Protein AF-A0A1E7RP49-F1 (afdb_monomer)

Solvent-accessible surface area (backbone atoms only — not comparable to full-atom values): 31035 Å² total; per-residue (Å²): 126,58,68,70,59,46,49,69,70,68,57,70,52,58,76,46,84,85,43,92,87,40,55,58,75,78,23,41,35,70,43,73,82,19,47,66,24,19,62,37,75,36,23,37,45,34,37,46,54,67,47,55,66,41,59,69,52,17,51,53,42,24,52,50,44,55,46,55,74,76,47,51,75,67,56,46,52,52,48,30,71,39,94,52,90,68,15,69,50,44,39,51,55,58,49,44,80,78,30,72,67,59,50,53,54,44,50,51,17,39,53,49,37,54,51,52,40,54,63,56,44,70,32,25,46,66,75,66,37,52,54,69,55,56,69,54,35,74,69,45,66,34,35,40,40,40,27,22,44,43,86,34,58,56,41,73,48,76,52,51,58,41,73,60,96,53,48,49,53,38,41,37,30,45,62,91,87,50,42,59,65,53,53,52,51,52,52,50,50,52,44,47,22,62,73,49,42,58,72,71,69,62,50,19,71,81,37,41,20,86,98,56,61,65,24,40,37,38,41,33,34,53,77,42,78,66,42,38,30,39,30,33,64,93,36,70,66,43,58,73,52,93,56,20,67,46,39,38,38,28,37,25,59,63,53,32,68,51,58,94,88,48,69,48,74,84,61,54,79,24,27,39,47,61,26,52,80,34,60,82,44,25,36,51,55,46,68,66,52,62,36,69,56,54,78,77,53,44,57,56,50,35,55,32,43,58,44,58,40,60,86,92,59,47,57,39,71,41,73,48,92,81,57,102,44,44,43,59,30,32,81,93,46,73,80,55,52,70,89,72,47,56,68,28,58,39,32,52,49,26,51,51,44,44,51,51,58,45,39,58,72,75,31,99,48,70,73,71,30,64,29,40,39,34,32,31,40,47,52,60,68,43,54,70,80,48,22,47,40,46,46,44,19,49,48,66,40,34,43,41,31,28,38,41,29,24,35,87,51,77,49,43,50,33,69,41,58,46,44,21,49,33,30,30,41,62,51,97,87,63,51,37,46,71,48,53,96,59,82,56,61,70,79,52,53,73,69,54,43,42,50,27,90,65,62,57,34,92,63,93,64,55,69,72,56,48,52,50,48,53,51,49,56,53,60,67,71,49,86,82,70,50,77,64,53,51,54,50,47,53,50,49,53,50,53,38,43,75,70,45,70,55,44,88,46,78,63,50,38,50,53,50,55,52,56,68,69,48,64,80,74,82,71,78,80,72,74,82,76,64,74,91,79,58,56,72,70,58,54,53,52,51,54,52,58,57,63,75,68,64,77,91,78,87,72,83,88,75,88,134

Radius of gyration: 29.67 Å; Cα contacts (8 Å, |Δi|>4): 916; chains: 1; bounding box: 96×63×89 Å

Structure (mmCIF, N/CA/C/O backbone):
data_AF-A0A1E7RP49-F1
#
_entry.id   AF-A0A1E7RP49-F1
#
loop_
_atom_site.group_PDB
_atom_site.id
_atom_site.type_symbol
_atom_site.label_atom_id
_atom_site.label_alt_id
_atom_site.label_comp_id
_atom_site.label_asym_id
_atom_site.label_entity_id
_atom_site.label_seq_id
_atom_site.pdbx_PDB_ins_code
_atom_site.Cartn_x
_atom_site.Cartn_y
_atom_site.Cartn_z
_atom_site.occupancy
_atom_site.B_iso_or_equiv
_atom_site.auth_seq_id
_atom_site.auth_comp_id
_atom_site.auth_asym_id
_atom_site.auth_atom_id
_atom_site.pdbx_PDB_model_num
ATOM 1 N N . MET A 1 1 ? 17.755 21.226 -35.602 1.00 61.03 1 MET A N 1
ATOM 2 C CA . MET A 1 1 ? 16.819 20.737 -36.637 1.00 61.03 1 MET A CA 1
ATOM 3 C C . MET A 1 1 ? 15.460 21.389 -36.390 1.00 61.03 1 MET A C 1
ATOM 5 O O . MET A 1 1 ? 15.197 21.701 -35.234 1.00 61.03 1 MET A O 1
ATOM 9 N N . PRO A 1 2 ? 14.638 21.658 -37.420 1.00 77.38 2 PRO A N 1
ATOM 10 C CA . PRO A 1 2 ? 13.233 22.039 -37.231 1.00 77.38 2 PRO A CA 1
ATOM 11 C C . PRO A 1 2 ? 12.483 20.971 -36.421 1.00 77.38 2 PRO A C 1
ATOM 13 O O . PRO A 1 2 ? 12.849 19.801 -36.517 1.00 77.38 2 PRO A O 1
ATOM 16 N N . TYR A 1 3 ? 11.451 21.351 -35.661 1.00 69.25 3 TYR A N 1
ATOM 17 C CA . TYR A 1 3 ? 10.663 20.424 -34.830 1.00 69.25 3 TYR A CA 1
ATOM 18 C C . TYR A 1 3 ? 10.165 19.209 -35.629 1.00 69.25 3 TYR A C 1
ATOM 20 O O . TYR A 1 3 ? 10.445 18.077 -35.251 1.00 69.25 3 TYR A O 1
ATOM 28 N N . ASP A 1 4 ? 9.593 19.431 -36.812 1.00 67.69 4 ASP A N 1
ATOM 29 C CA . ASP A 1 4 ? 9.086 18.353 -37.675 1.00 67.69 4 ASP A CA 1
ATOM 30 C C . ASP A 1 4 ? 10.190 17.388 -38.139 1.00 67.69 4 ASP A C 1
ATOM 32 O O . ASP A 1 4 ? 9.974 16.186 -38.280 1.00 67.69 4 ASP A O 1
ATOM 36 N N . ALA A 1 5 ? 11.410 17.897 -38.331 1.00 68.19 5 ALA A N 1
ATOM 37 C CA . ALA A 1 5 ? 12.563 17.079 -38.695 1.00 68.19 5 ALA A CA 1
ATOM 38 C C . ALA A 1 5 ? 13.111 16.281 -37.499 1.00 68.19 5 ALA A C 1
ATOM 40 O O . ALA A 1 5 ? 13.671 15.207 -37.698 1.00 68.19 5 ALA A O 1
ATOM 41 N N . ILE A 1 6 ? 12.941 16.785 -36.271 1.00 67.81 6 ILE A N 1
ATOM 42 C CA . ILE A 1 6 ? 13.255 16.055 -35.033 1.00 67.81 6 ILE A CA 1
ATOM 43 C C . ILE A 1 6 ? 12.227 14.943 -34.823 1.00 67.81 6 ILE A C 1
ATOM 45 O O . ILE A 1 6 ? 12.618 13.801 -34.630 1.00 67.81 6 ILE A O 1
ATOM 49 N N . VAL A 1 7 ? 10.934 15.237 -34.968 1.00 64.38 7 VAL A N 1
ATOM 50 C CA . VAL A 1 7 ? 9.844 14.258 -34.821 1.00 64.38 7 VAL A CA 1
ATOM 51 C C . VAL A 1 7 ? 9.971 13.113 -35.834 1.00 64.38 7 VAL A C 1
ATOM 53 O O . VAL A 1 7 ? 9.866 11.940 -35.471 1.00 64.38 7 VAL A O 1
ATOM 56 N N . GLN A 1 8 ? 10.276 13.420 -37.099 1.00 65.06 8 GLN A N 1
ATOM 57 C CA . GLN A 1 8 ? 10.519 12.391 -38.119 1.00 65.06 8 GLN A CA 1
ATOM 58 C C . GLN A 1 8 ? 11.774 11.551 -37.839 1.00 65.06 8 GLN A C 1
ATOM 60 O O . GLN A 1 8 ? 11.816 10.370 -38.195 1.00 65.06 8 GLN A O 1
ATOM 65 N N . PHE A 1 9 ? 12.790 12.146 -37.210 1.00 70.56 9 PHE A N 1
ATOM 66 C CA . PHE A 1 9 ? 14.020 11.456 -36.837 1.00 70.56 9 PHE A CA 1
ATOM 67 C C . PHE A 1 9 ? 13.836 10.574 -35.592 1.00 70.56 9 PHE A C 1
ATOM 69 O O . PHE A 1 9 ? 14.287 9.430 -35.586 1.00 70.56 9 PHE A O 1
ATOM 76 N N . GLU A 1 10 ? 13.142 11.073 -34.568 1.00 72.56 10 GLU A N 1
ATOM 77 C CA . GLU A 1 10 ? 12.916 10.392 -33.288 1.00 72.56 10 GLU A CA 1
ATOM 78 C C . GLU A 1 10 ? 11.854 9.288 -33.361 1.00 72.56 10 GLU A C 1
ATOM 80 O O . GLU A 1 10 ? 11.896 8.372 -32.544 1.00 72.56 10 GLU A O 1
ATOM 85 N N . ARG A 1 11 ? 10.943 9.326 -34.351 1.00 68.75 11 ARG A N 1
ATOM 86 C CA . ARG A 1 11 ? 9.852 8.345 -34.533 1.00 68.75 11 ARG A CA 1
ATOM 87 C C . ARG A 1 11 ? 9.060 8.122 -33.231 1.00 68.75 11 ARG A C 1
ATOM 89 O O . ARG A 1 11 ? 9.123 7.034 -32.652 1.00 68.75 11 ARG A O 1
ATOM 96 N N . PRO A 1 12 ? 8.312 9.130 -32.751 1.00 74.75 12 PRO A N 1
ATOM 97 C CA . PRO A 1 12 ? 7.638 9.064 -31.458 1.00 74.75 12 PRO A CA 1
ATOM 98 C C . PRO A 1 12 ? 6.681 7.871 -31.376 1.00 74.75 12 PRO A C 1
ATOM 100 O O . PRO A 1 12 ? 5.840 7.655 -32.246 1.00 74.75 12 PRO A O 1
ATOM 103 N N . MET A 1 13 ? 6.791 7.099 -30.296 1.00 80.00 13 MET A N 1
ATOM 104 C CA . MET A 1 13 ? 5.955 5.914 -30.069 1.00 80.00 13 MET A CA 1
ATOM 105 C C . MET A 1 13 ? 4.567 6.247 -29.514 1.00 80.00 13 MET A C 1
ATOM 107 O O . MET A 1 13 ? 3.647 5.447 -29.664 1.00 80.00 13 MET A O 1
ATOM 111 N N . LEU A 1 14 ? 4.408 7.413 -28.884 1.00 83.12 14 LEU A N 1
ATOM 112 C CA . LEU A 1 14 ? 3.126 7.893 -28.371 1.00 83.12 14 LEU A CA 1
ATOM 113 C C . LEU A 1 14 ? 2.429 8.778 -29.405 1.00 83.12 14 LEU A C 1
ATOM 115 O O . LEU A 1 14 ? 3.091 9.433 -30.212 1.00 83.12 14 LEU A O 1
ATOM 119 N N . LEU A 1 15 ? 1.097 8.763 -29.380 1.00 84.31 15 LEU A N 1
ATOM 120 C CA . LEU A 1 15 ? 0.263 9.635 -30.205 1.00 84.31 15 LEU A CA 1
ATOM 121 C C . LEU A 1 15 ? 0.229 11.051 -29.626 1.00 84.31 15 LEU A C 1
ATOM 123 O O . LEU A 1 15 ? 0.024 11.208 -28.418 1.00 84.31 15 LEU A O 1
ATOM 127 N N . ASP A 1 16 ? 0.362 12.058 -30.486 1.00 81.56 16 ASP A N 1
ATOM 128 C CA . ASP A 1 16 ? 0.137 13.458 -30.133 1.00 81.56 16 ASP A CA 1
ATOM 129 C C . ASP A 1 16 ? -1.227 13.925 -30.672 1.00 81.56 16 ASP A C 1
ATOM 131 O O . ASP A 1 16 ? -1.362 14.230 -31.855 1.00 81.56 16 ASP A O 1
ATOM 135 N N . PRO A 1 17 ? -2.266 14.020 -29.825 1.00 72.94 17 PRO A N 1
ATOM 136 C CA . PRO A 1 17 ? -3.592 14.445 -30.266 1.00 72.94 17 PRO A CA 1
ATOM 137 C C . PRO A 1 17 ? -3.657 15.921 -30.699 1.00 72.94 17 PRO A C 1
ATOM 139 O O . PRO A 1 17 ? -4.692 16.340 -31.223 1.00 72.94 17 PRO A O 1
ATOM 142 N N . CYS A 1 18 ? -2.608 16.715 -30.451 1.00 74.94 18 CYS A N 1
ATOM 143 C CA . CYS A 1 18 ? -2.503 18.104 -30.895 1.00 74.94 18 CYS A CA 1
ATOM 144 C C . CYS A 1 18 ? -1.876 18.233 -32.292 1.00 74.94 18 CYS A C 1
ATOM 146 O O . CYS A 1 18 ? -1.975 19.307 -32.891 1.00 74.94 18 CYS A O 1
ATOM 148 N N . ASP A 1 19 ? -1.259 17.170 -32.815 1.00 75.75 19 ASP A N 1
ATOM 149 C CA . ASP A 1 19 ? -0.713 17.151 -34.167 1.00 75.75 19 ASP A CA 1
ATOM 150 C C . ASP A 1 19 ? -1.842 16.856 -35.180 1.00 75.75 19 ASP A C 1
ATOM 152 O O . ASP A 1 19 ? -2.477 15.797 -35.124 1.00 75.75 19 ASP A O 1
ATOM 156 N N . PRO A 1 20 ? -2.126 17.767 -36.132 1.00 68.94 20 PRO A N 1
ATOM 157 C CA . PRO A 1 20 ? -3.150 17.548 -37.153 1.00 68.94 20 PRO A CA 1
ATOM 158 C C . PRO A 1 20 ? -2.870 16.349 -38.076 1.00 68.94 20 PRO A C 1
ATOM 160 O O . PRO A 1 20 ? -3.792 15.901 -38.762 1.00 68.94 20 PRO A O 1
ATOM 163 N N . PHE A 1 21 ? -1.639 15.829 -38.106 1.00 71.44 21 PHE A N 1
ATOM 164 C CA . PHE A 1 21 ? -1.253 14.652 -38.888 1.00 71.44 21 PHE A CA 1
ATOM 165 C C . PHE A 1 21 ? -1.289 13.339 -38.088 1.00 71.44 21 PHE A C 1
ATOM 167 O O . PHE A 1 21 ? -1.127 12.276 -38.688 1.00 71.44 21 PHE A O 1
ATOM 174 N N . ASP A 1 22 ? -1.540 13.388 -36.775 1.00 75.88 22 ASP A N 1
ATOM 175 C CA . ASP A 1 22 ? -1.531 12.228 -35.874 1.00 75.88 22 ASP A CA 1
ATOM 176 C C . ASP A 1 22 ? -2.927 11.952 -35.290 1.00 75.88 22 ASP A C 1
ATOM 178 O O . ASP A 1 22 ? -3.176 11.992 -34.083 1.00 75.88 22 ASP A O 1
ATOM 182 N N . ALA A 1 23 ? -3.891 11.701 -36.180 1.00 80.12 23 ALA A N 1
ATOM 183 C CA . ALA A 1 23 ? -5.286 11.521 -35.801 1.00 80.12 23 ALA A CA 1
ATOM 184 C C . ALA A 1 23 ? -5.485 10.242 -34.951 1.00 80.12 23 ALA A C 1
ATOM 186 O O . ALA A 1 23 ? -5.281 9.126 -35.440 1.00 80.12 23 ALA A O 1
ATOM 187 N N . PRO A 1 24 ? -5.997 10.346 -33.706 1.00 82.81 24 PRO A N 1
ATOM 188 C CA . PRO A 1 24 ? -6.152 9.179 -32.835 1.00 82.81 24 PRO A CA 1
ATOM 189 C C . PRO A 1 24 ? -7.086 8.093 -33.388 1.00 82.81 24 PRO A C 1
ATOM 191 O O . PRO A 1 24 ? -6.926 6.924 -33.051 1.00 82.81 24 PRO A O 1
ATOM 194 N N . ASP A 1 25 ? -8.050 8.455 -34.242 1.00 82.62 25 ASP A N 1
ATOM 195 C CA . ASP A 1 25 ? -9.010 7.512 -34.836 1.00 82.62 25 ASP A CA 1
ATOM 196 C C . ASP A 1 25 ? -8.349 6.504 -35.795 1.00 82.62 25 ASP A C 1
ATOM 198 O O . ASP A 1 25 ? -8.881 5.407 -35.981 1.00 82.62 25 ASP A O 1
ATOM 202 N N . ASP A 1 26 ? -7.196 6.848 -36.373 1.00 82.75 26 ASP A N 1
ATOM 203 C CA . ASP A 1 26 ? -6.454 5.968 -37.284 1.00 82.75 26 ASP A CA 1
ATOM 204 C C . ASP A 1 26 ? -5.621 4.936 -36.508 1.00 82.75 26 ASP A C 1
ATOM 206 O O . ASP A 1 26 ? -5.325 3.840 -36.992 1.00 82.75 26 ASP A O 1
ATOM 210 N N . HIS A 1 27 ? -5.293 5.262 -35.257 1.00 84.75 27 HIS A N 1
ATOM 211 C CA . HIS A 1 27 ? -4.427 4.469 -34.394 1.00 84.75 27 HIS A CA 1
ATOM 212 C C . HIS A 1 27 ? -5.174 3.723 -33.285 1.00 84.75 27 HIS A C 1
ATOM 214 O O . HIS A 1 27 ? -4.651 2.729 -32.783 1.00 84.75 27 HIS A O 1
ATOM 220 N N . LEU A 1 28 ? -6.382 4.150 -32.912 1.00 89.12 28 LEU A N 1
ATOM 221 C CA . LEU A 1 28 ? -7.161 3.598 -31.802 1.00 89.12 28 LEU A CA 1
ATOM 222 C C . LEU A 1 28 ? -8.544 3.125 -32.262 1.00 89.12 28 LEU A C 1
ATOM 224 O O . LEU A 1 28 ? -9.237 3.790 -33.028 1.00 89.12 28 LEU A O 1
ATOM 228 N N . ALA A 1 29 ? -8.982 1.984 -31.739 1.00 88.88 29 ALA A N 1
ATOM 229 C CA . ALA A 1 29 ? -10.317 1.431 -31.915 1.00 88.88 29 ALA A CA 1
ATOM 230 C C . ALA A 1 29 ? -11.065 1.426 -30.574 1.00 88.88 29 ALA A C 1
ATOM 232 O O . ALA A 1 29 ? -10.637 0.768 -29.627 1.00 88.88 29 ALA A O 1
ATOM 233 N N . PHE A 1 30 ? -12.195 2.130 -30.499 1.00 88.38 30 PHE A N 1
ATOM 234 C CA . PHE A 1 30 ? -13.065 2.163 -29.320 1.00 88.38 30 PHE A CA 1
ATOM 235 C C . PHE A 1 30 ? -14.164 1.099 -29.447 1.00 88.38 30 PHE A C 1
ATOM 237 O O . PHE A 1 30 ? -14.930 1.081 -30.416 1.00 88.38 30 PHE A O 1
ATOM 244 N N . LEU A 1 31 ? -14.242 0.196 -28.469 1.00 85.19 31 LEU A N 1
ATOM 245 C CA . LEU A 1 31 ? -15.193 -0.911 -28.433 1.00 85.19 31 LEU A CA 1
ATOM 246 C C . LEU A 1 31 ? -16.447 -0.568 -27.594 1.00 85.19 31 LEU A C 1
ATOM 248 O O . LEU A 1 31 ? -16.396 0.299 -26.719 1.00 85.19 31 LEU A O 1
ATOM 252 N N . PRO A 1 32 ? -17.596 -1.238 -27.830 1.00 78.19 32 PRO A N 1
ATOM 253 C CA . PRO A 1 32 ? -18.869 -0.924 -27.169 1.00 78.19 32 PRO A CA 1
ATOM 254 C C . PRO A 1 32 ? -18.895 -1.330 -25.691 1.00 78.19 32 PRO A C 1
ATOM 256 O O . PRO A 1 32 ? -19.696 -0.819 -24.911 1.00 78.19 32 PRO A O 1
ATOM 259 N N . ASP A 1 33 ? -18.019 -2.252 -25.301 1.00 76.88 33 ASP A N 1
ATOM 260 C CA . ASP A 1 33 ? -17.799 -2.675 -23.920 1.00 76.88 33 ASP A CA 1
ATOM 261 C C . ASP A 1 33 ? -16.968 -1.663 -23.109 1.00 76.88 33 ASP A C 1
ATOM 263 O O . ASP A 1 33 ? -16.831 -1.842 -21.897 1.00 76.88 33 ASP A O 1
ATOM 267 N N . GLY A 1 34 ? -16.473 -0.596 -23.751 1.00 79.69 34 GLY A N 1
ATOM 268 C CA . GLY A 1 34 ? -15.686 0.480 -23.154 1.00 79.69 34 GLY A CA 1
ATOM 269 C C . GLY A 1 34 ? -14.171 0.325 -23.321 1.00 79.69 34 GLY A C 1
ATOM 270 O O . GLY A 1 34 ? -13.432 1.234 -22.931 1.00 79.69 34 GLY A O 1
ATOM 271 N N . VAL A 1 35 ? -13.689 -0.777 -23.902 1.00 82.38 35 VAL A N 1
ATOM 272 C CA . VAL A 1 35 ? -12.253 -1.041 -24.097 1.00 82.38 35 VAL A CA 1
ATOM 273 C C . VAL A 1 35 ? -11.723 -0.292 -25.325 1.00 82.38 35 VAL A C 1
ATOM 275 O O . VAL A 1 35 ? -12.435 -0.083 -26.306 1.00 82.38 35 VAL A O 1
ATOM 278 N N . VAL A 1 36 ? -10.463 0.141 -25.273 1.00 87.19 36 VAL A N 1
ATOM 279 C CA . VAL A 1 36 ? -9.741 0.731 -26.408 1.00 87.19 36 VAL A CA 1
ATOM 280 C C . VAL A 1 36 ? -8.614 -0.196 -26.833 1.00 87.19 36 VAL A C 1
ATOM 282 O O . VAL A 1 36 ? -7.821 -0.622 -25.997 1.00 87.19 36 VAL A O 1
ATOM 285 N N . ALA A 1 37 ? -8.526 -0.480 -28.127 1.00 85.88 37 ALA A N 1
ATOM 286 C CA . ALA A 1 37 ? -7.461 -1.279 -28.722 1.00 85.88 37 ALA A CA 1
ATOM 287 C C . ALA A 1 37 ? -6.618 -0.433 -29.685 1.00 85.88 37 ALA A C 1
ATOM 289 O O . ALA A 1 37 ? -7.156 0.407 -30.407 1.00 85.88 37 ALA A O 1
ATOM 290 N N . GLY A 1 38 ? -5.306 -0.651 -29.722 1.00 85.00 38 GLY A N 1
ATOM 291 C CA . GLY A 1 38 ? -4.432 -0.045 -30.721 1.00 85.00 38 GLY A CA 1
ATOM 292 C C . GLY A 1 38 ? -4.528 -0.761 -32.071 1.00 85.00 38 GLY A C 1
ATOM 293 O O . GLY A 1 38 ? -4.397 -1.979 -32.142 1.00 85.00 38 GLY A O 1
ATOM 294 N N . ARG A 1 39 ? -4.732 -0.007 -33.156 1.00 82.50 39 ARG A N 1
ATOM 295 C CA . ARG A 1 39 ? -4.679 -0.490 -34.551 1.00 82.50 39 ARG A CA 1
ATOM 296 C C . ARG A 1 39 ? -3.252 -0.553 -35.095 1.00 82.50 39 ARG A C 1
ATOM 298 O O . ARG A 1 39 ? -2.966 -1.337 -35.992 1.00 82.50 39 ARG A O 1
ATOM 305 N N . THR A 1 40 ? -2.370 0.289 -34.567 1.00 83.00 40 THR A N 1
ATOM 306 C CA . THR A 1 40 ? -0.959 0.395 -34.960 1.00 83.00 40 THR A CA 1
ATOM 307 C C . THR A 1 40 ? -0.055 0.198 -33.747 1.00 83.00 40 THR A C 1
ATOM 309 O O . THR A 1 40 ? -0.514 0.309 -32.612 1.00 83.00 40 THR A O 1
ATOM 312 N N . GLU A 1 41 ? 1.245 -0.020 -33.958 1.00 76.38 41 GLU A N 1
ATOM 313 C CA . GLU A 1 41 ? 2.217 -0.123 -32.856 1.00 76.38 41 GLU A CA 1
ATOM 314 C C . GLU A 1 41 ? 2.223 1.117 -31.947 1.00 76.38 41 GLU A C 1
ATOM 316 O O . GLU A 1 41 ? 2.293 0.980 -30.725 1.00 76.38 41 GLU A O 1
ATOM 321 N N . ARG A 1 42 ? 2.058 2.319 -32.523 1.00 83.94 42 ARG A N 1
ATOM 322 C CA . ARG A 1 42 ? 1.924 3.579 -31.768 1.00 83.94 42 ARG A CA 1
ATOM 323 C C . ARG A 1 42 ? 0.635 3.623 -30.945 1.00 83.94 42 ARG A C 1
ATOM 325 O O . ARG A 1 42 ? 0.646 4.028 -29.784 1.00 83.94 42 ARG A O 1
ATOM 332 N N . GLY A 1 43 ? -0.475 3.152 -31.518 1.00 83.44 43 GLY A N 1
ATOM 333 C CA . GLY A 1 43 ? -1.746 3.019 -30.807 1.00 83.44 43 GLY A CA 1
ATOM 334 C C . GLY A 1 43 ? -1.652 2.040 -29.636 1.00 83.44 43 GLY A C 1
ATOM 335 O O . GLY A 1 43 ? -2.068 2.374 -28.530 1.00 83.44 43 GLY A O 1
ATOM 336 N N . ILE A 1 44 ? -1.039 0.872 -29.857 1.00 78.94 44 ILE A N 1
ATOM 337 C CA . ILE A 1 44 ? -0.810 -0.154 -28.826 1.00 78.94 44 ILE A CA 1
ATOM 338 C C . ILE A 1 44 ? 0.035 0.429 -27.689 1.00 78.94 44 ILE A C 1
ATOM 340 O O . ILE A 1 44 ? -0.358 0.335 -26.526 1.00 78.94 44 ILE A O 1
ATOM 344 N N . ALA A 1 45 ? 1.159 1.074 -28.018 1.00 76.62 45 ALA A N 1
ATOM 345 C CA . ALA A 1 45 ? 2.029 1.714 -27.034 1.00 76.62 45 ALA A CA 1
ATOM 346 C C . ALA A 1 45 ? 1.294 2.808 -26.244 1.00 76.62 45 ALA A C 1
ATOM 348 O O . ALA A 1 45 ? 1.382 2.849 -25.023 1.00 76.62 45 ALA A O 1
ATOM 349 N N . THR A 1 46 ? 0.495 3.637 -26.915 1.00 81.19 46 THR A N 1
ATOM 350 C CA . THR A 1 46 ? -0.267 4.712 -26.262 1.00 81.19 46 THR A CA 1
ATOM 351 C C . THR A 1 46 ? -1.338 4.176 -25.311 1.00 81.19 46 THR A C 1
ATOM 353 O O . THR A 1 46 ? -1.487 4.694 -24.204 1.00 81.19 46 THR A O 1
ATOM 356 N N . VAL A 1 47 ? -2.068 3.123 -25.702 1.00 78.94 47 VAL A N 1
ATOM 357 C CA . VAL A 1 47 ? -3.082 2.474 -24.848 1.00 78.94 47 VAL A CA 1
ATOM 358 C C . VAL A 1 47 ? -2.462 1.919 -23.573 1.00 78.94 47 VAL A C 1
ATOM 360 O O . VAL A 1 47 ? -3.030 2.101 -22.493 1.00 78.94 47 VAL A O 1
ATOM 363 N N . GLU A 1 48 ? -1.313 1.258 -23.695 1.00 70.19 48 GLU A N 1
ATOM 364 C CA . GLU A 1 48 ? -0.636 0.608 -22.572 1.00 70.19 48 GLU A CA 1
ATOM 365 C C . GLU A 1 48 ? 0.068 1.623 -21.663 1.00 70.19 48 GLU A C 1
ATOM 367 O O . GLU A 1 48 ? -0.168 1.622 -20.455 1.00 70.19 48 GLU A O 1
ATOM 372 N N . THR A 1 49 ? 0.871 2.531 -22.223 1.00 72.00 49 THR A N 1
ATOM 373 C CA . THR A 1 49 ? 1.655 3.504 -21.445 1.00 72.00 49 THR A CA 1
ATOM 374 C C . THR A 1 49 ? 0.770 4.509 -20.711 1.00 72.00 49 THR A C 1
ATOM 376 O O . THR A 1 49 ? 1.037 4.826 -19.554 1.00 72.00 49 THR A O 1
ATOM 379 N N . LEU A 1 50 ? -0.319 4.980 -21.330 1.00 75.38 50 LEU A N 1
ATOM 380 C CA . LEU A 1 50 ? -1.270 5.885 -20.667 1.00 75.38 50 LEU A C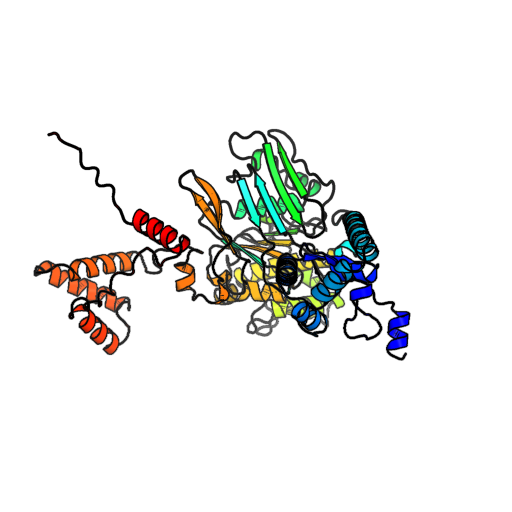A 1
ATOM 381 C C . LEU A 1 50 ? -2.347 5.144 -19.860 1.00 75.38 50 LEU A C 1
ATOM 383 O O . LEU A 1 50 ? -3.280 5.782 -19.362 1.00 75.38 50 LEU A O 1
ATOM 387 N N . ALA A 1 51 ? -2.248 3.813 -19.753 1.00 71.25 51 ALA A N 1
ATOM 388 C CA . ALA A 1 51 ? -3.212 2.947 -19.078 1.00 71.25 51 ALA A CA 1
ATOM 389 C C . ALA A 1 51 ? -4.665 3.296 -19.450 1.00 71.25 51 ALA A C 1
ATOM 391 O O . ALA A 1 51 ? -5.542 3.454 -18.590 1.00 71.25 51 ALA A O 1
ATOM 392 N N . LEU A 1 52 ? -4.935 3.450 -20.754 1.00 79.06 52 LEU A N 1
ATOM 393 C CA . LEU A 1 52 ? -6.240 3.910 -21.223 1.00 79.06 52 LEU A CA 1
ATOM 394 C C . LEU A 1 52 ? -7.347 2.940 -20.783 1.00 79.06 52 LEU A C 1
ATOM 396 O O . LEU A 1 52 ? -8.454 3.383 -20.510 1.00 79.06 52 LEU A O 1
ATOM 400 N N . ASN A 1 53 ? -7.078 1.648 -20.612 1.00 79.81 53 ASN A N 1
ATOM 401 C CA . ASN A 1 53 ? -8.092 0.671 -20.197 1.00 79.81 53 ASN A CA 1
ATOM 402 C C . ASN A 1 53 ? -8.265 0.487 -18.679 1.00 79.81 53 ASN A C 1
ATOM 404 O O . ASN A 1 53 ? -8.810 -0.528 -18.258 1.00 79.81 53 ASN A O 1
ATOM 408 N N . ARG A 1 54 ? -7.882 1.465 -17.846 1.00 71.44 54 ARG A N 1
ATOM 409 C CA . ARG A 1 54 ? -8.244 1.451 -16.413 1.00 71.44 54 ARG A CA 1
ATOM 410 C C . ARG A 1 54 ? -9.764 1.445 -16.198 1.00 71.44 54 ARG A C 1
ATOM 412 O O . ARG A 1 54 ? -10.500 2.108 -16.937 1.00 71.44 54 ARG A O 1
ATOM 419 N N . ALA A 1 55 ? -10.218 0.769 -15.140 1.00 66.44 55 ALA A N 1
ATOM 420 C CA . ALA A 1 55 ? -11.633 0.498 -14.861 1.00 66.44 55 ALA A CA 1
ATOM 421 C C . ALA A 1 55 ? -12.537 1.744 -14.943 1.00 66.44 55 ALA A C 1
ATOM 423 O O . ALA A 1 55 ? -13.562 1.720 -15.628 1.00 66.44 55 ALA A O 1
ATOM 424 N N . ALA A 1 56 ? -12.119 2.862 -14.337 1.00 65.75 56 ALA A N 1
ATOM 425 C CA . ALA A 1 56 ? -12.882 4.113 -14.352 1.00 65.75 56 ALA A CA 1
ATOM 426 C C . ALA A 1 56 ? -13.125 4.664 -15.773 1.00 65.75 56 ALA A C 1
ATOM 428 O O . ALA A 1 56 ? -14.226 5.120 -16.084 1.00 65.75 56 ALA A O 1
ATOM 429 N N . LEU A 1 57 ? -12.120 4.600 -16.658 1.00 78.06 57 LEU A N 1
ATOM 430 C CA . LEU A 1 57 ? -12.252 5.072 -18.042 1.00 78.06 57 LEU A CA 1
ATOM 431 C C . LEU A 1 57 ? -13.076 4.109 -18.895 1.00 78.06 57 LEU A C 1
ATOM 433 O O . LEU A 1 57 ? -13.843 4.559 -19.746 1.00 78.06 57 LEU A O 1
ATOM 437 N N . VAL A 1 58 ? -12.931 2.803 -18.669 1.00 76.88 58 VAL A N 1
ATOM 438 C CA . VAL A 1 58 ? -13.724 1.781 -19.364 1.00 76.88 58 VAL A CA 1
ATOM 439 C C . VAL A 1 58 ? -15.203 1.948 -19.033 1.00 76.88 58 VAL A C 1
ATOM 441 O O . VAL A 1 58 ? -16.025 1.990 -19.947 1.00 76.88 58 VAL A O 1
ATOM 444 N N . GLU A 1 59 ? -15.552 2.125 -17.757 1.00 73.38 59 GLU A N 1
ATOM 445 C CA . GLU A 1 59 ? -16.951 2.313 -17.367 1.00 73.38 59 GLU A CA 1
ATOM 446 C C . GLU A 1 59 ? -17.505 3.655 -17.862 1.00 73.38 59 GLU A C 1
ATOM 448 O O . GLU A 1 59 ? -18.619 3.698 -18.386 1.00 73.38 59 GLU A O 1
ATOM 453 N N . ALA A 1 60 ? -16.712 4.735 -17.815 1.00 79.50 60 ALA A N 1
ATOM 454 C CA . ALA A 1 60 ? -17.107 6.015 -18.401 1.00 79.50 60 ALA A CA 1
ATOM 455 C C . ALA A 1 60 ? -17.425 5.877 -19.902 1.00 79.50 60 ALA A C 1
ATOM 457 O O . ALA A 1 60 ? -18.500 6.283 -20.347 1.00 79.50 60 ALA A O 1
ATOM 458 N N . ARG A 1 61 ? -16.558 5.217 -20.681 1.00 90.62 61 ARG A N 1
ATOM 459 C CA . ARG A 1 61 ? -16.804 4.968 -22.113 1.00 90.62 61 ARG A CA 1
ATOM 460 C C . ARG A 1 61 ? -17.987 4.047 -22.363 1.00 90.62 61 ARG A C 1
ATOM 462 O O . ARG A 1 61 ? -18.768 4.300 -23.276 1.00 90.62 61 ARG A O 1
ATOM 469 N N . ARG A 1 62 ? -18.148 2.999 -21.555 1.00 85.56 62 ARG A N 1
ATOM 470 C CA . ARG A 1 62 ? -19.299 2.094 -21.631 1.00 85.56 62 ARG A CA 1
ATOM 471 C C . ARG A 1 62 ? -20.604 2.842 -21.369 1.00 85.56 62 ARG A C 1
ATOM 473 O O . ARG A 1 62 ? -21.602 2.587 -22.040 1.00 85.56 62 ARG A O 1
ATOM 480 N N . SER A 1 63 ? -20.605 3.778 -20.423 1.00 85.81 63 SER A N 1
ATOM 481 C CA . SER A 1 63 ? -21.764 4.629 -20.147 1.00 85.81 63 SER A CA 1
ATOM 482 C C . SER A 1 63 ? -22.119 5.512 -21.351 1.00 85.81 63 SER A C 1
ATOM 484 O O . SER A 1 63 ? -23.292 5.604 -21.716 1.00 85.81 63 SER A O 1
ATOM 486 N N . GLU A 1 64 ? -21.117 6.065 -22.041 1.00 89.38 64 GLU A N 1
ATOM 487 C CA . GLU A 1 64 ? -21.306 6.827 -23.280 1.00 89.38 64 GLU A CA 1
ATOM 488 C C . GLU A 1 64 ? -21.803 5.943 -24.433 1.00 89.38 64 GLU A C 1
ATOM 490 O O . GLU A 1 64 ? -22.724 6.330 -25.148 1.00 89.38 64 GLU A O 1
ATOM 495 N N . ALA A 1 65 ? -21.291 4.717 -24.568 1.00 86.94 65 ALA A N 1
ATOM 496 C CA . ALA A 1 65 ? -21.785 3.756 -25.554 1.00 86.94 65 ALA A CA 1
ATOM 497 C C . ALA A 1 65 ? -23.259 3.377 -25.306 1.00 86.94 65 ALA A C 1
ATOM 499 O O . ALA A 1 65 ? -24.047 3.295 -26.248 1.00 86.94 65 ALA A O 1
ATOM 500 N N . LYS A 1 66 ? -23.675 3.215 -24.041 1.00 87.88 66 LYS A N 1
ATOM 501 C CA . LYS A 1 66 ? -25.092 3.012 -23.682 1.00 87.88 66 LYS A CA 1
ATOM 502 C C . LYS A 1 66 ? -25.950 4.228 -24.046 1.00 87.88 66 LYS A C 1
ATOM 504 O O . LYS A 1 66 ? -27.053 4.059 -24.563 1.00 87.88 66 LYS A O 1
ATOM 509 N N . ARG A 1 67 ? -25.443 5.447 -23.816 1.00 87.50 67 ARG A N 1
ATOM 510 C CA . ARG A 1 67 ? -26.119 6.695 -24.216 1.00 87.50 67 ARG A CA 1
ATOM 511 C C . ARG A 1 67 ? -26.277 6.794 -25.730 1.00 87.50 67 ARG A C 1
ATOM 513 O O . ARG A 1 67 ? -27.352 7.168 -26.177 1.00 87.50 67 ARG A O 1
ATOM 520 N N . PHE A 1 68 ? -25.271 6.393 -26.507 1.00 87.6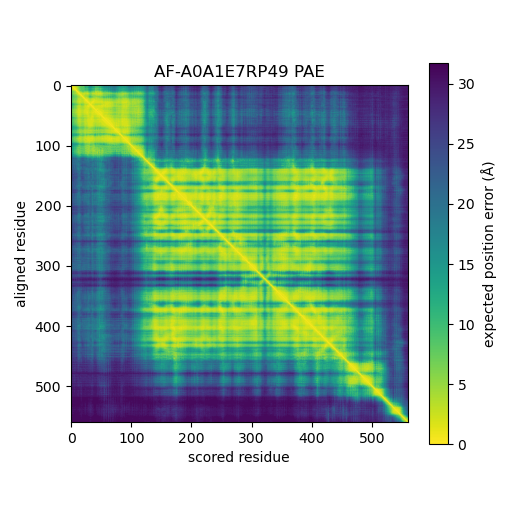9 68 PHE A N 1
ATOM 521 C CA . PHE A 1 68 ? -25.348 6.357 -27.972 1.00 87.69 68 PHE A CA 1
ATOM 522 C C . PHE A 1 68 ? -26.534 5.516 -28.464 1.00 87.69 68 PHE A C 1
ATOM 524 O O . PHE A 1 68 ? -27.290 5.959 -29.327 1.00 87.69 68 PHE A O 1
ATOM 531 N N . VAL A 1 69 ? -26.745 4.332 -27.876 1.00 85.94 69 VAL A N 1
ATOM 532 C CA . VAL A 1 69 ? -27.865 3.445 -28.241 1.00 85.94 69 VAL A CA 1
ATOM 533 C C . VAL A 1 69 ? -29.218 4.114 -27.981 1.00 85.94 69 VAL A C 1
ATOM 535 O O . VAL A 1 69 ? -30.114 4.007 -28.815 1.00 85.94 69 VAL A O 1
ATOM 538 N N . ALA A 1 70 ? -29.352 4.840 -26.867 1.00 86.12 70 ALA A N 1
ATOM 539 C CA . ALA A 1 70 ? -30.581 5.544 -26.494 1.00 86.12 70 ALA A CA 1
ATOM 540 C C . ALA A 1 70 ? -30.781 6.898 -27.211 1.00 86.12 70 ALA A C 1
ATOM 542 O O . ALA A 1 70 ? -31.893 7.424 -27.212 1.00 86.12 70 ALA A O 1
ATOM 543 N N . ALA A 1 71 ? -29.727 7.469 -27.801 1.00 87.75 71 ALA A N 1
ATOM 544 C CA . ALA A 1 71 ? -29.741 8.796 -28.411 1.00 87.75 71 ALA A CA 1
ATOM 545 C C . ALA A 1 71 ? -30.374 8.812 -29.811 1.00 87.75 71 ALA A C 1
ATOM 547 O O . ALA A 1 71 ? -30.278 7.847 -30.577 1.00 87.75 71 ALA A O 1
ATOM 548 N N . SER A 1 72 ? -30.967 9.955 -30.167 1.00 89.50 72 SER A N 1
ATOM 549 C CA . SER A 1 72 ? -31.531 10.204 -31.501 1.00 89.50 72 SER A CA 1
ATOM 550 C C . SER A 1 72 ? -30.442 10.376 -32.571 1.00 89.50 72 SER A C 1
ATOM 552 O O . SER A 1 72 ? -29.306 10.729 -32.263 1.00 89.50 72 SER A O 1
ATOM 554 N N . ALA A 1 73 ? -30.780 10.185 -33.851 1.00 85.12 73 ALA A N 1
ATOM 555 C CA . ALA A 1 73 ? -29.821 10.336 -34.953 1.00 85.12 73 ALA A CA 1
ATOM 556 C C . ALA A 1 73 ? -29.174 11.737 -35.017 1.00 85.12 73 ALA A C 1
ATOM 558 O O . ALA A 1 73 ? -27.987 11.849 -35.320 1.00 85.12 73 ALA A O 1
ATOM 559 N N . ALA A 1 74 ? -29.930 12.790 -34.688 1.00 84.56 74 ALA A N 1
ATOM 560 C CA . ALA A 1 74 ? -29.420 14.160 -34.639 1.00 84.56 74 ALA A CA 1
ATOM 561 C C . ALA A 1 74 ? -28.408 14.351 -33.495 1.00 84.56 74 ALA A C 1
ATOM 563 O O . ALA A 1 74 ? -27.316 14.867 -33.720 1.00 84.56 74 ALA A O 1
ATOM 564 N N . GLU A 1 75 ? -28.730 13.849 -32.299 1.00 85.38 75 GLU A N 1
ATOM 565 C CA . GLU A 1 75 ? -27.842 13.921 -31.130 1.00 85.38 75 GLU A CA 1
ATOM 566 C C . GLU A 1 75 ? -26.550 13.115 -31.341 1.00 85.38 75 GLU A C 1
ATOM 568 O O . GLU A 1 75 ? -25.463 13.555 -30.959 1.00 85.38 75 GLU A O 1
ATOM 573 N N . ARG A 1 76 ? -26.643 11.952 -32.001 1.00 87.62 76 ARG A N 1
ATOM 574 C CA . ARG A 1 76 ? -25.469 11.137 -32.349 1.00 87.62 76 ARG A CA 1
ATOM 575 C C . ARG A 1 76 ? -24.496 11.899 -33.248 1.00 87.62 76 ARG A C 1
ATOM 577 O O . ARG A 1 76 ? -23.291 11.840 -33.009 1.00 87.62 76 ARG A O 1
ATOM 584 N N . LEU A 1 77 ? -25.006 12.611 -34.256 1.00 84.44 77 LEU A N 1
ATOM 585 C CA . LEU A 1 77 ? -24.187 13.387 -35.190 1.00 84.44 77 LEU A CA 1
ATOM 586 C C . LEU A 1 77 ? -23.535 14.593 -34.496 1.00 84.44 77 LEU A C 1
ATOM 588 O O . LEU A 1 77 ? -22.341 14.837 -34.671 1.00 84.44 77 LEU A O 1
ATOM 592 N N . GLU A 1 78 ? -24.301 15.299 -33.663 1.00 86.81 78 GLU A N 1
ATOM 593 C CA . GLU A 1 78 ? -23.827 16.456 -32.902 1.00 86.81 78 GLU A CA 1
ATOM 594 C C . GLU A 1 78 ? -22.674 16.070 -31.966 1.00 86.81 78 GLU A C 1
ATOM 596 O O . GLU A 1 78 ? -21.576 16.626 -32.064 1.00 86.81 78 GLU A O 1
ATOM 601 N N . ARG A 1 79 ? -22.866 15.045 -31.126 1.00 84.56 79 ARG A N 1
ATOM 602 C CA . ARG A 1 79 ? -21.827 14.597 -30.185 1.00 84.56 79 ARG A CA 1
ATOM 603 C C . ARG A 1 79 ? -20.599 14.021 -30.875 1.00 84.56 79 ARG A C 1
ATOM 605 O O . ARG A 1 79 ? -19.486 14.274 -30.415 1.00 84.56 79 ARG A O 1
ATOM 612 N N . ALA A 1 80 ? -20.778 13.309 -31.988 1.00 82.62 80 ALA A N 1
ATOM 613 C CA . ALA A 1 80 ? -19.671 12.815 -32.802 1.00 82.62 80 ALA A CA 1
ATOM 614 C C . ALA A 1 80 ? -18.835 13.961 -33.407 1.00 82.62 80 ALA A C 1
ATOM 616 O O . ALA A 1 80 ? -17.624 13.829 -33.553 1.00 82.62 80 ALA A O 1
ATOM 617 N N . SER A 1 81 ? -19.453 15.096 -33.737 1.00 80.25 81 SER A N 1
ATOM 618 C CA . SER A 1 81 ? -18.749 16.268 -34.280 1.00 80.25 81 SER A CA 1
ATOM 619 C C . SER A 1 81 ? -18.141 17.195 -33.218 1.00 80.25 81 SER A C 1
ATOM 621 O O . SER A 1 81 ? -17.344 18.073 -33.548 1.00 80.25 81 SER A O 1
ATOM 623 N N . SER A 1 82 ? -18.497 17.007 -31.945 1.00 80.06 82 SER A N 1
ATOM 624 C CA . SER A 1 82 ? -18.031 17.858 -30.851 1.00 80.06 82 SER A CA 1
ATOM 625 C C . SER A 1 82 ? -16.559 17.607 -30.494 1.00 80.06 82 SER A C 1
ATOM 627 O O . SER A 1 82 ? -16.061 16.490 -30.612 1.00 80.06 82 SER A O 1
ATOM 629 N N . GLN A 1 83 ? -15.869 18.626 -29.969 1.00 74.00 83 GLN A N 1
ATOM 630 C CA . GLN A 1 83 ? -14.584 18.448 -29.267 1.00 74.00 83 GLN A CA 1
ATOM 631 C C . GLN A 1 83 ? -14.770 18.078 -27.781 1.00 74.00 83 GLN A C 1
ATOM 633 O O . GLN A 1 83 ? -13.863 18.240 -26.966 1.00 74.00 83 GLN A O 1
ATOM 638 N N . GLY A 1 84 ? -15.964 17.611 -27.403 1.00 72.69 84 GLY A N 1
ATOM 639 C CA . GLY A 1 84 ? -16.264 17.190 -26.040 1.00 72.69 84 GLY A CA 1
ATOM 640 C C . GLY A 1 84 ? -15.541 15.899 -25.649 1.00 72.69 84 GLY A C 1
ATOM 641 O O . GLY A 1 84 ? -15.081 15.122 -26.490 1.00 72.69 84 GLY A O 1
ATOM 642 N N . GLY A 1 85 ? -15.473 15.640 -24.341 1.00 80.88 85 GLY A N 1
ATOM 643 C CA . GLY A 1 85 ? -14.935 14.383 -23.821 1.00 80.88 85 GLY A CA 1
ATOM 644 C C . GLY A 1 85 ? -15.632 13.171 -24.449 1.00 80.88 85 GLY A C 1
ATOM 645 O O . GLY A 1 85 ? -16.849 13.158 -24.606 1.00 80.88 85 GLY A O 1
ATOM 646 N N . TYR A 1 86 ? -14.852 12.148 -24.806 1.00 85.19 86 TYR A N 1
ATOM 647 C CA . TYR A 1 86 ? -15.326 10.889 -25.403 1.00 85.19 86 TYR A CA 1
ATOM 648 C C . TYR A 1 86 ? -15.995 10.996 -26.788 1.00 85.19 86 TYR A C 1
ATOM 650 O O . TYR A 1 86 ? -16.542 9.999 -27.262 1.00 85.19 86 TYR A O 1
ATOM 658 N N . ALA A 1 87 ? -15.895 12.129 -27.495 1.00 84.81 87 ALA A N 1
ATOM 659 C CA . ALA A 1 87 ? -16.441 12.281 -28.852 1.00 84.81 87 ALA A CA 1
ATOM 660 C C . ALA A 1 87 ? -15.937 11.207 -29.842 1.00 84.81 87 ALA A C 1
ATOM 662 O O . ALA A 1 87 ? -16.688 10.744 -30.701 1.00 84.81 87 ALA A O 1
ATOM 663 N N . ALA A 1 88 ? -14.697 10.730 -29.671 1.00 85.31 88 ALA A N 1
ATOM 664 C CA . ALA A 1 88 ? -14.131 9.636 -30.463 1.00 85.31 88 ALA A CA 1
ATOM 665 C C . ALA A 1 88 ? -14.956 8.335 -30.381 1.00 85.31 88 ALA A C 1
ATOM 667 O O . ALA A 1 88 ? -15.139 7.661 -31.395 1.00 85.31 88 ALA A O 1
ATOM 668 N N . VAL A 1 89 ? -15.530 8.021 -29.211 1.00 86.19 89 VAL A N 1
ATOM 669 C CA . VAL A 1 89 ? -16.411 6.853 -29.025 1.00 86.19 89 VAL A CA 1
ATOM 670 C C . VAL A 1 89 ? -17.650 6.987 -29.911 1.00 86.19 89 VAL A C 1
ATOM 672 O O . VAL A 1 89 ? -17.987 6.069 -30.656 1.00 86.19 89 VAL A O 1
ATOM 675 N N . TRP A 1 90 ? -18.289 8.159 -29.891 1.00 87.1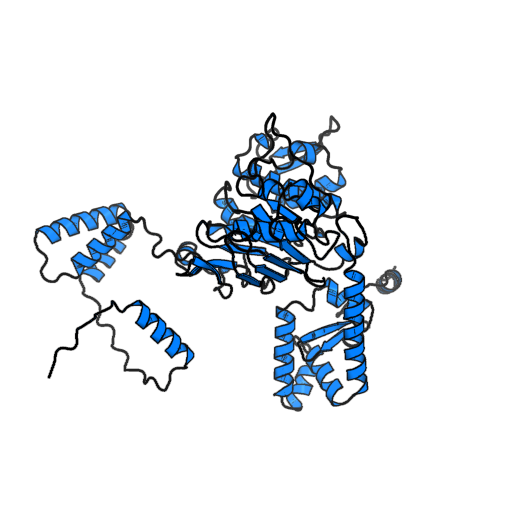2 90 TRP A N 1
ATOM 676 C CA . TRP A 1 90 ? -19.489 8.447 -30.677 1.00 87.12 90 TRP A CA 1
ATOM 677 C C . TRP A 1 90 ? -19.211 8.410 -32.188 1.00 87.12 90 TRP A C 1
ATOM 679 O O . TRP A 1 90 ? -19.975 7.793 -32.932 1.00 87.12 90 TRP A O 1
ATOM 689 N N . ARG A 1 91 ? -18.086 8.982 -32.647 1.00 87.44 91 ARG A N 1
ATOM 690 C CA . ARG A 1 91 ? -17.666 8.927 -34.063 1.00 87.44 91 ARG A CA 1
ATOM 691 C C . ARG A 1 91 ? -17.484 7.498 -34.561 1.00 87.44 91 ARG A C 1
ATOM 693 O O . ARG A 1 91 ? -17.969 7.154 -35.639 1.00 87.44 91 ARG A O 1
ATOM 700 N N . GLN A 1 92 ? -16.782 6.665 -33.797 1.00 87.44 92 GLN A N 1
ATOM 701 C CA . GLN A 1 92 ? -16.474 5.301 -34.224 1.00 87.44 92 GLN A CA 1
ATOM 702 C C . GLN A 1 92 ? -17.692 4.373 -34.155 1.00 87.44 92 GLN A C 1
ATOM 704 O O . GLN A 1 92 ? -17.858 3.532 -35.041 1.00 87.44 92 GLN A O 1
ATOM 709 N N . LEU A 1 93 ? -18.582 4.548 -33.172 1.00 85.25 93 LEU A N 1
ATOM 710 C CA . LEU A 1 93 ? -19.854 3.819 -33.123 1.00 85.25 93 LEU A CA 1
ATOM 711 C C . LEU A 1 93 ? -20.761 4.174 -34.312 1.00 85.25 93 LEU A C 1
ATOM 713 O O . LEU A 1 93 ? -21.335 3.274 -34.920 1.00 85.25 93 LEU A O 1
ATOM 717 N N . LEU A 1 94 ? -20.808 5.446 -34.723 1.00 85.75 94 LEU A N 1
ATOM 718 C CA . LEU A 1 94 ? -21.549 5.873 -35.916 1.00 85.75 94 LEU A CA 1
ATOM 719 C C . LEU A 1 94 ? -20.982 5.252 -37.211 1.00 85.75 94 LEU A C 1
ATOM 721 O O . LEU A 1 94 ? -21.729 4.816 -38.086 1.00 85.75 94 LEU A O 1
ATOM 725 N N . ARG A 1 95 ? -19.648 5.157 -37.330 1.00 82.19 95 ARG A N 1
ATOM 726 C CA . ARG A 1 95 ? -18.983 4.484 -38.465 1.00 82.19 95 ARG A CA 1
ATOM 727 C C . ARG A 1 95 ? -19.257 2.977 -38.502 1.00 82.19 95 ARG A C 1
ATOM 729 O O . ARG A 1 95 ? -19.290 2.396 -39.583 1.00 82.19 95 ARG A O 1
ATOM 736 N N . ARG A 1 96 ? -19.482 2.338 -37.351 1.00 78.69 96 ARG A N 1
ATOM 737 C CA . ARG A 1 96 ? -19.823 0.906 -37.274 1.00 78.69 96 ARG A CA 1
ATOM 738 C C . ARG A 1 96 ? -21.207 0.586 -37.810 1.00 78.69 96 ARG A C 1
ATOM 740 O O . ARG A 1 96 ? -21.359 -0.455 -38.438 1.00 78.69 96 ARG A O 1
ATOM 747 N N . GLU A 1 97 ? -22.190 1.459 -37.589 1.00 75.69 97 GLU A N 1
ATOM 748 C CA . GLU A 1 97 ? -23.547 1.256 -38.121 1.00 75.69 97 GLU A CA 1
ATOM 749 C C . GLU A 1 97 ? -23.554 1.211 -39.659 1.00 75.69 97 GLU A C 1
ATOM 751 O O . GLU A 1 97 ? -24.400 0.543 -40.249 1.00 75.69 97 GLU A O 1
ATOM 756 N N . SER A 1 98 ? -22.589 1.868 -40.312 1.00 71.50 98 SER A N 1
ATOM 757 C CA . SER A 1 98 ? -22.500 1.958 -41.773 1.00 71.50 98 SER A CA 1
ATOM 758 C C . SER A 1 98 ? -21.435 1.061 -42.423 1.00 71.50 98 SER A C 1
ATOM 760 O O . SER A 1 98 ? -21.497 0.859 -43.634 1.00 71.50 98 SER A O 1
ATOM 762 N N . ASN A 1 99 ? -20.472 0.504 -41.672 1.00 75.94 99 ASN A N 1
ATOM 763 C CA . ASN A 1 99 ? -19.309 -0.181 -42.253 1.00 75.94 99 ASN A CA 1
ATOM 764 C C . ASN A 1 99 ? -18.922 -1.485 -41.517 1.00 75.94 99 ASN A C 1
ATOM 766 O O . ASN A 1 99 ? -18.279 -1.462 -40.466 1.00 75.94 99 ASN A O 1
ATOM 770 N N . GLN A 1 100 ? -19.250 -2.643 -42.111 1.00 67.69 100 GLN A N 1
ATOM 771 C CA . GLN A 1 100 ? -18.917 -3.971 -41.562 1.00 67.69 100 GLN A CA 1
ATOM 772 C C . GLN A 1 100 ? -17.407 -4.255 -41.522 1.00 67.69 100 GLN A C 1
ATOM 774 O O . GLN A 1 100 ? -16.926 -4.901 -40.591 1.00 67.69 100 GLN A O 1
ATOM 779 N N . THR A 1 101 ? -16.642 -3.732 -42.481 1.00 68.88 101 THR A N 1
ATOM 780 C CA . THR A 1 101 ? -15.174 -3.863 -42.538 1.00 68.88 101 THR A CA 1
ATOM 781 C C . THR A 1 101 ? -14.508 -3.243 -41.307 1.00 68.88 101 THR A C 1
ATOM 783 O O . THR A 1 101 ? -13.615 -3.837 -40.707 1.00 68.88 101 THR A O 1
ATOM 786 N N . PHE A 1 102 ? -15.029 -2.108 -40.833 1.00 68.06 102 PHE A N 1
ATOM 787 C CA . PHE A 1 102 ? -14.535 -1.437 -39.628 1.00 68.06 102 PHE A CA 1
ATOM 788 C C . PHE A 1 102 ? -14.752 -2.270 -38.350 1.00 68.06 102 PHE A C 1
ATOM 790 O O . PHE A 1 102 ? -13.965 -2.185 -37.401 1.00 68.06 102 PHE A O 1
ATOM 797 N N . VAL A 1 103 ? -15.810 -3.091 -38.307 1.00 69.31 103 VAL A N 1
ATOM 798 C CA . VAL A 1 103 ? -16.067 -4.014 -37.189 1.00 69.31 103 VAL A CA 1
ATOM 799 C C . VAL A 1 103 ? -14.997 -5.105 -37.144 1.00 69.31 103 VAL A C 1
ATOM 801 O O . VAL A 1 103 ? -14.441 -5.353 -36.074 1.00 69.31 103 VAL A O 1
ATOM 804 N N . GLN A 1 104 ? -14.658 -5.702 -38.291 1.00 69.62 104 GLN A N 1
ATOM 805 C CA . GLN A 1 104 ? -13.610 -6.725 -38.385 1.00 69.62 104 GLN A CA 1
ATOM 806 C C . GLN A 1 104 ? -12.225 -6.172 -38.028 1.00 69.62 104 GLN A C 1
ATOM 808 O O . GLN A 1 104 ? -11.521 -6.782 -37.227 1.00 69.62 104 GLN A O 1
ATOM 813 N N . GLU A 1 105 ? -11.862 -4.992 -38.537 1.00 71.19 105 GLU A N 1
ATOM 814 C CA . GLU A 1 105 ? -10.597 -4.324 -38.192 1.00 71.19 105 GLU A CA 1
ATOM 815 C C . GLU A 1 105 ? -10.480 -4.032 -36.695 1.00 71.19 105 GLU A C 1
ATOM 817 O O . GLU A 1 105 ? -9.417 -4.198 -36.104 1.00 71.19 105 GLU A O 1
ATOM 822 N N . SER A 1 106 ? -11.577 -3.613 -36.060 1.00 71.62 106 SER A N 1
ATOM 823 C CA . SER A 1 106 ? -11.573 -3.322 -34.625 1.00 71.62 106 SER A CA 1
ATOM 824 C C . SER A 1 106 ? -11.395 -4.581 -33.774 1.00 71.62 106 SER A C 1
ATOM 826 O O . SER A 1 106 ? -10.736 -4.529 -32.739 1.00 71.62 106 SER A O 1
ATOM 828 N N . LEU A 1 107 ? -11.999 -5.700 -34.189 1.00 71.94 107 LEU A N 1
ATOM 829 C CA . LEU A 1 107 ? -11.839 -6.991 -33.517 1.00 71.94 107 LEU A CA 1
ATOM 830 C C . LEU A 1 107 ? -10.409 -7.517 -33.697 1.00 71.94 107 LEU A C 1
ATOM 832 O O . LEU A 1 107 ? -9.774 -7.883 -32.714 1.00 71.94 107 LEU A O 1
ATOM 836 N N . ALA A 1 108 ? -9.864 -7.436 -34.914 1.00 72.62 108 ALA A N 1
ATOM 837 C CA . ALA A 1 108 ? -8.480 -7.810 -35.200 1.00 72.62 108 ALA A CA 1
ATOM 838 C C . ALA A 1 108 ? -7.467 -6.950 -34.423 1.00 72.62 108 ALA A C 1
ATOM 840 O O . ALA A 1 108 ? -6.492 -7.479 -33.897 1.00 72.62 108 ALA A O 1
ATOM 841 N N . ALA A 1 109 ? -7.715 -5.642 -34.293 1.00 71.50 109 ALA A N 1
ATOM 842 C CA . ALA A 1 109 ? -6.910 -4.754 -33.456 1.00 71.50 109 ALA A CA 1
ATOM 843 C C . ALA A 1 109 ? -6.969 -5.163 -31.976 1.00 71.50 109 ALA A C 1
ATOM 845 O O . ALA A 1 109 ? -5.949 -5.154 -31.291 1.00 71.50 109 ALA A O 1
ATOM 846 N N . SER A 1 110 ? -8.139 -5.581 -31.482 1.00 70.62 110 SER A N 1
ATOM 847 C CA . SER A 1 110 ? -8.270 -6.098 -30.117 1.00 70.62 110 SER A CA 1
ATOM 848 C C . SER A 1 110 ? -7.506 -7.408 -29.917 1.00 70.62 110 SER A C 1
ATOM 850 O O . SER A 1 110 ? -6.848 -7.570 -28.892 1.00 70.62 110 SER A O 1
ATOM 852 N N . ASP A 1 111 ? -7.554 -8.328 -30.879 1.00 70.44 111 ASP A N 1
ATOM 853 C CA . ASP A 1 111 ? -6.805 -9.587 -30.819 1.00 70.44 111 ASP A CA 1
ATOM 854 C C . ASP A 1 111 ? -5.290 -9.355 -30.906 1.00 70.44 111 ASP A C 1
ATOM 856 O O . ASP A 1 111 ? -4.527 -9.967 -30.155 1.00 70.44 111 ASP A O 1
ATOM 860 N N . ALA A 1 112 ? -4.849 -8.429 -31.763 1.00 66.81 112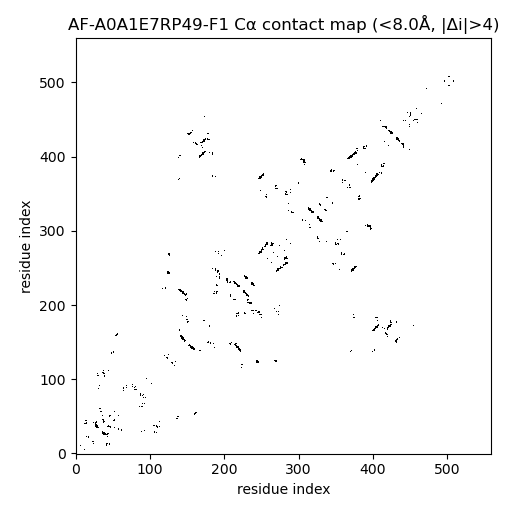 ALA A N 1
ATOM 861 C CA . ALA A 1 112 ? -3.453 -8.020 -31.882 1.00 66.81 112 ALA A CA 1
ATOM 862 C C . ALA A 1 112 ? -2.946 -7.334 -30.606 1.00 66.81 112 ALA A C 1
ATOM 864 O O . ALA A 1 112 ? -1.858 -7.664 -30.138 1.00 66.81 112 ALA A O 1
ATOM 865 N N . GLN A 1 113 ? -3.750 -6.454 -29.998 1.00 68.44 113 GLN A N 1
ATOM 866 C CA . GLN A 1 113 ? -3.468 -5.871 -28.685 1.00 68.44 113 GLN A CA 1
ATOM 867 C C . GLN A 1 113 ? -3.320 -6.978 -27.635 1.00 68.44 113 GLN A C 1
ATOM 869 O O . GLN A 1 113 ? -2.315 -7.026 -26.937 1.00 68.44 113 GLN A O 1
ATOM 874 N N . ASN A 1 114 ? -4.261 -7.925 -27.574 1.00 62.84 114 ASN A N 1
ATOM 875 C CA . ASN A 1 114 ? -4.211 -9.040 -26.627 1.00 62.84 114 ASN A CA 1
ATOM 876 C C . ASN A 1 114 ? -2.973 -9.935 -26.835 1.00 62.84 114 ASN A C 1
ATOM 878 O O . ASN A 1 114 ? -2.379 -10.410 -25.865 1.00 62.84 114 ASN A O 1
ATOM 882 N N . ALA A 1 115 ? -2.568 -10.176 -28.084 1.00 60.47 115 ALA A N 1
ATOM 883 C CA . ALA A 1 115 ? -1.366 -10.938 -28.416 1.00 60.47 115 ALA A CA 1
ATOM 884 C C . ALA A 1 115 ? -0.075 -10.170 -28.075 1.00 60.47 115 ALA A C 1
ATOM 886 O O . ALA A 1 115 ? 0.858 -10.756 -27.521 1.00 60.47 115 ALA A O 1
ATOM 887 N N . ALA A 1 116 ? -0.031 -8.863 -28.344 1.00 59.25 116 ALA A N 1
ATOM 888 C CA . ALA A 1 116 ? 1.080 -7.988 -27.978 1.00 59.25 116 ALA A CA 1
ATOM 889 C C . ALA A 1 116 ? 1.243 -7.905 -26.454 1.00 59.25 116 ALA A C 1
ATOM 891 O O . ALA A 1 116 ? 2.352 -8.095 -25.949 1.00 59.25 116 ALA A O 1
ATOM 892 N N . SER A 1 117 ? 0.143 -7.741 -25.715 1.00 57.59 117 SER A N 1
ATOM 893 C CA . SER A 1 117 ? 0.148 -7.757 -24.252 1.00 57.59 117 SER A CA 1
ATOM 894 C C . SER A 1 117 ? 0.584 -9.125 -23.703 1.00 57.59 117 SER A C 1
ATOM 896 O O . SER A 1 117 ? 1.369 -9.177 -22.761 1.00 57.59 117 SER A O 1
ATOM 898 N N . LYS A 1 118 ? 0.192 -10.248 -24.332 1.00 57.47 118 LYS A N 1
ATOM 899 C CA . LYS A 1 118 ? 0.693 -11.593 -23.971 1.00 57.47 118 LYS A CA 1
ATOM 900 C C . LYS A 1 118 ? 2.202 -11.749 -24.184 1.00 57.47 118 LYS A C 1
ATOM 902 O O . LYS A 1 118 ? 2.869 -12.303 -23.316 1.00 57.47 118 LYS A O 1
ATOM 907 N N . ASN A 1 119 ? 2.752 -11.252 -25.292 1.00 54.19 119 ASN A N 1
ATOM 908 C CA . ASN A 1 119 ? 4.200 -11.292 -25.537 1.00 54.19 119 ASN A CA 1
ATOM 909 C C . ASN A 1 119 ? 4.974 -10.367 -24.580 1.00 54.19 119 ASN A C 1
ATOM 911 O O . ASN A 1 119 ? 6.066 -10.714 -24.134 1.00 54.19 119 ASN A O 1
ATOM 915 N N . ARG A 1 120 ? 4.402 -9.213 -24.211 1.00 55.19 120 ARG A N 1
ATOM 916 C CA . ARG A 1 120 ? 4.971 -8.287 -23.213 1.00 55.19 120 ARG A CA 1
ATOM 917 C C . ARG A 1 120 ? 4.780 -8.749 -21.762 1.00 55.19 120 ARG A C 1
ATOM 919 O O . ARG A 1 120 ? 5.409 -8.184 -20.869 1.00 55.19 120 ARG A O 1
ATOM 926 N N . ALA A 1 121 ? 3.977 -9.786 -21.517 1.00 51.94 121 ALA A N 1
ATOM 927 C CA . ALA A 1 121 ? 3.816 -10.404 -20.203 1.00 51.94 121 ALA A CA 1
ATOM 928 C C . ALA A 1 121 ? 4.974 -11.349 -19.820 1.00 51.94 121 ALA A C 1
ATOM 930 O O . ALA A 1 121 ? 5.136 -11.637 -18.633 1.00 51.94 121 ALA A O 1
ATOM 931 N N . ASP A 1 122 ? 5.810 -11.792 -20.774 1.00 60.00 122 ASP A N 1
ATOM 932 C CA . ASP A 1 122 ? 7.022 -12.581 -20.493 1.00 60.00 122 ASP A CA 1
ATOM 933 C C . ASP A 1 122 ? 8.158 -11.679 -19.983 1.00 60.00 122 ASP A C 1
ATOM 935 O O . ASP A 1 122 ? 9.132 -11.367 -20.673 1.00 60.00 122 ASP A O 1
ATOM 939 N N . VAL A 1 123 ? 7.986 -11.178 -18.762 1.00 59.31 123 VAL A N 1
ATOM 940 C CA . VAL A 1 123 ? 8.949 -10.315 -18.079 1.00 59.31 123 VAL A CA 1
ATOM 941 C C . VAL A 1 123 ? 9.339 -10.948 -16.763 1.00 59.31 123 VAL A C 1
ATOM 943 O O . VAL A 1 123 ? 8.490 -11.373 -15.982 1.00 59.31 123 VAL A O 1
ATOM 946 N N . SER A 1 124 ? 10.642 -10.969 -16.506 1.00 62.84 124 SER A N 1
ATOM 947 C CA . SER A 1 124 ? 11.208 -11.533 -15.289 1.00 62.84 124 SER A CA 1
ATOM 948 C C . SER A 1 124 ? 12.058 -10.478 -14.603 1.00 62.84 124 SER A C 1
ATOM 950 O O . SER A 1 124 ? 13.175 -10.201 -15.049 1.00 62.84 124 SER A O 1
ATOM 952 N N . THR A 1 125 ? 11.543 -9.908 -13.512 1.00 62.00 125 THR A N 1
ATOM 953 C CA . THR A 1 125 ? 12.319 -8.992 -12.662 1.00 62.00 125 THR A CA 1
ATOM 954 C C . THR A 1 125 ? 13.442 -9.749 -11.958 1.00 62.00 125 THR A C 1
ATOM 956 O O . THR A 1 125 ? 14.552 -9.244 -11.841 1.00 62.00 125 THR A O 1
ATOM 959 N N . GLU A 1 126 ? 13.199 -11.011 -11.595 1.00 63.50 126 GLU A N 1
ATOM 960 C CA . GLU A 1 126 ? 14.192 -11.887 -10.965 1.00 63.50 126 GLU A CA 1
ATOM 961 C C . GLU A 1 126 ? 15.385 -12.217 -11.880 1.00 63.50 126 GLU A C 1
ATOM 963 O O . GLU A 1 126 ? 16.523 -12.273 -11.415 1.00 63.50 126 GLU A O 1
ATOM 968 N N . LYS A 1 127 ? 15.145 -12.457 -13.178 1.00 63.53 127 LYS A N 1
ATOM 969 C CA . LYS A 1 127 ? 16.202 -12.787 -14.158 1.00 63.53 127 LYS A CA 1
ATOM 970 C C . LYS A 1 127 ? 16.658 -11.584 -14.989 1.00 63.53 127 LYS A C 1
ATOM 972 O O . LYS A 1 127 ? 17.416 -11.789 -15.935 1.00 63.53 127 LYS A O 1
ATOM 977 N N . ALA A 1 128 ? 16.176 -10.378 -14.678 1.00 61.31 128 ALA A N 1
ATOM 978 C CA . ALA A 1 128 ? 16.423 -9.158 -15.451 1.00 61.31 128 ALA A CA 1
ATOM 979 C C . ALA A 1 128 ? 16.123 -9.310 -16.963 1.00 61.31 128 ALA A C 1
ATOM 981 O O . ALA A 1 128 ? 16.826 -8.761 -17.808 1.00 61.31 128 ALA A O 1
ATOM 982 N N . ARG A 1 129 ? 15.087 -10.083 -17.327 1.00 56.22 129 ARG A N 1
ATOM 983 C CA . ARG A 1 129 ? 14.687 -10.308 -18.731 1.00 56.22 129 ARG A CA 1
ATOM 984 C C . ARG A 1 129 ? 13.533 -9.393 -19.113 1.00 56.22 129 ARG A C 1
ATOM 986 O O . ARG A 1 129 ? 12.545 -9.333 -18.381 1.00 56.22 129 ARG A O 1
ATOM 993 N N . ASN A 1 130 ? 13.643 -8.749 -20.277 1.00 56.50 130 ASN A N 1
ATOM 994 C CA . ASN A 1 130 ? 12.636 -7.833 -20.824 1.00 56.50 130 ASN A CA 1
ATOM 995 C C . ASN A 1 130 ? 12.276 -6.684 -19.855 1.00 56.50 130 ASN A C 1
ATOM 997 O O . ASN A 1 130 ? 11.120 -6.278 -19.756 1.00 56.50 130 ASN A O 1
ATOM 1001 N N . LEU A 1 131 ? 13.275 -6.144 -19.140 1.00 60.78 131 LEU A N 1
ATOM 1002 C CA . LEU A 1 131 ? 13.113 -4.992 -18.238 1.00 60.78 131 LEU A CA 1
ATOM 1003 C C . LEU A 1 131 ? 12.626 -3.731 -18.971 1.00 60.78 131 LEU A C 1
ATOM 1005 O O . LEU A 1 131 ? 11.945 -2.908 -18.376 1.00 60.78 131 LEU A O 1
ATOM 1009 N N . GLU A 1 132 ? 12.898 -3.595 -20.268 1.00 56.88 132 GLU A N 1
ATOM 1010 C CA . GLU A 1 132 ? 12.341 -2.513 -21.094 1.00 56.88 132 GLU A CA 1
ATOM 1011 C C . GLU A 1 132 ? 10.803 -2.575 -21.143 1.00 56.88 132 GLU A C 1
ATOM 1013 O O . GLU A 1 132 ? 10.132 -1.568 -20.931 1.00 56.88 132 GLU A O 1
ATOM 1018 N N . ASN A 1 133 ? 10.230 -3.779 -21.276 1.00 57.78 133 ASN A N 1
ATOM 1019 C CA . ASN A 1 133 ? 8.780 -4.004 -21.198 1.00 57.78 133 ASN A CA 1
ATOM 1020 C C . ASN A 1 133 ? 8.236 -3.858 -19.764 1.00 57.78 133 ASN A C 1
ATOM 1022 O O . ASN A 1 133 ? 7.047 -3.605 -19.581 1.00 57.78 133 ASN A O 1
ATOM 1026 N N . TYR A 1 134 ? 9.079 -4.037 -18.738 1.00 59.50 134 TYR A N 1
ATOM 1027 C CA . TYR A 1 134 ? 8.727 -3.696 -17.353 1.00 59.50 134 TYR A CA 1
ATOM 1028 C C . TYR A 1 134 ? 8.575 -2.183 -17.184 1.00 59.50 134 TYR A C 1
ATOM 1030 O O . TYR A 1 134 ? 7.613 -1.727 -16.583 1.00 59.50 134 TYR A O 1
ATOM 1038 N N . ARG A 1 135 ? 9.510 -1.410 -17.747 1.00 62.59 135 ARG A N 1
ATOM 1039 C CA . ARG A 1 135 ? 9.558 0.056 -17.642 1.00 62.59 135 ARG A CA 1
ATOM 1040 C C . ARG A 1 135 ? 8.437 0.750 -18.432 1.00 62.59 135 ARG A C 1
ATOM 1042 O O . ARG A 1 135 ? 8.017 1.834 -18.046 1.00 62.59 135 ARG A O 1
ATOM 1049 N N . ALA A 1 136 ? 7.946 0.138 -19.512 1.00 57.91 136 ALA A N 1
ATOM 1050 C CA . ALA A 1 136 ? 7.010 0.772 -20.448 1.00 57.91 136 A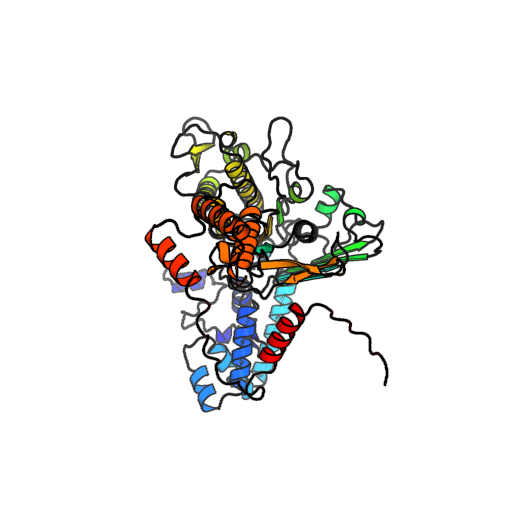LA A CA 1
ATOM 1051 C C . ALA A 1 136 ? 5.526 0.772 -20.023 1.00 57.91 136 ALA A C 1
ATOM 1053 O O . ALA A 1 136 ? 4.757 1.594 -20.529 1.00 57.91 136 ALA A O 1
ATOM 1054 N N . VAL A 1 137 ? 5.106 -0.144 -19.138 1.00 62.19 137 VAL A N 1
ATOM 1055 C CA . VAL A 1 137 ? 3.690 -0.335 -18.766 1.00 62.19 137 VAL A CA 1
ATOM 1056 C C . VAL A 1 137 ? 3.545 -0.377 -17.244 1.00 62.19 137 VAL A C 1
ATOM 1058 O O . VAL A 1 137 ? 4.195 -1.219 -16.626 1.00 62.19 137 VAL A O 1
ATOM 1061 N N . PRO A 1 138 ? 2.691 0.468 -16.635 1.00 65.81 138 PRO A N 1
ATOM 1062 C CA . PRO A 1 138 ? 2.481 0.469 -15.191 1.00 65.81 138 PRO A CA 1
ATOM 1063 C C . PRO A 1 138 ? 1.902 -0.864 -14.698 1.00 65.81 138 PRO A C 1
ATOM 1065 O O . PRO A 1 138 ? 0.861 -1.318 -15.172 1.00 65.81 138 PRO A O 1
ATOM 1068 N N . ARG A 1 139 ? 2.564 -1.476 -13.710 1.00 75.56 139 ARG A N 1
ATOM 1069 C CA . ARG A 1 139 ? 2.185 -2.781 -13.136 1.00 75.56 139 ARG A CA 1
ATOM 1070 C C . ARG A 1 139 ? 1.605 -2.642 -11.739 1.00 75.56 139 ARG A C 1
ATOM 1072 O O . ARG A 1 139 ? 2.280 -2.903 -10.744 1.00 75.56 139 ARG A O 1
ATOM 1079 N N . TYR A 1 140 ? 0.344 -2.237 -11.670 1.00 85.38 140 TYR A N 1
ATOM 1080 C CA . TYR A 1 140 ? -0.382 -2.155 -10.405 1.00 85.38 140 TYR A CA 1
ATOM 1081 C C . TYR A 1 140 ? -1.185 -3.427 -10.150 1.00 85.38 140 TYR A C 1
ATOM 1083 O O . TYR A 1 140 ? -1.638 -4.096 -11.076 1.00 85.38 140 TYR A O 1
ATOM 1091 N N . ILE A 1 141 ? -1.373 -3.756 -8.880 1.00 89.75 141 ILE A N 1
ATOM 1092 C CA . ILE A 1 141 ? -2.305 -4.791 -8.453 1.00 89.75 141 ILE A CA 1
ATOM 1093 C C . ILE A 1 141 ? -3.720 -4.232 -8.577 1.00 89.75 141 ILE A C 1
ATOM 1095 O O . ILE A 1 141 ? -4.030 -3.207 -7.969 1.00 89.75 141 ILE A O 1
ATOM 1099 N N . GLU A 1 142 ? -4.565 -4.928 -9.333 1.00 88.44 142 GLU A N 1
ATOM 1100 C CA . GLU A 1 142 ? -5.987 -4.607 -9.496 1.00 88.44 142 GLU A CA 1
ATOM 1101 C C . GLU A 1 142 ? -6.862 -5.415 -8.551 1.00 88.44 142 GLU A C 1
ATOM 1103 O O . GLU A 1 142 ? -7.869 -4.916 -8.060 1.00 88.44 142 GLU A O 1
ATOM 1108 N N . ARG A 1 143 ? -6.496 -6.673 -8.296 1.00 91.94 143 ARG A N 1
ATOM 1109 C CA . ARG A 1 143 ? -7.335 -7.571 -7.508 1.00 91.94 143 ARG A CA 1
ATOM 1110 C C . ARG A 1 143 ? -6.508 -8.554 -6.707 1.00 91.94 143 ARG A C 1
ATOM 1112 O O . ARG A 1 143 ? -5.507 -9.083 -7.190 1.00 91.94 143 ARG A O 1
ATOM 1119 N N . VAL A 1 144 ? -6.965 -8.842 -5.495 1.00 95.38 144 VAL A N 1
ATOM 1120 C CA . VAL A 1 144 ? -6.370 -9.864 -4.633 1.00 95.38 144 VAL A CA 1
ATOM 1121 C C . VAL A 1 144 ? -7.469 -10.780 -4.122 1.00 95.38 144 VAL A C 1
ATOM 1123 O O . VAL A 1 144 ? -8.385 -10.342 -3.433 1.00 95.38 144 VAL A O 1
ATOM 1126 N N . ARG A 1 145 ? -7.369 -12.073 -4.425 1.00 95.94 145 ARG A N 1
ATOM 1127 C CA . ARG A 1 145 ? -8.255 -13.108 -3.888 1.00 95.94 145 ARG A CA 1
ATOM 1128 C C . ARG A 1 145 ? -7.454 -14.048 -3.002 1.00 95.94 145 ARG A C 1
ATOM 1130 O O . ARG A 1 145 ? -6.457 -14.615 -3.434 1.00 95.94 145 ARG A O 1
ATOM 1137 N N . ILE A 1 146 ? -7.897 -14.211 -1.765 1.00 96.12 146 ILE A N 1
ATOM 1138 C CA . ILE A 1 146 ? -7.255 -15.042 -0.750 1.00 96.12 146 ILE A CA 1
ATOM 1139 C C . ILE A 1 146 ? -8.250 -16.109 -0.312 1.00 96.12 146 ILE A C 1
ATOM 1141 O O . ILE A 1 146 ? -9.361 -15.789 0.102 1.00 96.12 146 ILE A O 1
ATOM 1145 N N . GLU A 1 147 ? -7.833 -17.367 -0.369 1.00 95.44 147 GLU A N 1
ATOM 1146 C CA . GLU A 1 147 ? -8.603 -18.531 0.055 1.00 95.44 147 GLU A CA 1
ATOM 1147 C C . GLU A 1 147 ? -7.787 -19.392 1.019 1.00 95.44 147 GLU A C 1
ATOM 1149 O O . GLU A 1 147 ? -6.681 -19.831 0.698 1.00 95.44 147 GLU A O 1
ATOM 1154 N N . ASN A 1 148 ? -8.354 -19.671 2.193 1.00 93.62 148 ASN A N 1
ATOM 1155 C CA . ASN A 1 148 ? -7.769 -20.501 3.250 1.00 93.62 148 ASN A CA 1
ATOM 1156 C C . ASN A 1 148 ? -6.310 -20.134 3.601 1.00 93.62 148 ASN A C 1
ATOM 1158 O O . ASN A 1 148 ? -5.438 -21.009 3.660 1.00 93.62 148 ASN A O 1
ATOM 1162 N N . PHE A 1 149 ? -6.049 -18.850 3.859 1.00 93.06 149 PHE A N 1
ATOM 1163 C CA . PHE A 1 149 ? -4.731 -18.319 4.210 1.00 93.06 149 PHE A CA 1
ATOM 1164 C C . PHE A 1 149 ? -4.754 -17.626 5.585 1.00 93.06 149 PHE A C 1
ATOM 1166 O O . PHE A 1 149 ? -5.415 -16.607 5.787 1.00 93.06 149 PHE A O 1
ATOM 1173 N N . GLY A 1 150 ? -3.999 -18.144 6.549 1.00 89.31 150 GLY A N 1
ATOM 1174 C CA . GLY A 1 150 ? -3.954 -17.667 7.926 1.00 89.31 150 GLY A CA 1
ATOM 1175 C C . GLY A 1 150 ? -5.345 -17.754 8.565 1.00 89.31 150 GLY A C 1
ATOM 1176 O O . GLY A 1 150 ? -5.963 -18.814 8.504 1.00 89.31 150 GLY A O 1
ATOM 1177 N N . PRO A 1 151 ? -5.870 -16.670 9.165 1.00 89.88 151 PRO A N 1
ATOM 1178 C CA . PRO A 1 151 ? -7.247 -16.623 9.654 1.00 89.88 151 PRO A CA 1
ATOM 1179 C C . PRO A 1 151 ? -8.297 -16.358 8.558 1.00 89.88 151 PRO A C 1
ATOM 1181 O O . PRO A 1 151 ? -9.476 -16.272 8.881 1.00 89.88 151 PRO A O 1
ATOM 1184 N N . ILE A 1 152 ? -7.907 -16.185 7.291 1.00 92.00 152 ILE A N 1
ATOM 1185 C CA . ILE A 1 152 ? -8.811 -15.778 6.207 1.00 92.00 152 ILE A CA 1
ATOM 1186 C C . ILE A 1 152 ? -9.285 -17.011 5.439 1.00 92.00 152 ILE A C 1
ATOM 1188 O O . ILE A 1 152 ? -8.480 -17.723 4.837 1.00 92.00 152 ILE A O 1
ATOM 1192 N N . ARG A 1 153 ? -10.600 -17.239 5.411 1.00 90.31 153 ARG A N 1
ATOM 1193 C CA . ARG A 1 153 ? -11.211 -18.317 4.626 1.00 90.31 153 ARG A CA 1
ATOM 1194 C C . ARG A 1 153 ? -11.436 -17.926 3.171 1.00 90.31 153 ARG A C 1
ATOM 1196 O O . ARG A 1 153 ? -11.036 -18.667 2.279 1.00 90.31 153 ARG A O 1
ATOM 1203 N N . LEU A 1 154 ? -12.060 -16.777 2.940 1.00 92.62 154 LEU A N 1
ATOM 1204 C CA . LEU A 1 154 ? -12.270 -16.201 1.618 1.00 92.62 154 LEU A CA 1
ATOM 1205 C C . LEU A 1 154 ? -12.280 -14.680 1.747 1.00 92.62 154 LEU A C 1
ATOM 1207 O O . LEU A 1 154 ? -13.102 -14.127 2.467 1.00 92.62 154 LEU A O 1
ATOM 1211 N N . LEU A 1 155 ? -11.392 -14.013 1.022 1.00 94.00 155 LEU A N 1
ATOM 1212 C CA . LEU A 1 155 ? -11.361 -12.561 0.913 1.00 94.00 155 LEU A CA 1
ATOM 1213 C C . LEU A 1 155 ? -11.099 -12.185 -0.538 1.00 94.00 155 LEU A C 1
ATOM 1215 O O . LEU A 1 155 ? -10.266 -12.796 -1.207 1.00 94.00 155 LEU A O 1
ATOM 1219 N N . ASN A 1 156 ? -11.816 -11.184 -1.025 1.00 93.12 156 ASN A N 1
ATOM 1220 C CA . ASN A 1 156 ? -11.676 -10.677 -2.377 1.00 93.12 156 ASN A CA 1
ATOM 1221 C C . ASN A 1 156 ? -11.594 -9.161 -2.281 1.00 93.12 156 ASN A C 1
ATOM 1223 O O . ASN A 1 156 ? -12.547 -8.551 -1.810 1.00 93.12 156 ASN A O 1
ATOM 1227 N N . LEU A 1 157 ? -10.444 -8.613 -2.659 1.00 92.62 157 LEU A N 1
ATOM 1228 C CA . LEU A 1 157 ? -10.154 -7.191 -2.598 1.00 92.62 157 LEU A CA 1
ATOM 1229 C C . LEU A 1 157 ? -10.051 -6.619 -4.007 1.00 92.62 157 LEU A C 1
ATOM 1231 O O . LEU A 1 157 ? -9.273 -7.144 -4.815 1.00 92.62 157 LEU A O 1
ATOM 1235 N N . ASP A 1 158 ? -10.802 -5.559 -4.282 1.00 89.00 158 ASP A N 1
ATOM 1236 C CA . ASP A 1 158 ? -10.726 -4.776 -5.513 1.00 89.00 158 ASP A CA 1
ATOM 1237 C C . ASP A 1 158 ? -9.941 -3.478 -5.272 1.00 89.00 158 ASP A C 1
ATOM 1239 O O . ASP A 1 158 ? -10.357 -2.569 -4.559 1.00 89.00 158 ASP A O 1
ATOM 1243 N N . LEU A 1 159 ? -8.764 -3.406 -5.885 1.00 88.12 159 LEU A N 1
ATOM 1244 C CA . LEU A 1 159 ? -7.822 -2.289 -5.799 1.00 88.12 159 LEU A CA 1
ATOM 1245 C C . LEU A 1 159 ? -7.909 -1.382 -7.041 1.00 88.12 159 LEU A C 1
ATOM 1247 O O . LEU A 1 159 ? -7.188 -0.387 -7.135 1.00 88.12 159 LEU A O 1
ATOM 1251 N N . SER A 1 160 ? -8.773 -1.712 -8.009 1.00 81.94 160 SER A N 1
ATOM 1252 C CA . SER A 1 160 ? -8.866 -1.026 -9.306 1.00 81.94 160 SER A CA 1
ATOM 1253 C C . SER A 1 160 ? -9.681 0.275 -9.273 1.00 81.94 160 SER A C 1
ATOM 1255 O O . SER A 1 160 ? -9.685 1.034 -10.245 1.00 81.94 160 SER A O 1
ATOM 1257 N N . GLN A 1 161 ? -10.354 0.558 -8.155 1.00 76.94 161 GLN A N 1
ATOM 1258 C CA . GLN A 1 161 ? -11.324 1.650 -8.028 1.00 76.94 161 GLN A CA 1
ATOM 1259 C C . GLN A 1 161 ? -10.712 3.025 -7.714 1.00 76.94 161 GLN A C 1
ATOM 1261 O O . GLN A 1 161 ? -11.445 4.014 -7.625 1.00 76.94 161 GLN A O 1
ATOM 1266 N N . SER A 1 162 ? -9.389 3.120 -7.549 1.00 77.69 162 SER A N 1
ATOM 1267 C CA . SER A 1 162 ? -8.735 4.393 -7.230 1.00 77.69 162 SER A CA 1
ATOM 1268 C C . SER A 1 162 ? -9.011 5.452 -8.302 1.00 77.69 162 SER A C 1
ATOM 1270 O O . SER A 1 162 ? -8.804 5.246 -9.500 1.00 77.69 162 SER A O 1
ATOM 1272 N N . GLN A 1 163 ? -9.424 6.636 -7.852 1.00 72.81 163 GLN A N 1
ATOM 1273 C CA . GLN A 1 163 ? -9.648 7.803 -8.711 1.00 72.81 163 GLN A CA 1
ATOM 1274 C C . GLN A 1 163 ? -8.366 8.615 -8.969 1.00 72.81 163 GLN A C 1
ATOM 1276 O O . GLN A 1 163 ? -8.426 9.746 -9.454 1.00 72.81 163 GLN A O 1
ATOM 1281 N N . SER A 1 164 ? -7.191 8.080 -8.622 1.00 72.50 164 SER A N 1
ATOM 1282 C CA . SER A 1 164 ? -5.933 8.802 -8.786 1.00 72.50 164 SER A CA 1
ATOM 1283 C C . SER A 1 164 ? -5.500 8.936 -10.248 1.00 72.50 164 SER A C 1
ATOM 1285 O O . SER A 1 164 ? -5.653 8.031 -11.066 1.00 72.50 164 SER A O 1
ATOM 1287 N N . ALA A 1 165 ? -4.877 10.073 -10.565 1.00 63.97 165 ALA A N 1
ATOM 1288 C CA . ALA A 1 165 ? -4.143 10.258 -11.815 1.00 63.97 165 ALA A CA 1
ATOM 1289 C C . ALA A 1 165 ? -2.734 9.627 -11.789 1.00 63.97 165 ALA A C 1
ATOM 1291 O O . ALA A 1 165 ? -2.127 9.476 -12.844 1.00 63.97 165 ALA A O 1
ATOM 1292 N N . ARG A 1 166 ? -2.214 9.293 -10.598 1.00 73.00 166 ARG A N 1
ATOM 1293 C CA . ARG A 1 166 ? -0.897 8.667 -10.368 1.00 73.00 166 ARG A CA 1
ATOM 1294 C C . ARG A 1 166 ? -1.065 7.226 -9.878 1.00 73.00 166 ARG A C 1
ATOM 1296 O O . ARG A 1 166 ? -2.196 6.753 -9.774 1.00 73.00 166 ARG A O 1
ATOM 1303 N N . ALA A 1 167 ? 0.041 6.564 -9.525 1.00 80.81 167 ALA A N 1
ATOM 1304 C CA . ALA A 1 167 ? -0.010 5.259 -8.882 1.00 80.81 167 ALA A CA 1
ATOM 1305 C C . ALA A 1 167 ? -0.959 5.276 -7.661 1.00 80.81 167 ALA A C 1
ATOM 1307 O O . ALA A 1 167 ? -0.948 6.238 -6.876 1.00 80.81 167 ALA A O 1
ATOM 1308 N N . PRO A 1 168 ? -1.819 4.253 -7.521 1.00 87.06 168 PRO A N 1
ATOM 1309 C CA . PRO A 1 168 ? -2.798 4.201 -6.449 1.00 87.06 168 PRO A CA 1
ATOM 1310 C C . PRO A 1 168 ? -2.123 3.922 -5.104 1.00 87.06 168 PRO A C 1
ATOM 1312 O O . PRO A 1 168 ? -1.105 3.233 -5.015 1.00 87.06 168 PRO A O 1
ATOM 1315 N N . CYS A 1 169 ? -2.717 4.451 -4.042 1.00 90.69 169 CYS A N 1
ATOM 1316 C CA . CYS A 1 169 ? -2.335 4.153 -2.667 1.00 90.69 169 CYS A CA 1
ATOM 1317 C C . CYS A 1 169 ? -3.535 3.488 -1.998 1.00 90.69 169 CYS A C 1
ATOM 1319 O O . CYS A 1 169 ? -4.642 3.960 -2.200 1.00 90.69 169 CYS A O 1
ATOM 1321 N N . PHE A 1 170 ? -3.362 2.402 -1.253 1.00 93.50 170 PHE A N 1
ATOM 1322 C CA . PHE A 1 170 ? -4.485 1.663 -0.683 1.00 93.50 170 PHE A CA 1
ATOM 1323 C C . PHE A 1 170 ? -4.284 1.375 0.799 1.00 93.50 170 PHE A C 1
ATOM 1325 O O . PHE A 1 170 ? -3.252 0.831 1.200 1.00 93.50 170 PHE A O 1
ATOM 1332 N N . ALA A 1 171 ? -5.287 1.708 1.606 1.00 94.44 171 ALA A N 1
ATOM 1333 C CA . ALA A 1 171 ? -5.279 1.503 3.044 1.00 94.44 171 ALA A CA 1
ATOM 1334 C C . ALA A 1 171 ? -6.206 0.357 3.459 1.00 94.44 171 ALA A C 1
ATOM 1336 O O . ALA A 1 171 ? -7.404 0.366 3.179 1.00 94.44 171 ALA A O 1
ATOM 1337 N N . LEU A 1 172 ? -5.647 -0.594 4.201 1.00 93.69 172 LEU A N 1
ATOM 1338 C CA . LEU A 1 172 ? -6.366 -1.643 4.909 1.00 93.69 172 LEU A CA 1
ATOM 1339 C C . LEU A 1 172 ? -6.605 -1.205 6.357 1.00 93.69 172 LEU A C 1
ATOM 1341 O O . LEU A 1 172 ? -5.667 -1.052 7.145 1.00 93.69 172 LEU A O 1
ATOM 1345 N N . LEU A 1 173 ? -7.874 -1.045 6.707 1.00 92.12 173 LEU A N 1
ATOM 1346 C CA . LEU A 1 173 ? -8.362 -0.696 8.039 1.00 92.12 173 LEU A CA 1
ATOM 1347 C C . LEU A 1 173 ? -9.068 -1.882 8.692 1.00 92.12 173 LEU A C 1
ATOM 1349 O O . LEU A 1 173 ? -9.329 -2.898 8.052 1.00 92.12 173 LEU A O 1
ATOM 1353 N N . GLY A 1 174 ? -9.358 -1.768 9.983 1.00 87.62 174 GLY A N 1
ATOM 1354 C CA . GLY A 1 174 ? -10.115 -2.766 10.738 1.00 87.62 174 GLY A CA 1
ATOM 1355 C C . GLY A 1 174 ? -9.528 -3.026 12.117 1.00 87.62 174 GLY A C 1
ATOM 1356 O O . GLY A 1 174 ? -8.428 -2.574 12.429 1.00 87.62 174 GLY A O 1
ATOM 1357 N N . GLU A 1 175 ? -10.232 -3.795 12.937 1.00 82.94 175 GLU A N 1
ATOM 1358 C CA . GLU A 1 175 ? -9.831 -4.098 14.316 1.00 82.94 175 GLU A CA 1
ATOM 1359 C C . GLU A 1 175 ? -8.553 -4.950 14.408 1.00 82.94 175 GLU A C 1
ATOM 1361 O O . GLU A 1 175 ? -8.049 -5.508 13.425 1.00 82.94 175 GLU A O 1
ATOM 1366 N N . ASN A 1 176 ? -7.977 -5.049 15.604 1.00 83.44 176 ASN A N 1
ATOM 1367 C CA . ASN A 1 176 ? -6.822 -5.913 15.832 1.00 83.44 176 ASN A CA 1
ATOM 1368 C C . ASN A 1 176 ? -7.198 -7.378 15.568 1.00 83.44 176 ASN A C 1
ATOM 1370 O O . ASN A 1 176 ? -8.252 -7.857 15.972 1.00 83.44 176 ASN A O 1
ATOM 1374 N N . GLY A 1 177 ? -6.335 -8.105 14.858 1.00 80.75 177 GLY A N 1
ATOM 1375 C CA . GLY A 1 177 ? -6.556 -9.527 14.583 1.00 80.75 177 GLY A CA 1
ATOM 1376 C C . GLY A 1 177 ? -7.522 -9.852 13.434 1.00 80.75 177 GLY A C 1
ATOM 1377 O O . GLY A 1 177 ? -7.690 -11.029 13.122 1.00 80.75 177 GLY A O 1
ATOM 1378 N N . VAL A 1 178 ? -8.101 -8.878 12.721 1.00 87.50 178 VAL A N 1
ATOM 1379 C CA . VAL A 1 178 ? -8.933 -9.127 11.512 1.00 87.50 178 VAL A CA 1
ATOM 1380 C C . VAL A 1 178 ? -8.132 -9.538 10.265 1.00 87.50 178 VAL A C 1
ATOM 1382 O O . VAL A 1 178 ? -8.697 -9.680 9.191 1.00 87.50 178 VAL A O 1
ATOM 1385 N N . GLY A 1 179 ? -6.814 -9.734 10.381 1.00 89.25 179 GLY A N 1
ATOM 1386 C CA . GLY A 1 179 ? -5.987 -10.280 9.299 1.00 89.25 179 GLY A CA 1
ATOM 1387 C C . GLY A 1 179 ? -5.318 -9.259 8.370 1.00 89.25 179 GLY A C 1
ATOM 1388 O O . GLY A 1 179 ? -4.770 -9.672 7.357 1.00 89.25 179 GLY A O 1
ATOM 1389 N N . LYS A 1 180 ? -5.276 -7.958 8.698 1.00 93.00 180 LYS A N 1
ATOM 1390 C CA . LYS A 1 180 ? -4.590 -6.928 7.877 1.00 93.00 180 LYS A CA 1
ATOM 1391 C C . LYS A 1 180 ? -3.140 -7.294 7.526 1.00 93.00 180 LYS A C 1
ATOM 1393 O O . LYS A 1 180 ? -2.790 -7.384 6.352 1.00 93.00 180 LYS A O 1
ATOM 1398 N N . SER A 1 181 ? -2.324 -7.609 8.533 1.00 94.00 181 SER A N 1
ATOM 1399 C CA . SER A 1 181 ? -0.941 -8.067 8.338 1.00 94.00 181 SER A CA 1
ATOM 1400 C C . SER A 1 181 ? -0.873 -9.378 7.549 1.00 94.00 181 SER A C 1
ATOM 1402 O O . SER A 1 181 ? 0.064 -9.609 6.790 1.00 94.00 181 SER A O 1
ATOM 1404 N N . THR A 1 182 ? -1.877 -10.250 7.696 1.00 93.94 182 THR A N 1
ATOM 1405 C CA . THR A 1 182 ? -1.988 -11.494 6.925 1.00 93.94 182 THR A CA 1
ATOM 1406 C C . THR A 1 182 ? -2.220 -11.208 5.441 1.00 93.94 182 THR A C 1
ATOM 1408 O O . THR A 1 182 ? -1.558 -11.832 4.615 1.00 93.94 182 THR A O 1
ATOM 1411 N N . VAL A 1 183 ? -3.097 -10.260 5.095 1.00 95.44 183 VAL A N 1
ATOM 1412 C CA . VAL A 1 183 ? -3.331 -9.836 3.704 1.00 95.44 183 VAL A CA 1
ATOM 1413 C C . VAL A 1 183 ? -2.035 -9.317 3.083 1.00 95.44 183 VAL A C 1
ATOM 1415 O O . VAL A 1 183 ? -1.641 -9.787 2.017 1.00 95.44 183 VAL A O 1
ATOM 1418 N N . LEU A 1 184 ? -1.319 -8.426 3.778 1.00 95.88 184 LEU A N 1
ATOM 1419 C CA . LEU A 1 184 ? -0.032 -7.909 3.298 1.00 95.88 184 LEU A CA 1
ATOM 1420 C C . LEU A 1 184 ? 0.993 -9.035 3.094 1.00 95.88 184 LEU A C 1
ATOM 1422 O O . LEU A 1 184 ? 1.669 -9.074 2.069 1.00 95.88 184 LEU A O 1
ATOM 1426 N N . ARG A 1 185 ? 1.076 -9.997 4.023 1.00 94.94 185 ARG A N 1
ATOM 1427 C CA . ARG A 1 185 ? 1.960 -11.172 3.894 1.00 94.94 185 ARG A CA 1
ATOM 1428 C C . ARG A 1 185 ? 1.585 -12.063 2.711 1.00 94.94 185 ARG A C 1
ATOM 1430 O O . ARG A 1 185 ? 2.483 -12.547 2.026 1.00 94.94 185 ARG A O 1
ATOM 1437 N N . ALA A 1 186 ? 0.293 -12.269 2.461 1.00 94.31 186 ALA A N 1
ATOM 1438 C CA . ALA A 1 186 ? -0.192 -13.055 1.329 1.00 94.31 186 ALA A CA 1
ATOM 1439 C C . ALA A 1 186 ? 0.235 -12.425 -0.006 1.00 94.31 186 ALA A C 1
ATOM 1441 O O . ALA A 1 186 ? 0.804 -13.115 -0.854 1.00 94.31 186 ALA A O 1
ATOM 1442 N N . ILE A 1 187 ? 0.033 -11.110 -0.152 1.00 94.75 187 ILE A N 1
ATOM 1443 C CA . ILE A 1 187 ? 0.432 -10.349 -1.344 1.00 94.75 187 ILE A CA 1
ATOM 1444 C C . ILE A 1 187 ? 1.959 -10.369 -1.505 1.00 94.75 187 ILE A C 1
ATOM 1446 O O . ILE A 1 187 ? 2.456 -10.712 -2.576 1.00 94.75 187 ILE A O 1
ATOM 1450 N N . ALA A 1 188 ? 2.710 -10.077 -0.435 1.00 93.75 188 ALA A N 1
ATOM 1451 C CA . ALA A 1 188 ? 4.174 -10.059 -0.454 1.00 93.75 188 ALA A CA 1
ATOM 1452 C C . ALA A 1 188 ? 4.761 -11.390 -0.947 1.00 93.75 188 ALA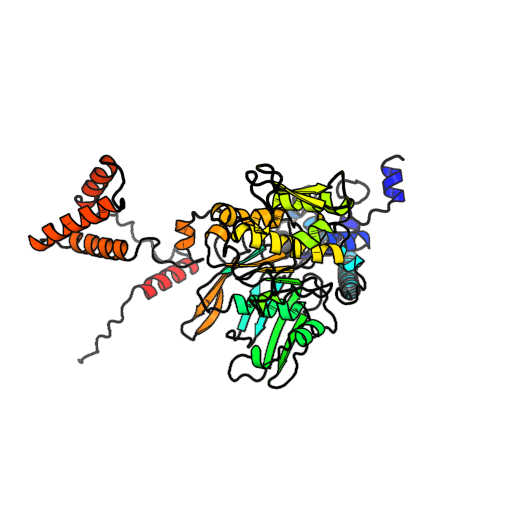 A C 1
ATOM 1454 O O . ALA A 1 188 ? 5.641 -11.403 -1.806 1.00 93.75 188 ALA A O 1
ATOM 1455 N N . MET A 1 189 ? 4.251 -12.512 -0.427 1.00 91.31 189 MET A N 1
ATOM 1456 C CA . MET A 1 189 ? 4.715 -13.851 -0.800 1.00 91.31 189 MET A CA 1
ATOM 1457 C C . MET A 1 189 ? 4.363 -14.214 -2.236 1.00 91.31 189 MET A C 1
ATOM 1459 O O . MET A 1 189 ? 5.214 -14.762 -2.938 1.00 91.31 189 MET A O 1
ATOM 1463 N N . ALA A 1 190 ? 3.139 -13.903 -2.673 1.00 91.56 190 ALA A N 1
ATOM 1464 C CA . ALA A 1 190 ? 2.707 -14.165 -4.040 1.00 91.56 190 ALA A CA 1
ATOM 1465 C C . ALA A 1 190 ? 3.612 -13.444 -5.054 1.00 91.56 190 ALA A C 1
ATOM 1467 O O . ALA A 1 190 ? 4.057 -14.061 -6.019 1.00 91.56 190 ALA A O 1
ATOM 1468 N N . LEU A 1 191 ? 3.962 -12.179 -4.793 1.00 90.12 191 LEU A N 1
ATOM 1469 C CA . LEU A 1 191 ? 4.807 -11.370 -5.681 1.00 90.12 191 LEU A CA 1
ATOM 1470 C C . LEU A 1 191 ? 6.301 -11.731 -5.615 1.00 90.12 191 LEU A C 1
ATOM 1472 O O . LEU A 1 191 ? 6.983 -11.748 -6.643 1.00 90.12 191 LEU A O 1
ATOM 1476 N N . ALA A 1 192 ? 6.830 -12.038 -4.425 1.00 88.12 192 ALA A N 1
ATOM 1477 C CA . ALA A 1 192 ? 8.256 -12.333 -4.235 1.00 88.12 192 ALA A CA 1
ATOM 1478 C C . ALA A 1 192 ? 8.690 -13.685 -4.831 1.00 88.12 192 ALA A C 1
ATOM 1480 O O . ALA A 1 192 ? 9.876 -13.890 -5.113 1.00 88.12 192 ALA A O 1
ATOM 1481 N N . GLY A 1 193 ? 7.735 -14.595 -5.037 1.00 86.44 193 GLY A N 1
ATOM 1482 C CA . GLY A 1 193 ? 7.926 -15.832 -5.783 1.00 86.44 193 GLY A CA 1
ATOM 1483 C C . GLY A 1 193 ? 8.675 -16.941 -5.033 1.00 86.44 193 GLY A C 1
ATOM 1484 O O . GLY A 1 193 ? 9.044 -16.855 -3.855 1.00 86.44 193 GLY A O 1
ATOM 1485 N N . LYS A 1 194 ? 8.916 -18.039 -5.756 1.00 84.62 194 LYS A N 1
ATOM 1486 C CA . LYS A 1 194 ? 9.393 -19.318 -5.202 1.00 84.62 194 LYS A CA 1
ATOM 1487 C C . LYS A 1 194 ? 10.787 -19.249 -4.577 1.00 84.62 194 LYS A C 1
ATOM 1489 O O . LYS A 1 194 ? 11.029 -19.897 -3.554 1.00 84.62 194 LYS A O 1
ATOM 1494 N N . LYS A 1 195 ? 11.719 -18.501 -5.181 1.00 82.62 195 LYS A N 1
ATOM 1495 C CA . LYS A 1 195 ? 13.099 -18.365 -4.680 1.00 82.62 195 LYS A CA 1
ATOM 1496 C C . LYS A 1 195 ? 13.114 -17.701 -3.302 1.00 82.62 195 LYS A C 1
ATOM 1498 O O . LYS A 1 195 ? 13.771 -18.206 -2.389 1.00 82.62 195 LYS A O 1
ATOM 1503 N N . TYR A 1 196 ? 12.323 -16.643 -3.128 1.00 85.06 196 TYR A N 1
ATOM 1504 C CA . TYR A 1 196 ? 12.226 -15.918 -1.864 1.00 85.06 196 TYR A CA 1
ATOM 1505 C C . TYR A 1 196 ? 11.521 -16.730 -0.776 1.00 85.06 196 TYR A C 1
ATOM 1507 O O . TYR A 1 196 ? 11.998 -16.791 0.357 1.00 85.06 196 TYR A O 1
ATOM 1515 N N . ALA A 1 197 ? 10.441 -17.435 -1.131 1.00 85.25 197 ALA A N 1
ATOM 1516 C CA . ALA A 1 197 ? 9.723 -18.303 -0.199 1.00 85.25 197 ALA A CA 1
ATOM 1517 C C . ALA A 1 197 ? 10.636 -19.379 0.418 1.00 85.25 197 ALA A C 1
ATOM 1519 O O . ALA A 1 197 ? 10.632 -19.591 1.633 1.00 85.25 197 ALA A O 1
ATOM 1520 N N . LYS A 1 198 ? 11.491 -20.004 -0.405 1.00 84.94 198 LYS A N 1
ATOM 1521 C CA . LYS A 1 198 ? 12.509 -20.958 0.068 1.00 84.94 198 LYS A CA 1
ATOM 1522 C C . LYS A 1 198 ? 13.549 -20.299 0.975 1.00 84.94 198 LYS A C 1
ATOM 1524 O O . LYS A 1 198 ? 13.959 -20.904 1.964 1.00 84.94 198 LYS A O 1
ATOM 1529 N N . ARG A 1 199 ? 13.968 -19.069 0.657 1.00 85.75 199 ARG A N 1
ATOM 1530 C CA . ARG A 1 199 ? 14.959 -18.303 1.430 1.00 85.75 199 ARG A CA 1
ATOM 1531 C C . ARG A 1 199 ? 14.477 -17.992 2.845 1.00 85.75 199 ARG A C 1
ATOM 1533 O O . ARG A 1 199 ? 15.246 -18.138 3.793 1.00 85.75 199 ARG A O 1
ATOM 1540 N N . LEU A 1 200 ? 13.201 -17.633 2.986 1.00 84.50 200 LEU A N 1
ATOM 1541 C CA . LEU A 1 200 ? 12.557 -17.382 4.280 1.00 84.50 200 LEU A CA 1
ATOM 1542 C C . LEU A 1 200 ? 12.267 -18.668 5.075 1.00 84.50 200 LEU A C 1
ATOM 1544 O O . LEU A 1 200 ? 11.877 -18.582 6.234 1.00 84.50 200 LEU A O 1
ATOM 1548 N N . ARG A 1 201 ? 12.493 -19.854 4.485 1.00 84.00 201 ARG A N 1
ATOM 1549 C CA . ARG A 1 201 ? 12.208 -21.174 5.084 1.00 84.00 201 ARG A CA 1
ATOM 1550 C C . ARG A 1 201 ? 10.745 -21.346 5.508 1.00 84.00 201 ARG A C 1
ATOM 1552 O O . ARG A 1 201 ? 10.458 -22.094 6.437 1.00 84.00 201 ARG A O 1
ATOM 1559 N N . LEU A 1 202 ? 9.835 -20.666 4.817 1.00 82.56 202 LEU A N 1
ATOM 1560 C CA . LEU A 1 202 ? 8.404 -20.726 5.091 1.00 82.56 202 LEU A CA 1
ATOM 1561 C C . LEU A 1 202 ? 7.770 -21.932 4.394 1.00 82.56 202 LEU A C 1
ATOM 1563 O O . LEU A 1 202 ? 8.139 -22.291 3.271 1.00 82.56 202 LEU A O 1
ATOM 1567 N N . THR A 1 203 ? 6.794 -22.548 5.051 1.00 81.00 203 THR A N 1
ATOM 1568 C CA . THR A 1 203 ? 6.081 -23.726 4.549 1.00 81.00 203 THR A CA 1
ATOM 1569 C C . THR A 1 203 ? 4.585 -23.467 4.437 1.00 81.00 203 THR A C 1
ATOM 1571 O O . THR A 1 203 ? 4.038 -22.570 5.074 1.00 81.00 203 THR A O 1
ATOM 1574 N N . SER A 1 204 ? 3.880 -24.301 3.666 1.00 84.81 204 SER A N 1
ATOM 1575 C CA . SER A 1 204 ? 2.421 -24.194 3.544 1.00 84.81 204 SER A CA 1
ATOM 1576 C C . SER A 1 204 ? 1.701 -24.303 4.892 1.00 84.81 204 SER A C 1
ATOM 1578 O O . SER A 1 204 ? 0.633 -23.730 5.063 1.00 84.81 204 SER A O 1
ATOM 1580 N N . LYS A 1 205 ? 2.280 -25.008 5.874 1.00 83.31 205 LYS A N 1
ATOM 1581 C CA . LYS A 1 205 ? 1.693 -25.162 7.213 1.00 83.31 205 LYS A CA 1
ATOM 1582 C C . LYS A 1 205 ? 1.607 -23.835 7.971 1.00 83.31 205 LYS A C 1
ATOM 1584 O O . LYS A 1 205 ? 0.681 -23.664 8.754 1.00 83.31 205 LYS A O 1
ATOM 1589 N N . ASP A 1 206 ? 2.540 -22.922 7.725 1.00 82.56 206 ASP A N 1
ATOM 1590 C CA . ASP A 1 206 ? 2.624 -21.646 8.442 1.00 82.56 206 ASP A CA 1
ATOM 1591 C C . ASP A 1 206 ? 1.512 -20.675 8.017 1.00 82.56 206 ASP A C 1
ATOM 1593 O O . ASP A 1 206 ? 1.180 -19.744 8.749 1.00 82.56 206 ASP A O 1
ATOM 1597 N N . PHE A 1 207 ? 0.913 -20.917 6.846 1.00 86.50 207 PHE A N 1
ATOM 1598 C CA . PHE A 1 207 ? -0.093 -20.046 6.247 1.00 86.50 207 PHE A CA 1
ATOM 1599 C C . PHE A 1 207 ? -1.418 -20.725 5.926 1.00 86.50 207 PHE A C 1
ATOM 1601 O O . PHE A 1 207 ? -2.350 -20.023 5.577 1.00 86.50 207 PHE A O 1
ATOM 1608 N N . LEU A 1 208 ? -1.557 -22.046 5.992 1.00 89.88 208 LEU A N 1
ATOM 1609 C CA . LEU A 1 208 ? -2.848 -22.683 5.721 1.00 89.88 208 LEU A CA 1
ATOM 1610 C C . LEU A 1 208 ? -3.855 -22.382 6.832 1.00 89.88 208 LEU A C 1
ATOM 1612 O O . LEU A 1 208 ? -3.526 -22.448 8.017 1.00 89.88 208 LEU A O 1
ATOM 1616 N N . PHE A 1 209 ? -5.103 -22.125 6.443 1.00 86.75 209 PHE A N 1
ATOM 1617 C CA . PHE A 1 209 ? -6.201 -22.012 7.398 1.00 86.75 209 PHE A CA 1
ATOM 1618 C C . PHE A 1 209 ? -6.338 -23.308 8.222 1.00 86.75 209 PHE A C 1
ATOM 1620 O O . PHE A 1 209 ? -6.183 -24.407 7.664 1.00 86.75 209 PHE A O 1
ATOM 1627 N N . PRO A 1 210 ? -6.633 -23.231 9.534 1.00 84.50 210 PRO A N 1
ATOM 1628 C CA . PRO A 1 210 ? -6.726 -24.410 10.388 1.00 84.50 210 PRO A CA 1
ATOM 1629 C C . PRO A 1 210 ? -7.629 -25.505 9.806 1.00 84.50 210 PRO A C 1
ATOM 1631 O O . PRO A 1 210 ? -8.722 -25.240 9.317 1.00 84.50 210 PRO A O 1
ATOM 1634 N N . ASN A 1 211 ? -7.172 -26.758 9.869 1.00 84.69 211 ASN A N 1
ATOM 1635 C CA . ASN A 1 211 ? -7.896 -27.943 9.383 1.00 84.69 211 ASN A CA 1
ATOM 1636 C C . ASN A 1 211 ? -8.223 -27.974 7.877 1.00 84.69 211 ASN A C 1
ATOM 1638 O O . ASN A 1 211 ? -9.005 -28.820 7.446 1.00 84.69 211 ASN A O 1
ATOM 1642 N N . THR A 1 212 ? -7.590 -27.135 7.052 1.00 89.50 212 THR A N 1
ATOM 1643 C CA . THR A 1 212 ? -7.748 -27.191 5.589 1.00 89.50 212 THR A CA 1
ATOM 1644 C C . THR A 1 212 ? -6.601 -27.937 4.909 1.00 89.50 212 THR A C 1
ATOM 1646 O O . THR A 1 212 ? -5.496 -28.076 5.442 1.00 89.50 212 THR A O 1
ATOM 1649 N N . TYR A 1 213 ? -6.880 -28.482 3.722 1.00 90.12 213 TYR A N 1
ATOM 1650 C CA . TYR A 1 213 ? -5.892 -29.207 2.915 1.00 90.12 213 TYR A CA 1
ATOM 1651 C C . TYR A 1 213 ? -5.267 -28.339 1.815 1.00 90.12 213 TYR A C 1
ATOM 1653 O O . TYR A 1 213 ? -4.117 -28.569 1.435 1.00 90.12 213 TYR A O 1
ATOM 1661 N N . LYS A 1 214 ? -6.022 -27.352 1.319 1.00 93.38 214 LYS A N 1
ATOM 1662 C CA . LYS A 1 214 ? -5.651 -26.476 0.208 1.00 93.38 214 LYS A CA 1
ATOM 1663 C C . LYS A 1 214 ? -6.016 -25.024 0.524 1.00 93.38 214 LYS A C 1
ATOM 1665 O O . LYS A 1 214 ? -7.126 -24.761 0.987 1.00 93.38 214 LYS A O 1
ATOM 1670 N N . GLY A 1 215 ? -5.106 -24.116 0.192 1.00 94.12 215 GLY A N 1
ATOM 1671 C CA . GLY A 1 215 ? -5.339 -22.677 0.112 1.00 94.12 215 GLY A CA 1
ATOM 1672 C C . GLY A 1 215 ? -4.771 -22.105 -1.182 1.00 94.12 215 GLY A C 1
ATOM 1673 O O . GLY A 1 215 ? -3.937 -22.734 -1.842 1.00 94.12 215 GLY A O 1
ATOM 1674 N N . GLU A 1 216 ? -5.249 -20.931 -1.565 1.00 95.62 216 GLU A N 1
ATOM 1675 C CA . GLU A 1 216 ? -4.861 -20.251 -2.798 1.00 95.62 216 GLU A CA 1
ATOM 1676 C C . GLU A 1 216 ? -4.820 -18.741 -2.560 1.00 95.62 216 GLU A C 1
ATOM 1678 O O . GLU A 1 216 ? -5.725 -18.167 -1.962 1.00 95.62 216 GLU A O 1
ATOM 1683 N N . VAL A 1 217 ? -3.767 -18.086 -3.035 1.00 95.81 217 VAL A N 1
ATOM 1684 C CA . VAL A 1 217 ? -3.685 -16.627 -3.107 1.00 95.81 217 VAL A CA 1
ATOM 1685 C C . VAL A 1 217 ? -3.481 -16.261 -4.563 1.00 95.81 217 VAL A C 1
ATOM 1687 O O . VAL A 1 217 ? -2.529 -16.717 -5.192 1.00 95.81 217 VAL A O 1
ATOM 1690 N N . ARG A 1 218 ? -4.375 -15.438 -5.093 1.00 95.19 218 ARG A N 1
ATOM 1691 C CA . ARG A 1 218 ? -4.361 -14.967 -6.470 1.00 95.19 218 ARG A CA 1
ATOM 1692 C C . ARG A 1 218 ? -4.228 -13.456 -6.488 1.00 95.19 218 ARG A C 1
ATOM 1694 O O . ARG A 1 218 ? -5.034 -12.761 -5.871 1.00 95.19 218 ARG A O 1
ATOM 1701 N N . VAL A 1 219 ? -3.226 -12.969 -7.205 1.00 93.75 219 VAL A N 1
ATOM 1702 C CA . VAL A 1 219 ? -2.953 -11.544 -7.384 1.00 93.75 219 VAL A CA 1
ATOM 1703 C C . VAL A 1 219 ? -3.032 -11.231 -8.873 1.00 93.75 219 VAL A C 1
ATOM 1705 O O . VAL A 1 219 ? -2.268 -11.787 -9.664 1.00 93.75 219 VAL A O 1
ATOM 1708 N N . SER A 1 220 ? -3.969 -10.362 -9.242 1.00 90.31 220 SER A N 1
ATOM 1709 C CA . SER A 1 220 ? -4.167 -9.885 -10.610 1.00 90.31 220 SER A CA 1
ATOM 1710 C C . SER A 1 220 ? -3.471 -8.539 -10.778 1.00 90.31 220 SER A C 1
ATOM 1712 O O . SER A 1 220 ? -3.698 -7.613 -9.994 1.00 90.31 220 SER A O 1
ATOM 1714 N N . ILE A 1 221 ? -2.610 -8.445 -11.786 1.00 85.44 221 ILE A N 1
ATOM 1715 C CA . ILE A 1 221 ? -1.811 -7.257 -12.097 1.00 85.44 221 ILE A CA 1
ATOM 1716 C C . ILE A 1 221 ? -2.245 -6.729 -13.462 1.00 85.44 221 ILE A C 1
ATOM 1718 O O . ILE A 1 221 ? -2.503 -7.521 -14.372 1.00 85.44 221 ILE A O 1
ATOM 1722 N N . VAL A 1 222 ? -2.283 -5.402 -13.616 1.00 80.25 222 VAL A N 1
ATOM 1723 C CA . VAL A 1 222 ? -2.610 -4.741 -14.888 1.00 80.25 222 VAL A CA 1
ATOM 1724 C C . VAL A 1 222 ? -1.766 -5.327 -16.026 1.00 80.25 222 VAL A C 1
ATOM 1726 O O . VAL A 1 222 ? -0.535 -5.295 -15.990 1.00 80.25 222 VAL A O 1
ATOM 1729 N N . GLY A 1 223 ? -2.437 -5.850 -17.055 1.00 68.25 223 GLY A N 1
ATOM 1730 C CA . GLY A 1 223 ? -1.794 -6.319 -18.286 1.00 68.25 223 GLY A CA 1
ATOM 1731 C C . GLY A 1 223 ? -0.974 -7.610 -18.159 1.00 68.25 223 GLY A C 1
ATOM 1732 O O . GLY A 1 223 ? -0.251 -7.950 -19.096 1.00 68.25 223 GLY A O 1
ATOM 1733 N N . GLN A 1 224 ? -1.071 -8.340 -17.042 1.00 73.38 224 GLN A N 1
ATOM 1734 C CA . GLN A 1 224 ? -0.336 -9.588 -16.809 1.00 73.38 224 GLN A CA 1
ATOM 1735 C C . GLN A 1 224 ? -1.267 -10.752 -16.437 1.00 73.38 224 GLN A C 1
ATOM 1737 O O . GLN A 1 224 ? -2.373 -10.528 -15.945 1.00 73.38 224 GLN A O 1
ATOM 1742 N N . PRO A 1 225 ? -0.847 -12.012 -16.667 1.00 79.50 225 PRO A N 1
ATOM 1743 C CA . PRO A 1 225 ? -1.577 -13.162 -16.152 1.00 79.50 225 PRO A CA 1
ATOM 1744 C C . PRO A 1 225 ? -1.583 -13.168 -14.619 1.00 79.50 225 PRO A C 1
ATOM 1746 O O . PRO A 1 225 ? -0.625 -12.739 -13.977 1.00 79.50 225 PRO A O 1
ATOM 1749 N N . ASP A 1 226 ? -2.649 -13.721 -14.043 1.00 86.50 226 ASP A N 1
ATOM 1750 C CA . ASP A 1 226 ? -2.783 -13.873 -12.596 1.00 86.50 226 ASP A CA 1
ATOM 1751 C C . ASP A 1 226 ? -1.601 -14.650 -11.994 1.00 86.50 226 ASP A C 1
ATOM 1753 O O . ASP A 1 226 ? -1.275 -15.775 -12.404 1.00 86.50 226 ASP A O 1
ATOM 1757 N N . ILE A 1 227 ? -1.008 -14.085 -10.944 1.00 89.94 227 ILE A N 1
ATOM 1758 C CA . ILE A 1 227 ? -0.033 -14.786 -10.112 1.00 89.94 227 ILE A CA 1
ATOM 1759 C C . ILE A 1 227 ? -0.815 -15.597 -9.084 1.00 89.94 227 ILE A C 1
ATOM 1761 O O . ILE A 1 227 ? -1.498 -15.039 -8.224 1.00 89.94 227 ILE A O 1
ATOM 1765 N N . VAL A 1 228 ? -0.715 -16.922 -9.170 1.00 92.31 228 VAL A N 1
ATOM 1766 C CA . VAL A 1 228 ? -1.415 -17.857 -8.287 1.00 92.31 228 VAL A CA 1
ATOM 1767 C C . VAL A 1 228 ? -0.389 -18.577 -7.426 1.00 92.31 228 VAL A C 1
ATOM 1769 O O . VAL A 1 228 ? 0.457 -19.314 -7.929 1.00 92.31 228 VAL A O 1
ATOM 1772 N N . MET A 1 229 ? -0.480 -18.376 -6.117 1.00 93.81 229 MET A N 1
ATOM 1773 C CA . MET A 1 229 ? 0.264 -19.107 -5.100 1.00 93.81 229 MET A CA 1
ATOM 1774 C C . MET A 1 229 ? -0.659 -20.161 -4.483 1.00 93.81 229 MET A C 1
ATOM 1776 O O . MET A 1 229 ? -1.681 -19.829 -3.884 1.00 93.81 229 MET A O 1
ATOM 1780 N N . THR A 1 230 ? -0.303 -21.436 -4.609 1.00 93.38 230 THR A N 1
ATOM 1781 C CA . THR A 1 230 ? -1.072 -22.557 -4.059 1.00 93.38 230 THR A CA 1
ATOM 1782 C C . THR A 1 230 ? -0.366 -23.147 -2.843 1.00 93.38 230 THR A C 1
ATOM 1784 O O . THR A 1 230 ? 0.825 -23.467 -2.867 1.00 93.38 230 THR A O 1
ATOM 1787 N N . LEU A 1 231 ? -1.131 -23.317 -1.768 1.00 92.31 231 LEU A N 1
ATOM 1788 C CA . LEU A 1 231 ? -0.697 -23.928 -0.521 1.00 92.31 231 LEU A CA 1
ATOM 1789 C C . LEU A 1 231 ? -1.344 -25.303 -0.398 1.00 92.31 231 LEU A C 1
ATOM 1791 O O . LEU A 1 231 ? -2.568 -25.427 -0.435 1.00 92.31 231 LEU A O 1
ATOM 1795 N N . LEU A 1 232 ? -0.527 -26.336 -0.216 1.00 91.25 232 LEU A N 1
ATOM 1796 C CA . LEU A 1 232 ? -0.989 -27.702 0.018 1.00 91.25 232 LEU A CA 1
ATOM 1797 C C . LEU A 1 232 ? -0.391 -28.228 1.317 1.00 91.25 232 LEU A C 1
ATOM 1799 O O . LEU A 1 232 ? 0.800 -28.048 1.598 1.00 91.25 232 LEU A O 1
ATOM 1803 N N . ARG A 1 233 ? -1.218 -28.891 2.128 1.00 87.69 233 ARG A N 1
ATOM 1804 C CA . ARG A 1 233 ? -0.783 -29.415 3.425 1.00 87.69 233 ARG A CA 1
ATOM 1805 C C . ARG A 1 233 ? 0.393 -30.377 3.240 1.00 87.69 233 ARG A C 1
ATOM 1807 O O . ARG A 1 233 ? 0.337 -31.295 2.427 1.00 87.69 233 ARG A O 1
ATOM 1814 N N . ASN A 1 234 ? 1.450 -30.169 4.026 1.00 84.06 234 ASN A N 1
ATOM 1815 C CA . ASN A 1 234 ? 2.696 -30.948 3.990 1.00 84.06 234 ASN A CA 1
ATOM 1816 C C . ASN A 1 234 ? 3.447 -30.912 2.643 1.00 84.06 234 ASN A C 1
ATOM 1818 O O . ASN A 1 234 ? 4.274 -31.784 2.381 1.00 84.06 234 ASN A O 1
ATOM 1822 N N . ARG A 1 235 ? 3.186 -29.917 1.789 1.00 86.50 235 ARG A N 1
ATOM 1823 C CA . ARG A 1 235 ? 3.945 -29.681 0.557 1.00 86.50 235 ARG A CA 1
ATOM 1824 C C . ARG A 1 235 ? 4.580 -28.296 0.563 1.00 86.50 235 ARG A C 1
ATOM 1826 O O . ARG A 1 235 ? 4.170 -27.408 1.315 1.00 86.50 235 ARG A O 1
ATOM 1833 N N . ALA A 1 236 ? 5.600 -28.131 -0.274 1.00 85.19 236 ALA A N 1
ATOM 1834 C CA . ALA A 1 236 ? 6.170 -26.821 -0.557 1.00 85.19 236 ALA A CA 1
ATOM 1835 C C . ALA A 1 236 ? 5.127 -25.918 -1.233 1.00 85.19 236 ALA A C 1
ATOM 1837 O O . ALA A 1 236 ? 4.182 -26.410 -1.845 1.00 85.19 236 ALA A O 1
ATOM 1838 N N . ILE A 1 237 ? 5.319 -24.607 -1.114 1.00 88.06 237 ILE A N 1
ATOM 1839 C CA . ILE A 1 237 ? 4.461 -23.615 -1.763 1.00 88.06 237 ILE A CA 1
ATOM 1840 C C . ILE A 1 237 ? 4.682 -23.692 -3.279 1.00 88.06 237 ILE A C 1
ATOM 1842 O O . ILE A 1 237 ? 5.827 -23.663 -3.752 1.00 88.06 237 ILE A O 1
ATOM 1846 N N . GLU A 1 238 ? 3.590 -23.809 -4.026 1.00 89.00 238 GLU A N 1
ATOM 1847 C CA . GLU A 1 238 ? 3.577 -23.855 -5.488 1.00 89.00 238 GLU A CA 1
ATOM 1848 C C . GLU A 1 238 ? 3.157 -22.489 -6.046 1.00 89.00 238 GLU A C 1
ATOM 1850 O O . GLU A 1 238 ? 2.365 -21.776 -5.432 1.00 89.00 238 GLU A O 1
ATOM 1855 N N . PHE A 1 239 ? 3.707 -22.112 -7.198 1.00 88.88 239 PHE A N 1
ATOM 1856 C CA . PHE A 1 239 ? 3.445 -20.834 -7.862 1.00 88.88 239 PHE A CA 1
ATOM 1857 C C . PHE A 1 239 ? 3.125 -21.101 -9.334 1.00 88.88 239 PHE A C 1
ATOM 1859 O O . PHE A 1 239 ? 3.741 -21.986 -9.931 1.00 88.88 239 PHE A O 1
ATOM 1866 N N . SER A 1 240 ? 2.189 -20.348 -9.918 1.00 84.94 240 SER A N 1
ATOM 1867 C CA . SER A 1 240 ? 1.862 -20.433 -11.351 1.00 84.94 240 SER A CA 1
ATOM 1868 C C . SER A 1 240 ? 2.999 -19.949 -12.248 1.00 84.94 240 SER A C 1
ATOM 1870 O O . SER A 1 240 ? 3.102 -20.380 -13.394 1.00 84.94 240 SER A O 1
ATOM 1872 N N . THR A 1 241 ? 3.857 -19.070 -11.729 1.00 76.88 241 THR A N 1
ATOM 1873 C CA . THR A 1 241 ? 5.008 -18.509 -12.432 1.00 76.88 241 THR A CA 1
ATOM 1874 C C . THR A 1 241 ? 6.315 -18.964 -11.785 1.00 76.88 241 THR A C 1
ATOM 1876 O O . THR A 1 241 ? 6.464 -18.996 -10.562 1.00 76.88 241 THR A O 1
ATOM 1879 N N . ASP A 1 242 ? 7.296 -19.312 -12.620 1.00 68.06 242 ASP A N 1
ATOM 1880 C CA . ASP A 1 242 ? 8.622 -19.738 -12.153 1.00 68.06 242 ASP A CA 1
ATOM 1881 C C . ASP A 1 242 ? 9.514 -18.568 -11.718 1.00 68.06 242 ASP A C 1
ATOM 1883 O O . ASP A 1 242 ? 10.505 -18.787 -11.020 1.00 68.06 242 ASP A O 1
ATOM 1887 N N . THR A 1 243 ? 9.188 -17.341 -12.133 1.00 68.31 243 THR A N 1
ATOM 1888 C CA . THR A 1 243 ? 9.933 -16.130 -11.770 1.00 68.31 243 THR A CA 1
ATOM 1889 C C . THR A 1 243 ? 9.009 -14.989 -11.399 1.00 68.31 243 THR A C 1
ATOM 1891 O O . THR A 1 243 ? 7.940 -14.843 -11.996 1.00 68.31 243 THR A O 1
ATOM 1894 N N . SER A 1 244 ? 9.471 -14.127 -10.498 1.00 73.25 244 SER A N 1
ATOM 1895 C CA . SER A 1 244 ? 8.765 -12.888 -10.174 1.00 73.25 244 SER A CA 1
ATOM 1896 C C . SER A 1 244 ? 8.691 -11.939 -11.369 1.00 73.25 244 SER A C 1
ATOM 1898 O O . SER A 1 244 ? 9.650 -11.784 -12.130 1.00 73.25 244 SER A O 1
ATOM 1900 N N . GLN A 1 245 ? 7.527 -11.306 -11.509 1.00 69.50 245 GLN A N 1
ATOM 1901 C CA . GLN A 1 245 ? 7.203 -10.366 -12.587 1.00 69.50 245 GLN A CA 1
ATOM 1902 C C . GLN A 1 245 ? 7.038 -8.923 -12.082 1.00 69.50 245 GLN A C 1
ATOM 1904 O O . GLN A 1 245 ? 6.815 -8.011 -12.880 1.00 69.50 245 GLN A O 1
ATOM 1909 N N . SER A 1 246 ? 7.171 -8.714 -10.770 1.00 75.38 246 SER A N 1
ATOM 1910 C CA . SER A 1 246 ? 6.969 -7.438 -10.082 1.00 75.38 246 SER A CA 1
ATOM 1911 C C . SER A 1 246 ? 8.116 -7.164 -9.126 1.00 75.38 246 SER A C 1
ATOM 1913 O O . SER A 1 246 ? 8.719 -8.100 -8.591 1.00 75.38 246 SER A O 1
ATOM 1915 N N . LEU A 1 247 ? 8.409 -5.885 -8.915 1.00 85.25 247 LEU A N 1
ATOM 1916 C CA . LEU A 1 247 ? 9.295 -5.439 -7.853 1.00 85.25 247 LEU A CA 1
ATOM 1917 C C . LEU A 1 247 ? 8.474 -5.216 -6.578 1.00 85.25 247 LEU A C 1
ATOM 1919 O O . LEU A 1 247 ? 7.513 -4.444 -6.596 1.00 85.25 247 LEU A O 1
ATOM 1923 N N . VAL A 1 248 ? 8.819 -5.918 -5.494 1.00 90.69 248 VAL A N 1
ATOM 1924 C CA . VAL A 1 248 ? 8.045 -5.892 -4.242 1.00 90.69 248 VAL A CA 1
ATOM 1925 C C . VAL A 1 248 ? 8.908 -5.598 -3.020 1.00 90.69 248 VAL A C 1
ATOM 1927 O O . VAL A 1 248 ? 9.888 -6.278 -2.721 1.00 90.69 248 VAL A O 1
ATOM 1930 N N . LEU A 1 249 ? 8.500 -4.598 -2.255 1.00 92.81 249 LEU A N 1
ATOM 1931 C CA . LEU A 1 249 ? 9.092 -4.244 -0.971 1.00 92.81 249 LEU A CA 1
ATOM 1932 C C . LEU A 1 249 ? 8.032 -4.426 0.104 1.00 92.81 249 LEU A C 1
ATOM 1934 O O . LEU A 1 249 ? 6.888 -4.030 -0.102 1.00 92.81 249 LEU A O 1
ATOM 1938 N N . ALA A 1 250 ? 8.383 -5.029 1.236 1.00 94.44 250 ALA A N 1
ATOM 1939 C CA . ALA A 1 250 ? 7.433 -5.218 2.321 1.00 94.44 250 ALA A CA 1
ATOM 1940 C C . ALA A 1 250 ? 8.062 -4.995 3.695 1.00 94.44 250 ALA A C 1
ATOM 1942 O O . ALA A 1 250 ? 9.073 -5.609 4.046 1.00 94.44 250 ALA A O 1
ATOM 1943 N N . TYR A 1 251 ? 7.407 -4.150 4.486 1.00 94.31 251 TYR A N 1
ATOM 1944 C CA . TYR A 1 251 ? 7.865 -3.712 5.797 1.00 94.31 251 TYR A CA 1
ATOM 1945 C C . TYR A 1 251 ? 6.840 -4.083 6.870 1.00 94.31 251 TYR A C 1
ATOM 1947 O O . TYR A 1 251 ? 5.641 -3.879 6.687 1.00 94.31 251 TYR A O 1
ATOM 1955 N N . GLY A 1 252 ? 7.315 -4.622 7.991 1.00 92.44 252 GLY A N 1
ATOM 1956 C CA . GLY A 1 252 ? 6.518 -4.861 9.191 1.00 92.44 252 GLY A CA 1
ATOM 1957 C C . GLY A 1 252 ? 6.308 -3.584 10.012 1.00 92.44 252 GLY A C 1
ATOM 1958 O O . GLY A 1 252 ? 6.673 -2.487 9.588 1.00 92.44 252 GLY A O 1
ATOM 1959 N N . ALA A 1 253 ? 5.758 -3.727 11.219 1.00 88.44 253 ALA A N 1
ATOM 1960 C CA . ALA A 1 253 ? 5.440 -2.594 12.095 1.00 88.44 253 ALA A CA 1
ATOM 1961 C C . ALA A 1 253 ? 6.678 -1.917 12.725 1.00 88.44 253 ALA A C 1
ATOM 1963 O O . ALA A 1 253 ? 6.715 -0.697 12.865 1.00 88.44 253 ALA A O 1
ATOM 1964 N N . THR A 1 254 ? 7.709 -2.691 13.084 1.00 85.06 254 THR A N 1
ATOM 1965 C CA . THR A 1 254 ? 8.841 -2.235 13.919 1.00 85.06 254 THR A CA 1
ATOM 1966 C C . THR A 1 254 ? 9.974 -1.552 13.150 1.00 85.06 254 THR A C 1
ATOM 1968 O O . THR A 1 254 ? 10.706 -0.779 13.760 1.00 85.06 254 THR A O 1
ATOM 1971 N N . ARG A 1 255 ? 10.131 -1.816 11.838 1.00 88.94 255 ARG A N 1
ATOM 1972 C CA . ARG A 1 255 ? 11.045 -1.113 10.897 1.00 88.94 255 ARG A CA 1
ATOM 1973 C C . ARG A 1 255 ? 12.370 -0.642 11.527 1.00 88.94 255 ARG A C 1
ATOM 1975 O O . ARG A 1 255 ? 12.722 0.536 11.460 1.00 88.94 255 ARG A O 1
ATOM 1982 N N . LEU A 1 256 ? 13.079 -1.559 12.184 1.00 85.25 256 LEU A N 1
ATOM 1983 C CA . LEU A 1 256 ? 14.267 -1.237 12.974 1.00 85.25 256 LEU A CA 1
ATOM 1984 C C . LEU A 1 256 ? 15.459 -0.907 12.067 1.00 85.25 256 LEU A C 1
ATOM 1986 O O . LEU A 1 256 ? 15.707 -1.608 11.089 1.00 85.25 256 LEU A O 1
ATOM 1990 N N . LEU A 1 257 ? 16.237 0.118 12.416 1.00 82.62 257 LEU A N 1
ATOM 1991 C CA . LEU A 1 257 ? 17.549 0.356 11.808 1.00 82.62 257 LEU A CA 1
ATOM 1992 C C . LEU A 1 257 ? 18.613 -0.570 12.422 1.00 82.62 257 LEU A C 1
ATOM 1994 O O . LEU A 1 257 ? 18.477 -0.990 13.578 1.00 82.62 257 LEU A O 1
ATOM 1998 N N . PRO A 1 258 ? 19.686 -0.896 11.683 1.00 83.56 258 PRO A N 1
ATOM 1999 C CA . PRO A 1 258 ? 20.737 -1.760 12.197 1.00 83.56 258 PRO A CA 1
ATOM 2000 C C . PRO A 1 258 ? 21.474 -1.084 13.361 1.00 83.56 258 PRO A C 1
ATOM 2002 O O . PRO A 1 258 ? 21.908 0.061 13.269 1.00 83.56 258 PRO A O 1
ATOM 2005 N N . ARG A 1 259 ? 21.622 -1.805 14.480 1.00 77.00 259 ARG A N 1
ATOM 2006 C CA . ARG A 1 259 ? 22.402 -1.370 15.651 1.00 77.00 259 ARG A CA 1
ATOM 2007 C C . ARG A 1 259 ? 23.355 -2.485 16.088 1.00 77.00 259 ARG A C 1
ATOM 2009 O O . ARG A 1 259 ? 22.940 -3.618 16.350 1.00 77.00 259 ARG A O 1
ATOM 2016 N N . GLY A 1 260 ? 24.645 -2.163 16.190 1.00 72.62 260 GLY A N 1
ATOM 2017 C CA . GLY A 1 260 ? 25.678 -3.056 16.723 1.00 72.62 260 GLY A CA 1
ATOM 2018 C C . GLY A 1 260 ? 25.789 -4.397 15.983 1.00 72.62 260 GLY A C 1
ATOM 2019 O O . GLY A 1 260 ? 26.304 -4.465 14.871 1.00 72.62 260 GLY A O 1
ATOM 2020 N N . ARG A 1 261 ? 25.351 -5.491 16.627 1.00 68.44 261 ARG A N 1
ATOM 2021 C CA . ARG A 1 261 ? 25.477 -6.870 16.106 1.00 68.44 261 ARG A CA 1
ATOM 2022 C C . ARG A 1 261 ? 24.375 -7.271 15.117 1.00 68.44 261 ARG A C 1
ATOM 2024 O O . ARG A 1 261 ? 24.527 -8.288 14.441 1.00 68.44 261 ARG A O 1
ATOM 2031 N N . HIS A 1 262 ? 23.290 -6.503 15.018 1.00 76.56 262 HIS A N 1
ATOM 2032 C CA . HIS A 1 262 ? 22.177 -6.800 14.116 1.00 76.56 262 HIS A CA 1
ATOM 2033 C C . HIS A 1 262 ? 22.455 -6.208 12.737 1.00 76.56 262 HIS A C 1
ATOM 2035 O O . HIS A 1 262 ? 22.273 -5.013 12.516 1.00 76.56 262 HIS A O 1
ATOM 2041 N N . LYS A 1 263 ? 22.930 -7.054 11.818 1.00 78.12 263 LYS A N 1
ATOM 2042 C CA . LYS A 1 263 ? 23.235 -6.655 10.441 1.00 78.12 263 LYS A CA 1
ATOM 2043 C C . LYS A 1 263 ? 22.018 -6.826 9.527 1.00 78.12 263 LYS A C 1
ATOM 2045 O O . LYS A 1 263 ? 21.302 -7.822 9.674 1.00 78.12 263 LYS A O 1
ATOM 2050 N N . PRO A 1 264 ? 21.813 -5.908 8.568 1.00 81.56 264 PRO A N 1
ATOM 2051 C CA . PRO A 1 264 ? 20.785 -6.075 7.555 1.00 81.56 264 PRO A CA 1
ATOM 2052 C C . PRO A 1 264 ? 21.087 -7.278 6.671 1.00 81.56 264 PRO A C 1
ATOM 2054 O O . PRO A 1 264 ? 22.246 -7.639 6.446 1.00 81.56 264 PRO A O 1
ATOM 2057 N N . ARG A 1 265 ? 20.029 -7.888 6.139 1.00 80.56 265 ARG A N 1
ATOM 2058 C CA . ARG A 1 265 ? 20.152 -8.850 5.044 1.00 80.56 265 ARG A CA 1
ATOM 2059 C C . ARG A 1 265 ? 19.935 -8.140 3.719 1.00 80.56 265 ARG A C 1
ATOM 2061 O O . ARG A 1 265 ? 19.034 -7.315 3.587 1.00 80.56 265 ARG A O 1
ATOM 2068 N N . HIS A 1 266 ? 20.745 -8.499 2.731 1.00 75.88 266 HIS A N 1
ATOM 2069 C CA . HIS A 1 266 ? 20.512 -8.056 1.366 1.00 75.88 266 HIS A CA 1
ATOM 2070 C C . HIS A 1 266 ? 19.237 -8.718 0.817 1.00 75.88 266 HIS A C 1
ATOM 2072 O O . HIS A 1 266 ? 19.002 -9.919 0.998 1.00 75.88 266 HIS A O 1
ATOM 2078 N N . GLY A 1 267 ? 18.391 -7.908 0.178 1.00 71.81 267 GLY A N 1
ATOM 2079 C CA . GLY A 1 267 ? 17.235 -8.388 -0.578 1.00 71.81 267 GLY A CA 1
ATOM 2080 C C . GLY A 1 267 ? 17.655 -9.191 -1.810 1.00 71.81 267 GLY A C 1
ATOM 2081 O O . GLY A 1 267 ? 18.840 -9.407 -2.063 1.00 71.81 267 GLY A O 1
ATOM 2082 N N . GLU A 1 268 ? 16.674 -9.653 -2.571 1.00 76.25 268 GLU A N 1
ATOM 2083 C CA . GLU A 1 268 ? 16.891 -10.009 -3.975 1.00 76.25 268 GLU A CA 1
ATOM 2084 C C . GLU A 1 268 ? 16.723 -8.739 -4.833 1.00 76.25 268 GLU A C 1
ATOM 2086 O O . GLU A 1 268 ? 16.064 -7.798 -4.388 1.00 76.25 268 GLU A O 1
ATOM 2091 N N . PRO A 1 269 ? 17.253 -8.691 -6.067 1.00 71.19 269 PRO A N 1
ATOM 2092 C CA . PRO A 1 269 ? 17.113 -7.517 -6.937 1.00 71.19 269 PRO A CA 1
ATOM 2093 C C . PRO A 1 269 ? 15.659 -7.083 -7.166 1.00 71.19 269 PRO A C 1
ATOM 2095 O O . PRO A 1 269 ? 15.378 -5.903 -7.336 1.00 71.19 269 PRO A O 1
ATOM 2098 N N . HIS A 1 270 ? 14.727 -8.038 -7.148 1.00 76.44 270 HIS A N 1
ATOM 2099 C CA . HIS A 1 270 ? 13.305 -7.804 -7.384 1.00 76.44 270 HIS A CA 1
ATOM 2100 C C . HIS A 1 270 ? 12.450 -7.783 -6.113 1.00 76.44 270 HIS A C 1
ATOM 2102 O O . HIS A 1 270 ? 11.250 -7.527 -6.202 1.00 76.44 270 HIS A O 1
ATOM 2108 N N . ALA A 1 271 ? 13.010 -8.105 -4.943 1.00 85.00 271 ALA A N 1
ATOM 2109 C CA . ALA A 1 271 ? 12.214 -8.220 -3.728 1.00 85.00 271 ALA A CA 1
ATOM 2110 C C . ALA A 1 271 ? 13.002 -7.948 -2.441 1.00 85.00 271 ALA A C 1
ATOM 2112 O O . ALA A 1 271 ? 14.115 -8.443 -2.257 1.00 85.00 271 ALA A O 1
ATOM 2113 N N . LYS A 1 272 ? 12.376 -7.243 -1.494 1.00 89.38 272 LYS A N 1
ATOM 2114 C CA . LYS A 1 272 ? 12.853 -7.140 -0.108 1.00 89.38 272 LYS A CA 1
ATOM 2115 C C . LYS A 1 272 ? 11.674 -7.183 0.859 1.00 89.38 272 LYS A C 1
ATOM 2117 O O . LYS A 1 272 ? 11.031 -6.168 1.103 1.00 89.38 272 LYS A O 1
ATOM 2122 N N . ILE A 1 273 ? 11.370 -8.372 1.380 1.00 91.56 273 ILE A N 1
ATOM 2123 C CA . ILE A 1 273 ? 10.167 -8.607 2.202 1.00 91.56 273 ILE A CA 1
ATOM 2124 C C . ILE A 1 273 ? 10.466 -9.136 3.613 1.00 91.56 273 ILE A C 1
ATOM 2126 O O . ILE A 1 273 ? 9.538 -9.362 4.382 1.00 91.56 273 ILE A O 1
ATOM 2130 N N . ASP A 1 274 ? 11.736 -9.355 3.976 1.00 91.19 274 ASP A N 1
ATOM 2131 C CA . ASP A 1 274 ? 12.113 -10.084 5.198 1.00 91.19 274 ASP A CA 1
ATOM 2132 C C . ASP A 1 274 ? 11.565 -9.427 6.477 1.00 91.19 274 ASP A C 1
ATOM 2134 O O . ASP A 1 274 ? 11.082 -10.133 7.358 1.00 91.19 274 ASP A O 1
ATOM 2138 N N . ASN A 1 275 ? 11.559 -8.090 6.555 1.00 92.06 275 ASN A N 1
ATOM 2139 C CA . ASN A 1 275 ? 11.086 -7.344 7.729 1.00 92.06 275 ASN A CA 1
ATOM 2140 C C . ASN A 1 275 ? 9.584 -7.552 8.025 1.00 92.06 275 ASN A C 1
ATOM 2142 O O . ASN A 1 275 ? 9.168 -7.472 9.178 1.00 92.06 275 ASN A O 1
ATOM 2146 N N . LEU A 1 276 ? 8.763 -7.866 7.015 1.00 92.94 276 LEU A N 1
ATOM 2147 C CA . LEU A 1 276 ? 7.340 -8.176 7.215 1.00 92.94 276 LEU A CA 1
ATOM 2148 C C . LEU A 1 276 ? 7.116 -9.546 7.896 1.00 92.94 276 LEU A C 1
ATOM 2150 O O . LEU A 1 276 ? 6.103 -9.758 8.579 1.00 92.94 276 LEU A O 1
ATOM 2154 N N . PHE A 1 277 ? 8.049 -10.485 7.707 1.00 90.94 277 PHE A N 1
ATOM 2155 C CA . PHE A 1 277 ? 7.988 -11.840 8.275 1.00 90.94 277 PHE A CA 1
ATOM 2156 C C . PHE A 1 277 ? 8.790 -11.970 9.571 1.00 90.94 277 PHE A C 1
ATOM 2158 O O . PHE A 1 277 ? 8.406 -12.756 10.435 1.00 90.94 277 PHE A O 1
ATOM 2165 N N . ASP A 1 278 ? 9.854 -11.182 9.725 1.00 88.94 278 ASP A N 1
ATOM 2166 C CA . ASP A 1 278 ? 10.679 -11.111 10.927 1.00 88.94 278 ASP A CA 1
ATOM 2167 C C . ASP A 1 278 ? 10.795 -9.650 11.414 1.00 88.94 278 ASP A C 1
ATOM 2169 O O . ASP A 1 278 ? 11.597 -8.880 10.875 1.00 88.94 278 ASP A O 1
ATOM 2173 N N . PRO A 1 279 ? 10.033 -9.260 12.458 1.00 86.12 279 PRO A N 1
ATOM 2174 C CA . PRO A 1 279 ? 10.058 -7.906 13.019 1.00 86.12 279 PRO A CA 1
ATOM 2175 C C . PRO A 1 279 ? 11.424 -7.467 13.565 1.00 86.12 279 PRO A C 1
ATOM 2177 O O . PRO A 1 279 ? 11.652 -6.271 13.763 1.00 86.12 279 PRO A O 1
ATOM 2180 N N . PHE A 1 280 ? 12.328 -8.410 13.840 1.00 87.44 280 PHE A N 1
ATOM 2181 C CA . PHE A 1 280 ? 13.667 -8.122 14.355 1.00 87.44 280 PHE A CA 1
ATOM 2182 C C . PHE A 1 280 ? 14.707 -7.976 13.244 1.00 87.44 280 PHE A C 1
ATOM 2184 O O . PHE A 1 280 ? 15.852 -7.617 13.528 1.00 87.44 280 PHE A O 1
ATOM 2191 N N . MET A 1 281 ? 14.337 -8.242 11.988 1.00 88.50 281 MET A N 1
ATOM 2192 C CA . MET A 1 281 ? 15.221 -8.043 10.848 1.00 88.50 281 MET A CA 1
ATOM 2193 C C . MET A 1 281 ? 15.383 -6.541 10.578 1.00 88.50 281 MET A C 1
ATOM 2195 O O . MET A 1 281 ? 14.393 -5.891 10.228 1.00 88.50 281 MET A O 1
ATOM 2199 N N . PRO A 1 282 ? 16.593 -5.968 10.719 1.00 88.44 282 PRO A N 1
ATOM 2200 C CA . PRO A 1 282 ? 16.785 -4.547 10.481 1.00 88.44 282 PRO A CA 1
ATOM 2201 C C . PRO A 1 282 ? 16.726 -4.209 8.984 1.00 88.44 282 PRO A C 1
ATOM 2203 O O . PRO A 1 282 ? 17.070 -5.034 8.130 1.00 88.44 282 PRO A O 1
ATOM 2206 N N . LEU A 1 283 ? 16.315 -2.975 8.688 1.00 87.38 283 LEU A N 1
ATOM 2207 C CA . LEU A 1 283 ? 16.367 -2.360 7.357 1.00 87.38 283 LEU A CA 1
ATOM 2208 C C . LEU A 1 283 ? 17.820 -2.092 6.933 1.00 87.38 283 LEU A C 1
ATOM 2210 O O . LEU A 1 283 ? 18.738 -2.281 7.733 1.00 87.38 283 LEU A O 1
ATOM 2214 N N . THR A 1 284 ? 18.055 -1.666 5.686 1.00 85.25 284 THR A N 1
ATOM 2215 C CA . THR A 1 284 ? 19.413 -1.326 5.229 1.00 85.25 284 THR A CA 1
ATOM 2216 C C . THR A 1 284 ? 20.022 -0.231 6.098 1.00 85.25 284 THR A C 1
ATOM 2218 O O . THR A 1 284 ? 19.343 0.657 6.613 1.00 85.25 284 THR A O 1
ATOM 2221 N N . ASP A 1 285 ? 21.342 -0.307 6.248 1.00 83.62 285 ASP A N 1
ATOM 2222 C CA . ASP A 1 285 ? 22.134 0.769 6.819 1.00 83.62 285 ASP A CA 1
ATOM 2223 C C . ASP A 1 285 ? 22.077 1.997 5.900 1.00 83.62 285 ASP A C 1
ATOM 2225 O O . ASP A 1 285 ? 22.754 2.068 4.870 1.00 83.62 285 ASP A O 1
ATOM 2229 N N . ALA A 1 286 ? 21.200 2.933 6.261 1.00 81.12 286 ALA A N 1
ATOM 2230 C CA . ALA A 1 286 ? 20.945 4.125 5.476 1.00 81.12 286 ALA A CA 1
ATOM 2231 C C . ALA A 1 286 ? 22.189 5.013 5.360 1.00 81.12 286 ALA A C 1
ATOM 2233 O O . ALA A 1 286 ? 22.456 5.531 4.281 1.00 81.12 286 ALA A O 1
ATOM 2234 N N . GLU A 1 287 ? 22.975 5.155 6.432 1.00 78.44 287 GLU A N 1
ATOM 2235 C CA . GLU A 1 287 ? 24.191 5.974 6.410 1.00 78.44 287 GLU A CA 1
ATOM 2236 C C . GLU A 1 287 ? 25.237 5.357 5.482 1.00 78.44 287 GLU A C 1
ATOM 2238 O O . GLU A 1 287 ? 25.778 6.053 4.624 1.00 78.44 287 GLU A O 1
ATOM 2243 N N . ALA A 1 288 ? 25.468 4.045 5.590 1.00 81.19 288 ALA A N 1
ATOM 2244 C CA . ALA A 1 288 ? 26.435 3.355 4.741 1.00 81.19 288 ALA A CA 1
ATOM 2245 C C . ALA A 1 288 ? 26.039 3.378 3.256 1.00 81.19 288 ALA A C 1
ATOM 2247 O O . ALA A 1 288 ? 26.903 3.546 2.396 1.00 81.19 288 ALA A O 1
ATOM 2248 N N . TRP A 1 289 ? 24.747 3.221 2.941 1.00 83.25 289 TRP A N 1
ATOM 2249 C CA . TRP A 1 289 ? 24.283 3.274 1.554 1.00 83.25 289 TRP A CA 1
ATOM 2250 C C . TRP A 1 289 ? 24.372 4.686 0.974 1.00 83.25 289 TRP A C 1
ATOM 2252 O O . TRP A 1 289 ? 24.922 4.848 -0.113 1.00 83.25 289 TRP A O 1
ATOM 2262 N N . LEU A 1 290 ? 23.906 5.705 1.708 1.00 79.50 290 LEU A N 1
ATOM 2263 C CA . LEU A 1 290 ? 24.001 7.104 1.279 1.00 79.50 290 LEU A CA 1
ATOM 2264 C C . LEU A 1 290 ? 25.460 7.545 1.106 1.00 79.50 290 LEU A C 1
ATOM 2266 O O . LEU A 1 290 ? 25.759 8.287 0.174 1.00 79.50 290 LEU A O 1
ATOM 2270 N N . ALA A 1 291 ? 26.366 7.055 1.960 1.00 77.75 291 ALA A N 1
ATOM 2271 C CA . ALA A 1 291 ? 27.797 7.339 1.882 1.00 77.75 291 ALA A CA 1
ATOM 2272 C C . ALA A 1 291 ? 28.459 6.791 0.601 1.00 77.75 291 ALA A C 1
ATOM 2274 O O . ALA A 1 291 ? 29.452 7.348 0.135 1.00 77.75 291 ALA A O 1
ATOM 2275 N N . ALA A 1 292 ? 27.915 5.706 0.043 1.00 80.88 292 ALA A N 1
ATOM 2276 C CA . ALA A 1 292 ? 28.465 4.976 -1.099 1.00 80.88 292 ALA A CA 1
ATOM 2277 C C . ALA A 1 292 ? 27.828 5.356 -2.452 1.00 80.88 292 ALA A C 1
ATOM 2279 O O . ALA A 1 292 ? 28.081 4.687 -3.454 1.00 80.88 292 ALA A O 1
ATOM 2280 N N . LEU A 1 293 ? 26.982 6.391 -2.494 1.00 80.56 293 LEU A N 1
ATOM 2281 C CA . LEU A 1 293 ? 26.281 6.798 -3.713 1.00 80.56 293 LEU A CA 1
ATOM 2282 C C . LEU A 1 293 ? 27.198 7.467 -4.742 1.00 80.56 293 LEU A C 1
ATOM 2284 O O . LEU A 1 293 ? 28.100 8.239 -4.421 1.00 80.56 293 LEU A O 1
ATOM 2288 N N . GLU A 1 294 ? 26.898 7.239 -6.019 1.00 77.81 294 GLU A N 1
ATOM 2289 C CA . GLU A 1 294 ? 27.520 7.983 -7.111 1.00 77.81 294 GLU A CA 1
ATOM 2290 C C . GLU A 1 294 ? 26.971 9.419 -7.201 1.00 77.81 294 GLU A C 1
ATOM 2292 O O . GLU A 1 294 ? 25.794 9.646 -6.906 1.00 77.81 294 GLU A O 1
ATOM 2297 N N . PRO A 1 295 ? 27.756 10.399 -7.696 1.00 73.38 295 PRO A N 1
ATOM 2298 C CA . PRO A 1 295 ? 27.362 11.812 -7.704 1.00 73.38 295 PRO A CA 1
ATOM 2299 C C . PRO A 1 295 ? 26.035 12.107 -8.414 1.00 73.38 295 PRO A C 1
ATOM 2301 O O . PRO A 1 295 ? 25.284 12.964 -7.959 1.00 73.38 295 PRO A O 1
ATOM 2304 N N . LYS A 1 296 ? 25.726 11.385 -9.500 1.00 74.94 296 LYS A N 1
ATOM 2305 C CA . LYS A 1 296 ? 24.463 11.539 -10.239 1.00 74.94 296 LYS A CA 1
ATOM 2306 C C . LYS A 1 296 ? 23.253 11.132 -9.386 1.00 74.94 296 LYS A C 1
ATOM 2308 O O . LYS A 1 296 ? 22.232 11.804 -9.416 1.00 74.94 296 LYS A O 1
ATOM 2313 N N . CYS A 1 297 ? 23.395 10.079 -8.581 1.00 77.69 297 CYS A N 1
ATOM 2314 C CA . CYS A 1 297 ? 22.316 9.549 -7.746 1.00 77.69 297 CYS A CA 1
ATOM 2315 C C . CYS A 1 297 ? 22.022 10.439 -6.528 1.00 77.69 297 CYS A C 1
ATOM 2317 O O . CYS A 1 297 ? 20.901 10.445 -6.021 1.00 77.69 297 CYS A O 1
ATOM 2319 N N . VAL A 1 298 ? 23.012 11.203 -6.051 1.00 81.06 298 VAL A N 1
ATOM 2320 C CA . VAL A 1 298 ? 22.868 12.080 -4.874 1.00 81.06 298 VAL A CA 1
ATOM 2321 C C . VAL A 1 298 ? 21.812 13.161 -5.104 1.00 81.06 298 VAL A C 1
ATOM 2323 O O . VAL A 1 298 ? 21.018 13.443 -4.207 1.00 81.06 298 VAL A O 1
ATOM 2326 N N . GLU A 1 299 ? 21.766 13.751 -6.300 1.00 81.50 299 GLU A N 1
ATOM 2327 C CA . GLU A 1 299 ? 20.794 14.804 -6.608 1.00 81.50 299 GLU A CA 1
ATOM 2328 C C . GLU A 1 299 ? 19.356 14.270 -6.574 1.00 81.50 299 GLU A C 1
ATOM 2330 O O . GLU A 1 299 ? 18.475 14.877 -5.960 1.00 81.50 299 GLU A O 1
ATOM 2335 N N . ASP A 1 300 ? 19.129 13.102 -7.169 1.00 82.38 300 ASP A N 1
ATOM 2336 C CA . ASP A 1 300 ? 17.814 12.466 -7.213 1.00 82.38 300 ASP A CA 1
ATOM 2337 C C . ASP A 1 300 ? 17.369 11.988 -5.825 1.00 82.38 300 ASP A C 1
ATOM 2339 O O . ASP A 1 300 ? 16.221 12.203 -5.430 1.00 82.38 300 ASP A O 1
ATOM 2343 N N . VAL A 1 301 ? 18.290 11.447 -5.023 1.00 84.88 301 VAL A N 1
ATOM 2344 C CA . VAL A 1 301 ? 18.029 11.108 -3.615 1.00 84.88 301 VAL A CA 1
ATOM 2345 C C . VAL A 1 301 ? 17.652 12.354 -2.808 1.00 84.88 301 VAL A C 1
ATOM 2347 O O . VAL A 1 301 ? 16.660 12.334 -2.078 1.00 84.88 301 VAL A O 1
ATOM 2350 N N . ASN A 1 302 ? 18.364 13.469 -2.979 1.00 84.69 302 ASN A N 1
ATOM 23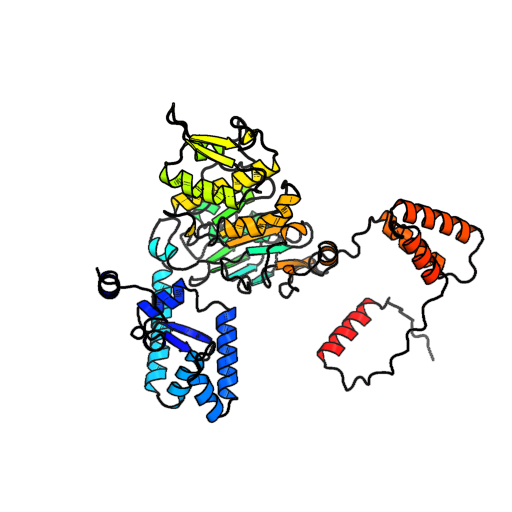51 C CA . ASN A 1 302 ? 18.031 14.724 -2.303 1.00 84.69 302 ASN A CA 1
ATOM 2352 C C . ASN A 1 302 ? 16.659 15.273 -2.725 1.00 84.69 302 ASN A C 1
ATOM 2354 O O . ASN A 1 302 ? 15.919 15.772 -1.875 1.00 84.69 302 ASN A O 1
ATOM 2358 N N . LYS A 1 303 ? 16.268 15.144 -4.002 1.00 85.12 303 LYS A N 1
ATOM 2359 C CA . LYS A 1 303 ? 14.912 15.506 -4.464 1.00 85.12 303 LYS A CA 1
ATOM 2360 C C . LYS A 1 303 ? 13.841 14.690 -3.737 1.00 85.12 303 LYS A C 1
ATOM 2362 O O . LYS A 1 303 ? 12.874 15.268 -3.242 1.00 85.12 303 LYS A O 1
ATOM 2367 N N . VAL A 1 304 ? 14.028 13.375 -3.626 1.00 86.25 304 VAL A N 1
ATOM 2368 C CA . VAL A 1 304 ? 13.108 12.466 -2.918 1.00 86.25 304 VAL A CA 1
ATOM 2369 C C . VAL A 1 304 ? 13.020 12.821 -1.434 1.00 86.25 304 VAL A C 1
ATOM 2371 O O . VAL A 1 304 ? 11.924 12.988 -0.900 1.00 86.25 304 VAL A O 1
ATOM 2374 N N . LEU A 1 305 ? 14.161 12.999 -0.767 1.00 84.00 305 LEU A N 1
ATOM 2375 C CA . LEU A 1 305 ? 14.224 13.321 0.661 1.00 84.00 305 LEU A CA 1
ATOM 2376 C C . LEU A 1 305 ? 13.543 14.655 0.985 1.00 84.00 305 LEU A C 1
ATOM 2378 O O . LEU A 1 305 ? 12.805 14.735 1.968 1.00 84.00 305 LEU A O 1
ATOM 2382 N N . ARG A 1 306 ? 13.710 15.670 0.127 1.00 84.00 306 ARG A N 1
ATOM 2383 C CA . ARG A 1 306 ? 13.021 16.966 0.252 1.00 84.00 306 ARG A CA 1
ATOM 2384 C C . ARG A 1 306 ? 11.500 16.851 0.119 1.00 84.00 306 ARG A C 1
ATOM 2386 O O . ARG A 1 306 ? 10.795 17.617 0.766 1.00 84.00 306 ARG A O 1
ATOM 2393 N N . ARG A 1 307 ? 10.991 15.917 -0.696 1.00 85.81 307 ARG A N 1
ATOM 2394 C CA . ARG A 1 307 ? 9.543 15.645 -0.819 1.00 85.81 307 ARG A CA 1
ATOM 2395 C C . ARG A 1 307 ? 9.003 14.841 0.374 1.00 85.81 307 ARG A C 1
ATOM 2397 O O . ARG A 1 307 ? 7.854 15.024 0.765 1.00 85.81 307 ARG A O 1
ATOM 2404 N N . LEU A 1 308 ? 9.822 13.967 0.968 1.00 82.00 308 LEU A N 1
ATOM 2405 C CA . LEU A 1 308 ? 9.421 13.116 2.098 1.00 82.00 308 LEU A CA 1
ATOM 2406 C C . LEU A 1 308 ? 9.408 13.836 3.451 1.00 82.00 308 LEU A C 1
ATOM 2408 O O . LEU A 1 308 ? 8.521 13.588 4.277 1.00 82.00 308 LEU A O 1
ATOM 2412 N N . LEU A 1 309 ? 10.407 14.682 3.706 1.00 76.06 309 LEU A N 1
ATOM 2413 C CA . LEU A 1 309 ? 10.602 15.343 4.994 1.00 76.06 309 LEU A CA 1
ATOM 2414 C C . LEU A 1 309 ? 9.840 16.676 5.086 1.00 76.06 309 LEU A C 1
ATOM 2416 O O . LEU A 1 309 ? 9.759 17.416 4.106 1.00 76.06 309 LEU A O 1
ATOM 2420 N N . PRO A 1 310 ? 9.310 17.038 6.270 1.00 68.75 310 PRO A N 1
ATOM 2421 C CA . PRO A 1 310 ? 8.775 18.376 6.508 1.00 68.75 310 PRO A CA 1
ATOM 2422 C C . PRO A 1 310 ? 9.846 19.457 6.302 1.00 68.75 310 PRO A C 1
ATOM 2424 O O . PRO A 1 310 ? 11.010 19.246 6.635 1.00 68.75 310 PRO A O 1
ATOM 2427 N N . ILE A 1 311 ? 9.425 20.639 5.837 1.00 58.25 311 ILE A N 1
ATOM 2428 C CA . ILE A 1 311 ? 10.283 21.801 5.517 1.00 58.25 311 ILE A CA 1
ATOM 2429 C C . ILE A 1 311 ? 11.182 22.209 6.701 1.00 58.25 311 ILE A C 1
ATOM 2431 O O . ILE A 1 311 ? 12.303 22.658 6.528 1.00 58.25 311 ILE A O 1
ATOM 2435 N N . GLU A 1 312 ? 10.729 21.996 7.932 1.00 58.62 312 GLU A N 1
ATOM 2436 C CA . GLU A 1 312 ? 11.482 22.347 9.143 1.00 58.62 312 GLU A CA 1
ATOM 2437 C C . GLU A 1 312 ? 12.712 21.449 9.383 1.00 58.62 312 GLU A C 1
ATOM 2439 O O . GLU A 1 312 ? 13.603 21.813 10.140 1.00 58.62 312 GLU A O 1
ATOM 2444 N N . LYS A 1 313 ? 12.793 20.273 8.744 1.00 62.06 313 LYS A N 1
ATOM 2445 C CA . LYS A 1 313 ? 13.882 19.303 8.936 1.00 62.06 313 LYS A CA 1
ATOM 2446 C C . LYS A 1 313 ? 14.468 18.859 7.601 1.00 62.06 313 LYS A C 1
ATOM 2448 O O . LYS A 1 313 ? 14.364 17.687 7.234 1.00 62.06 313 LYS A O 1
ATOM 2453 N N . HIS A 1 314 ? 15.082 19.787 6.869 1.00 64.62 314 HIS A N 1
ATOM 2454 C CA . HIS A 1 314 ? 15.792 19.444 5.640 1.00 64.62 314 HIS A CA 1
ATOM 2455 C C . HIS A 1 314 ? 17.035 18.601 5.960 1.00 64.62 314 HIS A C 1
ATOM 2457 O O . HIS A 1 314 ? 17.977 19.050 6.616 1.00 64.62 314 HIS A O 1
ATOM 2463 N N . LEU A 1 315 ? 16.997 17.350 5.503 1.00 68.81 315 LEU A N 1
ATOM 2464 C CA . LEU A 1 315 ? 18.143 16.457 5.416 1.00 68.81 315 LEU A CA 1
ATOM 2465 C C . LEU A 1 315 ? 18.657 16.542 3.982 1.00 68.81 315 LEU A C 1
ATOM 2467 O O . LEU A 1 315 ? 17.906 16.275 3.041 1.00 68.81 315 LEU A O 1
ATOM 2471 N N . GLU A 1 316 ? 19.922 16.908 3.826 1.00 70.44 316 GLU A N 1
ATOM 2472 C CA . GLU A 1 316 ? 20.599 16.921 2.535 1.00 70.44 316 GLU A CA 1
ATOM 2473 C C . GLU A 1 316 ? 21.835 16.040 2.599 1.00 70.44 316 GLU A C 1
ATOM 2475 O O . GLU A 1 316 ? 22.645 16.116 3.519 1.00 70.44 316 GLU A O 1
ATOM 2480 N N . VAL A 1 317 ? 21.990 15.185 1.603 1.00 69.81 317 VAL A N 1
ATOM 2481 C CA . VAL A 1 317 ? 23.216 14.429 1.395 1.00 69.81 317 VAL A CA 1
ATOM 2482 C C . VAL A 1 317 ? 24.173 15.344 0.644 1.00 69.81 317 VAL A C 1
ATOM 2484 O O . VAL A 1 317 ? 23.915 15.719 -0.502 1.00 69.81 317 VAL A O 1
ATOM 2487 N N . VAL A 1 318 ? 25.260 15.735 1.303 1.00 70.25 318 VAL A N 1
ATOM 2488 C CA . VAL A 1 318 ? 26.264 16.659 0.777 1.00 70.25 318 VAL A CA 1
ATOM 2489 C C . VAL A 1 318 ? 27.577 15.911 0.583 1.00 70.25 318 VAL A C 1
ATOM 2491 O O . VAL A 1 318 ? 27.977 15.062 1.380 1.00 70.25 318 VAL A O 1
ATOM 2494 N N . ARG A 1 319 ? 28.271 16.223 -0.509 1.00 62.94 319 ARG A N 1
ATOM 2495 C CA . ARG A 1 319 ? 29.595 15.671 -0.780 1.00 62.94 319 ARG A CA 1
ATOM 2496 C C . ARG A 1 319 ? 30.652 16.441 -0.014 1.00 62.94 319 ARG A C 1
ATOM 2498 O O . ARG A 1 319 ? 30.712 17.665 -0.107 1.00 62.94 319 ARG A O 1
ATOM 2505 N N . GLU A 1 320 ? 31.493 15.723 0.718 1.00 61.16 320 GLU A N 1
ATOM 2506 C CA . GLU A 1 320 ? 32.631 16.342 1.368 1.00 61.16 320 GLU A CA 1
ATOM 2507 C C . GLU A 1 320 ? 33.683 16.720 0.318 1.00 61.16 320 GLU A C 1
ATOM 2509 O O . GLU A 1 320 ? 34.013 15.943 -0.576 1.00 61.16 320 GLU A O 1
ATOM 2514 N N . VAL A 1 321 ? 34.175 17.958 0.388 1.00 53.66 321 VAL A N 1
ATOM 2515 C CA . VAL A 1 321 ? 35.162 18.492 -0.568 1.00 53.66 321 VAL A CA 1
ATOM 2516 C C . VAL A 1 321 ? 36.580 17.996 -0.239 1.00 53.66 321 VAL A C 1
ATOM 2518 O O . VAL A 1 321 ? 37.457 18.005 -1.100 1.00 53.66 321 VAL A O 1
ATOM 2521 N N . VAL A 1 322 ? 36.811 17.529 0.994 1.00 44.88 322 VAL A N 1
ATOM 2522 C CA . VAL A 1 322 ? 38.110 17.057 1.492 1.00 44.88 322 VAL A CA 1
ATOM 2523 C C . VAL A 1 322 ? 37.934 15.655 2.078 1.00 44.88 322 VAL A C 1
ATOM 2525 O O . VAL A 1 322 ? 37.566 15.496 3.232 1.00 44.88 322 VAL A O 1
ATOM 2528 N N . GLY A 1 323 ? 38.186 14.635 1.257 1.00 47.72 323 GLY A N 1
ATOM 2529 C CA . GLY A 1 323 ? 37.936 13.226 1.576 1.00 47.72 323 GLY A CA 1
ATOM 2530 C C . GLY A 1 323 ? 36.816 12.668 0.700 1.00 47.72 323 GLY A C 1
ATOM 2531 O O . GLY A 1 323 ? 35.780 13.299 0.535 1.00 47.72 323 GLY A O 1
ATOM 2532 N N . GLU A 1 324 ? 37.026 11.502 0.090 1.00 47.50 324 GLU A N 1
ATOM 2533 C CA . GLU A 1 324 ? 36.081 10.855 -0.837 1.00 47.50 324 GLU A CA 1
ATOM 2534 C C . GLU A 1 324 ? 34.851 10.255 -0.114 1.00 47.50 324 GLU A C 1
ATOM 2536 O O . GLU A 1 324 ? 34.487 9.105 -0.341 1.00 47.50 324 GLU A O 1
ATOM 2541 N N . GLY A 1 325 ? 34.219 11.010 0.790 1.00 53.28 325 GLY A N 1
ATOM 2542 C CA . GLY A 1 325 ? 33.043 10.596 1.553 1.00 53.28 325 GLY A CA 1
ATOM 2543 C C . GLY A 1 325 ? 31.835 11.497 1.297 1.00 53.28 325 GLY A C 1
ATOM 2544 O O . GLY A 1 325 ? 31.951 12.718 1.181 1.00 53.28 325 GLY A O 1
ATOM 2545 N N . LEU A 1 326 ? 30.646 10.903 1.211 1.00 58.47 326 LEU A N 1
ATOM 2546 C CA . LEU A 1 326 ? 29.383 11.639 1.307 1.00 58.47 326 LEU A CA 1
ATOM 2547 C C . LEU A 1 326 ? 28.991 11.746 2.788 1.00 58.47 326 LEU A C 1
ATOM 2549 O O . LEU A 1 326 ? 29.049 10.754 3.518 1.00 58.47 326 LEU A O 1
ATOM 2553 N N . ARG A 1 327 ? 28.586 12.941 3.232 1.00 65.69 327 ARG A N 1
ATOM 2554 C CA . ARG A 1 327 ? 28.025 13.171 4.569 1.00 65.69 327 ARG A CA 1
ATOM 2555 C C . ARG A 1 327 ? 26.567 13.593 4.473 1.00 65.69 327 ARG A C 1
ATOM 2557 O O . ARG A 1 327 ? 26.148 14.269 3.540 1.00 65.69 327 ARG A O 1
ATOM 2564 N N . VAL A 1 328 ? 25.791 13.210 5.475 1.00 65.12 328 VAL A N 1
ATOM 2565 C CA . VAL A 1 328 ? 24.418 13.686 5.639 1.00 65.12 328 VAL A CA 1
ATOM 2566 C C . VAL A 1 328 ? 24.469 14.957 6.479 1.00 65.12 328 VAL A C 1
ATOM 2568 O O . VAL A 1 328 ? 24.949 14.925 7.608 1.00 65.12 328 VAL A O 1
ATOM 2571 N N . GLN A 1 329 ? 24.011 16.074 5.923 1.00 65.88 329 GLN A N 1
ATOM 2572 C CA . GLN A 1 329 ? 23.969 17.370 6.585 1.00 65.88 329 GLN A CA 1
ATOM 2573 C C . GLN A 1 329 ? 22.519 17.756 6.882 1.00 65.88 329 GLN A C 1
ATOM 2575 O O . GLN A 1 329 ? 21.635 17.646 6.032 1.00 65.88 329 GLN A O 1
ATOM 2580 N N . PHE A 1 330 ? 22.274 18.247 8.095 1.00 64.06 330 PHE A N 1
ATOM 2581 C CA . PHE A 1 330 ? 20.996 18.847 8.462 1.00 64.06 330 PHE A CA 1
ATOM 2582 C C . PHE A 1 330 ? 21.120 20.370 8.426 1.00 64.06 330 PHE A C 1
ATOM 2584 O O . PHE A 1 330 ? 22.117 20.921 8.898 1.00 64.06 330 PHE A O 1
ATOM 2591 N N . THR A 1 331 ? 20.106 21.065 7.905 1.00 57.44 331 THR A N 1
ATOM 2592 C CA . THR A 1 331 ? 20.106 22.540 7.811 1.00 57.44 331 THR A CA 1
ATOM 2593 C C . THR A 1 331 ? 20.213 23.239 9.166 1.00 57.44 331 THR A C 1
ATOM 2595 O O . THR A 1 331 ? 20.792 24.317 9.239 1.00 57.44 331 THR A O 1
ATOM 2598 N N . GLU A 1 332 ? 19.689 22.642 10.241 1.00 54.81 332 GLU A N 1
ATOM 2599 C CA . GLU A 1 332 ? 19.761 23.223 11.592 1.00 54.81 332 GLU A CA 1
ATOM 2600 C C . GLU A 1 332 ? 21.082 22.921 12.322 1.00 54.81 332 GLU A C 1
ATOM 2602 O O . GLU A 1 332 ? 21.411 23.598 13.294 1.00 54.81 332 GLU A O 1
ATOM 2607 N N . ASN A 1 333 ? 21.829 21.889 11.904 1.00 55.34 333 ASN A N 1
ATOM 2608 C CA . ASN A 1 333 ? 23.103 21.512 12.519 1.00 55.34 333 ASN A CA 1
ATOM 2609 C C . ASN A 1 333 ? 23.885 20.558 11.610 1.00 55.34 333 ASN A C 1
ATOM 2611 O O . ASN A 1 333 ? 23.458 19.431 11.357 1.00 55.34 333 ASN A O 1
ATOM 2615 N N . SER A 1 334 ? 25.059 20.985 11.156 1.00 56.53 334 SER A N 1
ATOM 2616 C CA . SER A 1 334 ? 25.812 20.310 10.098 1.00 56.53 334 SER A CA 1
ATOM 2617 C C . SER A 1 334 ? 26.474 18.981 10.489 1.00 56.53 334 SER A C 1
ATOM 2619 O O . SER A 1 334 ? 27.099 18.368 9.632 1.00 56.53 334 SER A O 1
ATOM 2621 N N . ASP A 1 335 ? 26.350 18.538 11.746 1.00 60.06 335 ASP A N 1
ATOM 2622 C CA . ASP A 1 335 ? 27.114 17.399 12.287 1.00 60.06 335 ASP A CA 1
ATOM 2623 C C . ASP A 1 335 ? 26.252 16.296 12.930 1.00 60.06 335 ASP A C 1
ATOM 2625 O O . ASP A 1 335 ? 26.773 15.390 13.575 1.00 60.06 335 ASP A O 1
ATOM 2629 N N . ARG A 1 336 ? 24.919 16.354 12.783 1.00 65.69 336 ARG A N 1
ATOM 2630 C CA . ARG A 1 336 ? 24.040 15.296 13.309 1.00 65.69 336 ARG A CA 1
ATOM 2631 C C . ARG A 1 336 ? 24.084 14.045 12.437 1.00 65.69 336 ARG A C 1
ATOM 2633 O O . ARG A 1 336 ? 24.033 14.142 11.213 1.00 65.69 336 ARG A O 1
ATOM 2640 N N . LYS A 1 337 ? 24.087 12.870 13.067 1.00 69.06 337 LYS A N 1
ATOM 2641 C CA . LYS A 1 337 ? 23.955 11.567 12.384 1.00 69.06 337 LYS A CA 1
ATOM 2642 C C . LYS A 1 337 ? 22.492 11.137 12.266 1.00 69.06 337 LYS A C 1
ATOM 2644 O O . LYS A 1 337 ? 21.648 11.565 13.056 1.00 69.06 337 LYS A O 1
ATOM 2649 N N . ILE A 1 338 ? 22.169 10.240 11.328 1.00 72.25 338 ILE A N 1
ATOM 2650 C CA . ILE A 1 338 ? 20.816 9.657 11.230 1.00 72.25 338 ILE A CA 1
ATOM 2651 C C . ILE A 1 338 ? 20.499 8.897 12.523 1.00 72.25 338 ILE A C 1
ATOM 2653 O O . ILE A 1 338 ? 19.379 8.991 13.026 1.00 72.25 338 ILE A O 1
ATOM 2657 N N . SER A 1 339 ? 21.498 8.235 13.119 1.00 71.75 339 SER A N 1
ATOM 2658 C CA . SER A 1 339 ? 21.374 7.551 14.415 1.00 71.75 339 SER A CA 1
ATOM 2659 C C . SER A 1 339 ? 20.976 8.454 15.593 1.00 71.75 339 SER A C 1
ATOM 2661 O O . SER A 1 339 ? 20.590 7.939 16.642 1.00 71.75 339 SER A O 1
ATOM 2663 N N . GLU A 1 340 ? 21.084 9.776 15.450 1.00 73.88 340 GLU A N 1
ATOM 2664 C CA . GLU A 1 340 ? 20.758 10.769 16.486 1.00 73.88 340 GLU A CA 1
ATOM 2665 C C . GLU A 1 340 ? 19.366 11.394 16.298 1.00 73.88 340 GLU A C 1
ATOM 2667 O O . GLU A 1 340 ? 18.902 12.164 17.141 1.00 73.88 340 GLU A O 1
ATOM 2672 N N . LEU A 1 341 ? 18.673 11.067 15.202 1.00 75.94 341 LEU A N 1
ATOM 2673 C CA . LEU A 1 341 ? 17.282 11.463 14.995 1.00 75.94 341 LEU A CA 1
ATOM 2674 C C . LEU A 1 341 ? 16.345 10.692 15.926 1.00 75.94 341 LEU A C 1
ATOM 2676 O O . LEU A 1 341 ? 16.696 9.631 16.435 1.00 75.94 341 LEU A O 1
ATOM 2680 N N . SER A 1 342 ? 15.115 11.178 16.111 1.00 78.00 342 SER A N 1
ATOM 2681 C CA . SER A 1 342 ? 14.125 10.374 16.831 1.00 78.00 342 SER A CA 1
ATOM 2682 C C . SER A 1 342 ? 13.769 9.115 16.039 1.00 78.00 342 SER A C 1
ATOM 2684 O O . SER A 1 342 ? 13.764 9.127 14.803 1.00 78.00 342 SER A O 1
ATOM 2686 N N . ASP A 1 343 ? 13.430 8.039 16.753 1.00 76.38 343 ASP A N 1
ATOM 2687 C CA . ASP A 1 343 ? 13.167 6.721 16.159 1.00 76.38 343 ASP A CA 1
ATOM 2688 C C . ASP A 1 343 ? 12.111 6.772 15.032 1.00 76.38 343 ASP A C 1
ATOM 2690 O O . ASP A 1 343 ? 12.209 6.046 14.045 1.00 76.38 343 ASP A O 1
ATOM 2694 N N . GLY A 1 344 ? 11.145 7.695 15.112 1.00 78.88 344 GLY A N 1
ATOM 2695 C CA . GLY A 1 344 ? 10.158 7.920 14.053 1.00 78.88 344 GLY A CA 1
ATOM 2696 C C . GLY A 1 344 ? 10.744 8.418 12.732 1.00 78.88 344 GLY A C 1
ATOM 2697 O O . GLY A 1 344 ? 10.371 7.924 11.668 1.00 78.88 344 GLY A O 1
ATOM 2698 N N . TYR A 1 345 ? 11.681 9.369 12.786 1.00 78.88 345 TYR A N 1
ATOM 2699 C CA . TYR A 1 345 ? 12.379 9.851 11.588 1.00 78.88 345 TYR A CA 1
ATOM 2700 C C . TYR A 1 345 ? 13.371 8.805 11.074 1.00 78.88 345 TYR A C 1
ATOM 2702 O O . TYR A 1 345 ? 13.476 8.619 9.865 1.00 78.88 345 TYR A O 1
ATOM 2710 N N . GLN A 1 346 ? 14.045 8.085 11.976 1.00 80.94 346 GLN A N 1
ATOM 2711 C CA . GLN A 1 346 ? 14.932 6.972 11.630 1.00 80.94 346 GLN A CA 1
ATOM 2712 C C . GLN A 1 346 ? 14.201 5.877 10.844 1.00 80.94 346 GLN A C 1
ATOM 2714 O O . GLN A 1 346 ? 14.654 5.479 9.774 1.00 80.94 346 GLN A O 1
ATOM 2719 N N . SER A 1 347 ? 13.048 5.427 11.345 1.00 83.56 347 SER A N 1
ATOM 2720 C CA . SER A 1 347 ? 12.227 4.394 10.705 1.00 83.56 347 SER A CA 1
ATOM 2721 C C . SER A 1 347 ? 11.756 4.818 9.312 1.00 83.56 347 SER A C 1
ATOM 2723 O O . SER A 1 347 ? 11.853 4.053 8.351 1.00 83.56 347 SER A O 1
ATOM 2725 N N . MET A 1 348 ? 11.302 6.068 9.185 1.00 82.75 348 MET A N 1
ATOM 2726 C CA . MET A 1 348 ? 10.880 6.637 7.909 1.00 82.75 348 MET A CA 1
ATOM 2727 C C . MET A 1 348 ? 12.036 6.721 6.906 1.00 82.75 348 MET A C 1
ATOM 2729 O O . MET A 1 348 ? 11.883 6.291 5.765 1.00 82.75 348 MET A O 1
ATOM 2733 N N . LEU A 1 349 ? 13.185 7.263 7.320 1.00 82.50 349 LEU A N 1
ATOM 2734 C CA . LEU A 1 349 ? 14.363 7.381 6.459 1.00 82.50 349 LEU A CA 1
ATOM 2735 C C . LEU A 1 349 ? 14.897 6.011 6.052 1.00 82.50 349 LEU A C 1
ATOM 2737 O O . LEU A 1 349 ? 15.219 5.822 4.886 1.00 82.50 349 LEU A O 1
ATOM 2741 N N . GLY A 1 350 ? 14.930 5.049 6.975 1.00 86.25 350 GLY A N 1
ATOM 2742 C CA . GLY A 1 350 ? 15.310 3.670 6.679 1.00 86.25 350 GLY A CA 1
ATOM 2743 C C . GLY A 1 350 ? 14.415 3.040 5.620 1.00 86.25 350 GLY A C 1
ATOM 2744 O O . GLY A 1 350 ? 14.916 2.467 4.658 1.00 86.25 350 GLY A O 1
ATOM 2745 N N . MET A 1 351 ? 13.094 3.197 5.754 1.00 89.12 351 MET A N 1
ATOM 2746 C CA . MET A 1 351 ? 12.139 2.710 4.756 1.00 89.12 351 MET A CA 1
ATOM 2747 C C . MET A 1 351 ? 12.340 3.408 3.409 1.00 89.12 351 MET A C 1
ATOM 2749 O O . MET A 1 351 ? 12.413 2.742 2.382 1.00 89.12 351 MET A O 1
ATOM 2753 N N . ALA A 1 352 ? 12.468 4.736 3.406 1.00 88.06 352 ALA A N 1
ATOM 2754 C CA . ALA A 1 352 ? 12.698 5.502 2.189 1.00 88.06 352 ALA A CA 1
ATOM 2755 C C . ALA A 1 352 ? 13.982 5.053 1.485 1.00 88.06 352 ALA A C 1
ATOM 2757 O O . ALA A 1 352 ? 13.945 4.760 0.297 1.00 88.06 352 ALA A O 1
ATOM 2758 N N . VAL A 1 353 ? 15.096 4.940 2.209 1.00 86.94 353 VAL A N 1
ATOM 2759 C CA . VAL A 1 353 ? 16.385 4.499 1.662 1.00 86.94 353 VAL A CA 1
ATOM 2760 C C . VAL A 1 353 ? 16.325 3.054 1.170 1.00 86.94 353 VAL A C 1
ATOM 2762 O O . VAL A 1 353 ? 16.860 2.770 0.103 1.00 86.94 353 VAL A O 1
ATOM 2765 N N . ASP A 1 354 ? 15.625 2.157 1.868 1.00 87.94 354 ASP A N 1
ATOM 2766 C CA . ASP A 1 354 ? 15.383 0.794 1.380 1.00 87.94 354 ASP A CA 1
ATOM 2767 C C . ASP A 1 354 ? 14.645 0.793 0.037 1.00 87.94 354 ASP A C 1
ATOM 2769 O O . ASP A 1 354 ? 15.025 0.043 -0.867 1.00 87.94 354 ASP A O 1
ATOM 2773 N N . ILE A 1 355 ? 13.611 1.634 -0.097 1.00 88.62 355 ILE A N 1
ATOM 2774 C CA . ILE A 1 355 ? 12.895 1.815 -1.362 1.00 88.62 355 ILE A CA 1
ATOM 2775 C C . ILE A 1 355 ? 13.882 2.304 -2.421 1.00 88.62 355 ILE A C 1
ATOM 2777 O O . ILE A 1 355 ? 14.028 1.654 -3.452 1.00 88.62 355 ILE A O 1
ATOM 2781 N N . MET A 1 356 ? 14.626 3.380 -2.149 1.00 86.38 356 MET A N 1
ATOM 2782 C CA . MET A 1 356 ? 15.591 3.936 -3.103 1.00 86.38 356 MET A CA 1
ATOM 2783 C C . MET A 1 356 ? 16.635 2.921 -3.551 1.00 86.38 356 MET A C 1
ATOM 2785 O O . MET A 1 356 ? 16.859 2.767 -4.750 1.00 86.38 356 MET A O 1
ATOM 2789 N N . GLN A 1 357 ? 17.226 2.186 -2.615 1.00 83.50 357 GLN A N 1
ATOM 2790 C CA . GLN A 1 357 ? 18.241 1.185 -2.905 1.00 83.50 357 GLN A CA 1
ATOM 2791 C C . GLN A 1 357 ? 17.733 0.123 -3.881 1.00 83.50 357 GLN A C 1
ATOM 2793 O O . GLN A 1 357 ? 18.443 -0.221 -4.822 1.00 83.50 357 GLN A O 1
ATOM 2798 N N . VAL A 1 358 ? 16.527 -0.405 -3.665 1.00 80.44 358 VAL A N 1
ATOM 2799 C CA . VAL A 1 358 ? 15.976 -1.454 -4.532 1.00 80.44 358 VAL A CA 1
ATOM 2800 C C . VAL A 1 358 ? 15.544 -0.885 -5.885 1.00 80.44 358 VAL A C 1
ATOM 2802 O O . VAL A 1 358 ? 15.766 -1.528 -6.908 1.00 80.44 358 VAL A O 1
ATOM 2805 N N . MET A 1 359 ? 15.016 0.341 -5.922 1.00 78.75 359 MET A N 1
ATOM 2806 C CA . MET A 1 359 ? 14.637 0.994 -7.180 1.00 78.75 359 MET A CA 1
ATOM 2807 C C . MET A 1 359 ? 15.843 1.256 -8.088 1.00 78.75 359 MET A C 1
ATOM 2809 O O . MET A 1 359 ? 15.767 0.959 -9.278 1.00 78.75 359 MET A O 1
ATOM 2813 N N . TYR A 1 360 ? 16.974 1.713 -7.537 1.00 76.44 360 TYR A N 1
ATOM 2814 C CA . TYR A 1 360 ? 18.204 1.943 -8.309 1.00 76.44 360 TYR A CA 1
ATOM 2815 C C . TYR A 1 360 ? 18.815 0.667 -8.902 1.00 76.44 360 TYR A C 1
ATOM 2817 O O . TYR A 1 360 ? 19.538 0.735 -9.891 1.00 76.44 360 TYR A O 1
ATOM 2825 N N . LEU A 1 361 ? 18.530 -0.509 -8.333 1.00 68.62 361 LEU A N 1
ATOM 2826 C CA . LEU A 1 361 ? 18.973 -1.777 -8.923 1.00 68.62 361 LEU A CA 1
ATOM 2827 C C . LEU A 1 361 ? 18.182 -2.137 -10.191 1.00 68.62 361 LEU A C 1
ATOM 2829 O O . LEU A 1 361 ? 18.686 -2.886 -11.026 1.00 68.62 361 LEU A O 1
ATOM 2833 N N . ALA A 1 362 ? 16.953 -1.630 -10.332 1.00 65.19 362 ALA A N 1
ATOM 2834 C CA . ALA A 1 362 ? 16.041 -1.974 -11.423 1.00 65.19 362 ALA A CA 1
ATOM 2835 C C . ALA A 1 362 ? 15.860 -0.846 -12.460 1.00 65.19 362 ALA A C 1
ATOM 2837 O O . ALA A 1 362 ? 15.591 -1.121 -13.637 1.00 65.19 362 ALA A O 1
ATOM 2838 N N . HIS A 1 363 ? 16.027 0.415 -12.056 1.00 65.56 363 HIS A N 1
ATOM 2839 C CA . HIS A 1 363 ? 15.771 1.607 -12.866 1.00 65.56 363 HIS A CA 1
ATOM 2840 C C . HIS A 1 363 ? 16.936 2.602 -12.807 1.00 65.56 363 HIS A C 1
ATOM 2842 O O . HIS A 1 363 ? 17.628 2.718 -11.802 1.00 65.56 363 HIS A O 1
ATOM 2848 N N . GLU A 1 364 ? 17.132 3.343 -13.900 1.00 64.06 364 GLU A N 1
ATOM 2849 C CA . GLU A 1 364 ? 18.171 4.381 -14.014 1.00 64.06 364 GLU A CA 1
ATOM 2850 C C . GLU A 1 364 ? 17.756 5.724 -13.397 1.00 64.06 364 GLU A C 1
ATOM 2852 O O . GLU A 1 364 ? 18.613 6.549 -13.090 1.00 64.06 364 GLU A O 1
ATOM 2857 N N . SER A 1 365 ? 16.449 5.937 -13.225 1.00 68.69 365 SER A N 1
ATOM 2858 C CA . SER A 1 365 ? 15.833 7.137 -12.658 1.00 68.69 365 SER A CA 1
ATOM 2859 C C . SER A 1 365 ? 14.800 6.729 -11.614 1.00 68.69 365 SER A C 1
ATOM 2861 O O . SER A 1 365 ? 14.080 5.743 -11.787 1.00 68.69 365 SER A O 1
ATOM 2863 N N . MET A 1 366 ? 14.712 7.506 -10.536 1.00 72.94 366 MET A N 1
ATOM 2864 C CA . MET A 1 366 ? 13.748 7.267 -9.466 1.00 72.94 366 MET A CA 1
ATOM 2865 C C . MET A 1 366 ? 12.312 7.640 -9.858 1.00 72.94 366 MET A C 1
ATOM 2867 O O . MET A 1 366 ? 11.361 7.013 -9.395 1.00 72.94 366 MET A O 1
ATOM 2871 N N . GLU A 1 367 ? 12.130 8.664 -10.693 1.00 70.00 367 GLU A N 1
ATOM 2872 C CA . GLU A 1 367 ? 10.786 9.159 -11.031 1.00 70.00 367 GLU A CA 1
ATOM 2873 C C . GLU A 1 367 ? 9.991 8.146 -11.872 1.00 70.00 367 GLU A C 1
ATOM 2875 O O . GLU A 1 367 ? 8.762 8.101 -11.784 1.00 70.00 367 GLU A O 1
ATOM 2880 N N . ASP A 1 368 ? 10.704 7.276 -12.591 1.00 70.56 368 ASP A N 1
ATOM 2881 C CA . ASP A 1 368 ? 10.152 6.218 -13.442 1.00 70.56 368 ASP A CA 1
ATOM 2882 C C . ASP A 1 368 ? 10.141 4.843 -12.758 1.00 70.56 368 ASP A C 1
ATOM 2884 O O . ASP A 1 368 ? 9.755 3.839 -13.365 1.00 70.56 368 ASP A O 1
ATOM 2888 N N . ALA A 1 369 ? 10.605 4.766 -11.508 1.00 75.88 369 ALA A N 1
ATOM 2889 C CA . ALA A 1 369 ? 10.727 3.505 -10.802 1.00 75.88 369 ALA A CA 1
ATOM 2890 C C . ALA A 1 369 ? 9.345 2.964 -10.412 1.00 75.88 369 ALA A C 1
ATOM 2892 O O . ALA A 1 369 ? 8.580 3.603 -9.686 1.00 75.88 369 ALA A O 1
ATOM 2893 N N . GLN A 1 370 ? 9.033 1.761 -10.896 1.00 81.56 370 GLN A N 1
ATOM 2894 C CA . GLN A 1 370 ? 7.745 1.108 -10.686 1.00 81.56 370 GLN A CA 1
ATOM 2895 C C . GLN A 1 370 ? 7.879 -0.079 -9.738 1.00 81.56 370 GLN A C 1
ATOM 2897 O O . GLN A 1 370 ? 8.761 -0.931 -9.881 1.00 81.56 370 GLN A O 1
ATOM 2902 N N . GLY A 1 371 ? 6.935 -0.201 -8.812 1.00 86.62 371 GLY A N 1
ATOM 2903 C CA . GLY A 1 371 ? 6.879 -1.339 -7.908 1.00 86.62 371 GLY A CA 1
ATOM 2904 C C . GLY A 1 371 ? 5.708 -1.268 -6.943 1.00 86.62 371 GLY A C 1
ATOM 2905 O O . GLY A 1 371 ? 4.952 -0.294 -6.915 1.00 86.62 371 GLY A O 1
ATOM 2906 N N . VAL A 1 372 ? 5.590 -2.320 -6.139 1.00 91.62 372 VAL A N 1
ATOM 2907 C CA . VAL A 1 372 ? 4.608 -2.422 -5.062 1.00 91.62 372 VAL A CA 1
ATOM 2908 C C . VAL A 1 372 ? 5.336 -2.341 -3.727 1.00 91.62 372 VAL A C 1
ATOM 2910 O O . VAL A 1 372 ? 6.238 -3.135 -3.447 1.00 91.62 372 VAL A O 1
ATOM 2913 N N . VAL A 1 373 ? 4.921 -1.401 -2.883 1.00 94.56 373 VAL A N 1
ATOM 2914 C CA . VAL A 1 373 ? 5.419 -1.257 -1.515 1.00 94.56 373 VAL A CA 1
ATOM 2915 C C . VAL A 1 373 ? 4.304 -1.593 -0.532 1.00 94.56 373 VAL A C 1
ATOM 2917 O O . VAL A 1 373 ? 3.246 -0.967 -0.524 1.00 94.56 373 VAL A O 1
ATOM 2920 N N . LEU A 1 374 ? 4.562 -2.580 0.319 1.00 96.44 374 LEU A N 1
ATOM 2921 C CA . LEU A 1 374 ? 3.654 -3.056 1.351 1.00 96.44 374 LEU A CA 1
ATOM 2922 C C . LEU A 1 374 ? 4.130 -2.569 2.721 1.00 96.44 374 LEU A C 1
ATOM 2924 O O . LEU A 1 374 ? 5.280 -2.809 3.092 1.00 96.44 374 LEU A O 1
ATOM 2928 N N . VAL A 1 375 ? 3.268 -1.906 3.490 1.00 95.38 375 VAL A N 1
ATOM 2929 C CA . VAL A 1 375 ? 3.646 -1.374 4.812 1.00 95.38 375 VAL A CA 1
ATOM 2930 C C . VAL A 1 375 ? 2.643 -1.801 5.872 1.00 95.38 375 VAL A C 1
ATOM 2932 O O . VAL A 1 375 ? 1.491 -1.381 5.852 1.00 95.38 375 VAL A O 1
ATOM 2935 N N . ASP A 1 376 ? 3.079 -2.617 6.825 1.00 94.62 376 ASP A N 1
ATOM 2936 C CA . ASP A 1 376 ? 2.262 -2.954 7.987 1.00 94.62 376 ASP A CA 1
ATOM 2937 C C . ASP A 1 376 ? 2.365 -1.850 9.049 1.00 94.62 376 ASP A C 1
ATOM 2939 O O . ASP A 1 376 ? 3.454 -1.359 9.353 1.00 94.62 376 ASP A O 1
ATOM 2943 N N . GLU A 1 377 ? 1.225 -1.437 9.593 1.00 91.81 377 GLU A N 1
ATOM 2944 C CA . GLU A 1 377 ? 1.084 -0.325 10.533 1.00 91.81 377 GLU A CA 1
ATOM 2945 C C . GLU A 1 377 ? 1.837 0.940 10.097 1.00 91.81 377 GLU A C 1
ATOM 2947 O O . GLU A 1 377 ? 2.755 1.444 10.766 1.00 91.81 377 GLU A O 1
ATOM 2952 N N . LEU A 1 378 ? 1.444 1.480 8.943 1.00 91.12 378 LEU A N 1
ATOM 2953 C CA . LEU A 1 378 ? 1.874 2.810 8.533 1.00 91.12 378 LEU A CA 1
ATOM 2954 C C . LEU A 1 378 ? 1.405 3.826 9.579 1.00 91.12 378 LEU A C 1
ATOM 2956 O O . LEU A 1 378 ? 0.247 3.811 9.999 1.00 91.12 378 LEU A O 1
ATOM 2960 N N . GLY A 1 379 ? 2.310 4.702 10.009 1.00 83.62 379 GLY A N 1
ATOM 2961 C CA . GLY A 1 379 ? 2.049 5.625 11.114 1.00 83.62 379 GLY A CA 1
ATOM 2962 C C . GLY A 1 379 ? 2.747 5.229 12.403 1.00 83.62 379 GLY A C 1
ATOM 2963 O O . GLY A 1 379 ? 3.082 6.106 13.203 1.00 83.62 379 GLY A O 1
ATOM 2964 N N . ASN A 1 380 ? 3.008 3.932 12.605 1.00 83.62 380 ASN A N 1
ATOM 2965 C CA . ASN A 1 380 ? 3.621 3.481 13.845 1.00 83.62 380 ASN A CA 1
ATOM 2966 C C . ASN A 1 380 ? 5.030 4.080 13.990 1.00 83.62 380 ASN A C 1
ATOM 2968 O O . ASN A 1 380 ? 5.796 4.146 13.025 1.00 83.62 380 ASN A O 1
ATOM 2972 N N . HIS A 1 381 ? 5.320 4.575 15.193 1.00 74.56 381 HIS A N 1
ATOM 2973 C CA . HIS A 1 381 ? 6.512 5.347 15.567 1.00 74.56 381 HIS A CA 1
ATOM 2974 C C . HIS A 1 381 ? 6.668 6.733 14.914 1.00 74.56 381 HIS A C 1
ATOM 2976 O O . HIS A 1 381 ? 7.542 7.494 15.324 1.00 74.56 381 HIS A O 1
ATOM 2982 N N . PHE A 1 382 ? 5.816 7.131 13.965 1.00 81.56 382 PHE A N 1
ATOM 2983 C CA . PHE A 1 382 ? 5.912 8.449 13.332 1.00 81.56 382 PHE A CA 1
ATOM 2984 C C . PHE A 1 382 ? 5.430 9.568 14.255 1.00 81.56 382 PHE A C 1
ATOM 2986 O O . PHE A 1 382 ? 4.488 9.391 15.033 1.00 81.56 382 PHE A O 1
ATOM 2993 N N . HIS A 1 383 ? 6.041 10.748 14.123 1.00 77.62 383 HIS A N 1
ATOM 2994 C CA . HIS A 1 383 ? 5.566 11.959 14.788 1.00 77.62 383 HIS A CA 1
ATOM 2995 C C . HIS A 1 383 ? 4.179 12.358 14.241 1.00 77.62 383 HIS A C 1
ATOM 2997 O O . HIS A 1 383 ? 3.997 12.301 13.021 1.00 77.62 383 HIS A O 1
ATOM 3003 N N . PRO A 1 384 ? 3.222 12.817 15.073 1.00 75.88 384 PRO A N 1
ATOM 3004 C CA . PRO A 1 384 ? 1.851 13.115 14.639 1.00 75.88 384 PRO A CA 1
ATOM 3005 C C . PRO A 1 384 ? 1.750 14.044 13.422 1.00 75.88 384 PRO A C 1
ATOM 3007 O O . PRO A 1 384 ? 1.005 13.762 12.487 1.00 75.88 384 PRO A O 1
ATOM 3010 N N . ALA A 1 385 ? 2.567 15.103 13.381 1.00 75.62 385 ALA A N 1
ATOM 3011 C CA . ALA A 1 385 ? 2.610 16.026 12.242 1.00 75.62 385 ALA A CA 1
ATOM 3012 C C . ALA A 1 385 ? 2.948 15.328 10.911 1.00 75.62 385 ALA A C 1
ATOM 3014 O O . ALA A 1 385 ? 2.451 15.722 9.859 1.00 75.62 385 ALA A O 1
ATOM 3015 N N . TRP A 1 386 ? 3.770 14.274 10.953 1.00 77.62 386 TRP A N 1
ATOM 3016 C CA . TRP A 1 386 ? 4.110 13.508 9.760 1.00 77.62 386 TRP A CA 1
ATOM 3017 C C . TRP A 1 386 ? 3.053 12.454 9.422 1.00 77.62 386 TRP A C 1
ATOM 3019 O O . TRP A 1 386 ? 2.792 12.240 8.245 1.00 77.62 386 TRP A O 1
ATOM 3029 N N . ARG A 1 387 ? 2.361 11.867 10.412 1.00 85.19 387 ARG A N 1
ATOM 3030 C CA . ARG A 1 387 ? 1.233 10.944 10.158 1.00 85.19 387 ARG A CA 1
ATOM 3031 C C . ARG A 1 387 ? 0.153 11.574 9.279 1.00 85.19 387 ARG A C 1
ATOM 3033 O O . ARG A 1 387 ? -0.383 10.907 8.411 1.00 85.19 387 ARG A O 1
ATOM 3040 N N . LEU A 1 388 ? -0.089 12.874 9.445 1.00 82.81 388 LEU A N 1
ATOM 3041 C CA . LEU A 1 388 ? -1.025 13.647 8.620 1.00 82.81 388 LEU A CA 1
ATOM 3042 C C . LEU A 1 388 ? -0.592 13.836 7.156 1.00 82.81 388 LEU A C 1
ATOM 3044 O O . LEU A 1 388 ? -1.438 14.117 6.311 1.00 82.81 388 LEU A O 1
ATOM 3048 N N . ARG A 1 389 ? 0.710 13.753 6.855 1.00 84.50 389 ARG A N 1
ATOM 3049 C CA . ARG A 1 389 ? 1.279 14.045 5.525 1.00 84.50 389 ARG A CA 1
ATOM 3050 C C . ARG A 1 389 ? 1.953 12.843 4.871 1.00 84.50 389 ARG A C 1
ATOM 3052 O O . ARG A 1 389 ? 2.373 12.959 3.722 1.00 84.50 389 ARG A O 1
ATOM 3059 N N . CYS A 1 390 ? 2.083 11.716 5.569 1.00 87.75 390 CYS A N 1
ATOM 3060 C CA . CYS A 1 390 ? 2.915 10.597 5.135 1.00 87.75 390 CYS A CA 1
ATOM 3061 C C . CYS A 1 390 ? 2.474 10.048 3.774 1.00 87.75 390 CYS A C 1
ATOM 3063 O O . CYS A 1 390 ? 3.309 9.887 2.891 1.00 87.75 390 CYS A O 1
ATOM 3065 N N . VAL A 1 391 ? 1.170 9.854 3.558 1.00 90.06 391 VAL A N 1
ATOM 3066 C CA . VAL A 1 391 ? 0.631 9.340 2.291 1.00 90.06 391 VAL A CA 1
ATOM 3067 C C . VAL A 1 391 ? 0.865 10.320 1.142 1.00 90.06 391 VAL A C 1
ATOM 3069 O O . VAL A 1 391 ? 1.346 9.912 0.086 1.00 90.06 391 VAL A O 1
ATOM 3072 N N . SER A 1 392 ? 0.589 11.616 1.336 1.00 88.88 392 SER A N 1
ATOM 3073 C CA . SER A 1 392 ? 0.867 12.633 0.310 1.00 88.88 392 SER A CA 1
ATOM 3074 C C . SER A 1 392 ? 2.361 12.735 -0.005 1.00 88.88 392 SER A C 1
ATOM 3076 O O . SER A 1 392 ? 2.740 12.772 -1.172 1.00 88.88 392 SER A O 1
ATOM 3078 N N . ALA A 1 393 ? 3.21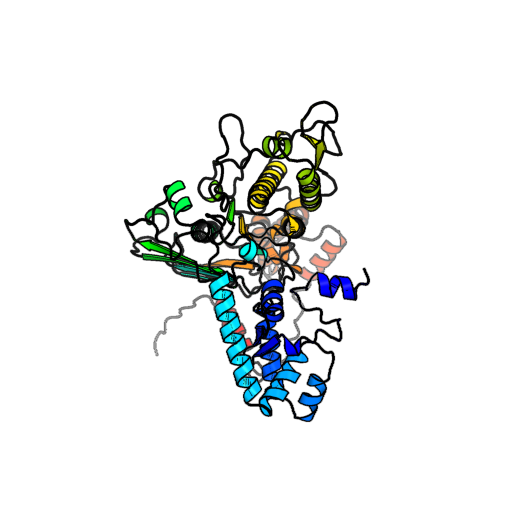2 12.692 1.023 1.00 88.75 393 ALA A N 1
ATOM 3079 C CA . ALA A 1 393 ? 4.660 12.768 0.874 1.00 88.75 393 ALA A CA 1
ATOM 3080 C C . ALA A 1 393 ? 5.211 11.552 0.112 1.00 88.75 393 ALA A C 1
ATOM 3082 O O . ALA A 1 393 ? 6.009 11.711 -0.807 1.00 88.75 393 ALA A O 1
ATOM 3083 N N . LEU A 1 394 ? 4.733 10.342 0.427 1.00 89.38 394 LEU A N 1
ATOM 3084 C CA . LEU A 1 394 ? 5.088 9.116 -0.295 1.00 89.38 394 LEU A CA 1
ATOM 3085 C C . LEU A 1 394 ? 4.650 9.171 -1.768 1.00 89.38 394 LEU A C 1
ATOM 3087 O O . LEU A 1 394 ? 5.443 8.834 -2.644 1.00 89.38 394 LEU A O 1
ATOM 3091 N N . ARG A 1 395 ? 3.437 9.665 -2.055 1.00 87.94 395 ARG A N 1
ATOM 3092 C CA . ARG A 1 395 ? 2.914 9.846 -3.427 1.00 87.94 395 ARG A CA 1
ATOM 3093 C C . ARG A 1 395 ? 3.693 10.875 -4.253 1.00 87.94 395 ARG A C 1
ATOM 3095 O O . ARG A 1 395 ? 3.717 10.792 -5.481 1.00 87.94 395 ARG A O 1
ATOM 3102 N N . GLU A 1 396 ? 4.258 11.893 -3.614 1.00 87.81 396 GLU A N 1
ATOM 3103 C CA . GLU A 1 396 ? 5.079 12.914 -4.278 1.00 87.81 396 GLU A CA 1
ATOM 3104 C C . GLU A 1 396 ? 6.517 12.438 -4.499 1.00 87.81 396 GLU A C 1
ATOM 3106 O O . GLU A 1 396 ? 7.118 12.713 -5.541 1.00 87.81 396 GLU A O 1
ATOM 3111 N N . ALA A 1 397 ? 7.060 11.718 -3.521 1.00 87.56 397 ALA A N 1
ATOM 3112 C CA . ALA A 1 397 ? 8.398 11.151 -3.565 1.00 87.56 397 ALA A CA 1
ATOM 3113 C C . ALA A 1 397 ? 8.514 9.995 -4.567 1.00 87.56 397 ALA A C 1
ATOM 3115 O O . ALA A 1 397 ? 9.521 9.898 -5.263 1.00 87.56 397 ALA A O 1
ATOM 3116 N N . PHE A 1 398 ? 7.474 9.163 -4.666 1.00 88.44 398 PHE A N 1
ATOM 3117 C CA . PHE A 1 398 ? 7.453 7.955 -5.485 1.00 88.44 398 PHE A CA 1
ATOM 3118 C C . PHE A 1 398 ? 6.168 7.878 -6.331 1.00 88.44 398 PHE A C 1
ATOM 3120 O O . PHE A 1 398 ? 5.235 7.146 -5.995 1.00 88.44 398 PHE A O 1
ATOM 3127 N N . PRO A 1 399 ? 6.077 8.644 -7.432 1.00 84.06 399 PRO A N 1
ATOM 3128 C CA . PRO A 1 399 ? 4.824 8.839 -8.166 1.00 84.06 399 PRO A CA 1
ATOM 3129 C C . PRO A 1 399 ? 4.314 7.593 -8.906 1.00 84.06 399 PRO A C 1
ATOM 3131 O O . PRO A 1 399 ? 3.117 7.508 -9.187 1.00 84.06 399 PRO A O 1
ATOM 3134 N N . GLN A 1 400 ? 5.208 6.652 -9.225 1.00 84.31 400 GLN A N 1
ATOM 3135 C CA . GLN A 1 400 ? 4.922 5.434 -9.992 1.00 84.31 400 GLN A CA 1
ATOM 3136 C C . GLN A 1 400 ? 4.875 4.160 -9.128 1.00 84.31 400 GLN A C 1
ATOM 3138 O O . GLN A 1 400 ? 4.699 3.060 -9.653 1.00 84.31 400 GLN A O 1
ATOM 3143 N N . ILE A 1 401 ? 4.994 4.295 -7.802 1.00 88.94 401 ILE A N 1
ATOM 3144 C CA . ILE A 1 401 ? 4.931 3.177 -6.855 1.00 88.94 401 ILE A CA 1
ATOM 3145 C C . ILE A 1 401 ? 3.515 3.039 -6.299 1.00 88.94 401 ILE A C 1
ATOM 3147 O O . ILE A 1 401 ? 2.948 3.997 -5.773 1.00 88.94 401 ILE A O 1
ATOM 3151 N N . GLN A 1 402 ? 2.970 1.823 -6.351 1.00 92.56 402 GLN A N 1
ATOM 3152 C CA . GLN A 1 402 ? 1.735 1.495 -5.646 1.00 92.56 402 GLN A CA 1
ATOM 3153 C C . GLN A 1 402 ? 2.049 1.168 -4.187 1.00 92.56 402 GLN A C 1
ATOM 3155 O O . GLN A 1 402 ? 2.798 0.234 -3.893 1.00 92.56 402 GLN A O 1
ATOM 3160 N N . PHE A 1 403 ? 1.435 1.905 -3.269 1.00 94.38 403 PHE A N 1
ATOM 3161 C CA . PHE A 1 403 ? 1.531 1.626 -1.840 1.00 94.38 403 PHE A CA 1
ATOM 3162 C C . PHE A 1 403 ? 0.282 0.882 -1.379 1.00 94.38 403 PHE A C 1
ATOM 3164 O O . PHE A 1 403 ? -0.830 1.330 -1.640 1.00 94.38 403 PHE A O 1
ATOM 3171 N N . ILE A 1 404 ? 0.451 -0.228 -0.663 1.00 95.75 404 ILE A N 1
ATOM 3172 C CA . ILE A 1 404 ? -0.641 -0.911 0.039 1.00 95.75 404 ILE A CA 1
ATOM 3173 C C . ILE A 1 404 ? -0.223 -1.039 1.493 1.00 95.75 404 ILE A C 1
ATOM 3175 O O . ILE A 1 404 ? 0.778 -1.679 1.810 1.00 95.75 404 ILE A O 1
ATOM 3179 N N . PHE A 1 405 ? -0.966 -0.423 2.396 1.00 95.69 405 PHE A N 1
ATOM 3180 C CA . PHE A 1 405 ? -0.573 -0.379 3.793 1.00 95.69 405 PHE A CA 1
ATOM 3181 C C . PHE A 1 405 ? -1.725 -0.706 4.721 1.00 95.69 405 PHE A C 1
ATOM 3183 O O . PHE A 1 405 ? -2.887 -0.514 4.383 1.00 95.69 405 PHE A O 1
ATOM 3190 N N . SER A 1 406 ? -1.401 -1.197 5.910 1.00 95.00 406 SER A N 1
ATOM 3191 C CA . SER A 1 406 ? -2.358 -1.307 7.002 1.00 95.00 406 SER A CA 1
ATOM 3192 C C . SER A 1 406 ? -2.156 -0.147 7.971 1.00 95.00 406 SER A C 1
ATOM 3194 O O . SER A 1 406 ? -1.036 0.334 8.163 1.00 95.00 406 SER A O 1
ATOM 3196 N N . THR A 1 407 ? -3.229 0.333 8.591 1.00 91.31 407 THR A N 1
ATOM 3197 C CA . THR A 1 407 ? -3.106 1.289 9.693 1.00 91.31 407 THR A CA 1
ATOM 3198 C C . THR A 1 407 ? -4.282 1.186 10.654 1.00 91.31 407 THR A C 1
ATOM 3200 O O . THR A 1 407 ? -5.371 0.738 10.299 1.00 91.31 407 THR A O 1
ATOM 3203 N N . HIS A 1 408 ? -4.029 1.596 11.890 1.00 84.88 408 HIS A N 1
ATOM 3204 C CA . HIS A 1 408 ? -5.039 1.859 12.910 1.00 84.88 408 HIS A CA 1
ATOM 3205 C C . HIS A 1 408 ? -5.146 3.351 13.225 1.00 84.88 408 HIS A C 1
ATOM 3207 O O . HIS A 1 408 ? -5.935 3.742 14.080 1.00 84.88 408 HIS A O 1
ATOM 3213 N N . ASP A 1 409 ? -4.338 4.184 12.566 1.00 84.94 409 ASP A N 1
ATOM 3214 C CA . ASP A 1 409 ? -4.271 5.604 12.851 1.00 84.94 409 ASP A CA 1
ATOM 3215 C C . ASP A 1 409 ? -5.133 6.391 11.849 1.00 84.94 409 ASP A C 1
ATOM 3217 O O . ASP A 1 409 ? -4.822 6.409 10.651 1.00 84.94 409 ASP A O 1
ATOM 3221 N N . PRO A 1 410 ? -6.188 7.088 12.309 1.00 83.94 410 PRO A N 1
ATOM 3222 C CA . PRO A 1 410 ? -7.035 7.914 11.447 1.00 83.94 410 PRO A CA 1
ATOM 3223 C C . PRO A 1 410 ? -6.266 9.026 10.717 1.00 83.94 410 PRO A C 1
ATOM 3225 O O . PRO A 1 410 ? -6.664 9.444 9.629 1.00 83.94 410 PRO A O 1
ATOM 3228 N N . LEU A 1 411 ? -5.161 9.516 11.287 1.00 85.50 411 LEU A N 1
ATOM 3229 C CA . LEU A 1 411 ? -4.360 10.591 10.706 1.00 85.50 411 LEU A CA 1
ATOM 3230 C C . LEU A 1 411 ? -3.658 10.141 9.424 1.00 85.50 411 LEU A C 1
ATOM 3232 O O . LEU A 1 411 ? -3.511 10.949 8.511 1.00 85.50 411 LEU A O 1
ATOM 3236 N N . CYS A 1 412 ? -3.289 8.859 9.331 1.00 85.88 412 CYS A N 1
ATOM 3237 C CA . CYS A 1 412 ? -2.616 8.294 8.158 1.00 85.88 412 CYS A CA 1
ATOM 3238 C C . CYS A 1 412 ? -3.549 8.125 6.952 1.00 85.88 412 CYS A C 1
ATOM 3240 O O . CYS A 1 412 ? -3.074 7.887 5.848 1.00 85.88 412 CYS A O 1
ATOM 3242 N N . LEU A 1 413 ? -4.867 8.264 7.134 1.00 85.94 413 LEU A N 1
ATOM 3243 C CA . LEU A 1 413 ? -5.821 8.246 6.021 1.00 85.94 413 LEU A CA 1
ATOM 3244 C C . LEU A 1 413 ? -5.884 9.574 5.265 1.00 85.94 413 LEU A C 1
ATOM 3246 O O . LEU A 1 413 ? -6.497 9.664 4.200 1.00 85.94 413 LEU A O 1
ATOM 3250 N N . ARG A 1 414 ? -5.245 10.621 5.794 1.00 84.88 414 ARG A N 1
ATOM 3251 C CA . ARG A 1 414 ? -5.133 11.900 5.097 1.00 84.88 414 ARG A CA 1
ATOM 3252 C C . ARG A 1 414 ? -4.237 11.758 3.875 1.00 84.88 414 ARG A C 1
ATOM 3254 O O . ARG A 1 414 ? -3.123 11.258 3.958 1.00 84.88 414 ARG A O 1
ATOM 3261 N N . GLY A 1 415 ? -4.734 12.240 2.738 1.00 82.00 415 GLY A N 1
ATOM 3262 C CA . GLY A 1 415 ? -4.053 12.140 1.447 1.00 82.00 415 GLY A CA 1
ATOM 3263 C C . GLY A 1 415 ? -4.490 10.948 0.591 1.00 82.00 415 GLY A C 1
ATOM 3264 O O . GLY A 1 415 ? -4.046 10.859 -0.552 1.00 82.00 415 GLY A O 1
ATOM 3265 N N . LEU A 1 416 ? -5.365 10.075 1.104 1.00 86.75 416 LEU A N 1
ATOM 3266 C CA . LEU A 1 416 ? -6.051 9.064 0.297 1.00 86.75 416 LEU A CA 1
ATOM 3267 C C . LEU A 1 416 ? -7.226 9.671 -0.474 1.00 86.75 416 LEU A C 1
ATOM 3269 O O . LEU A 1 416 ? -7.874 10.622 -0.022 1.00 86.75 416 LEU A O 1
ATOM 3273 N N . LEU A 1 417 ? -7.498 9.096 -1.640 1.00 84.81 417 LEU A N 1
ATOM 3274 C CA . LEU A 1 417 ? -8.586 9.470 -2.537 1.00 84.81 417 LEU A CA 1
ATOM 3275 C C . LEU A 1 417 ? -9.774 8.497 -2.409 1.00 84.81 417 LEU A C 1
ATOM 3277 O O . LEU A 1 417 ? -9.762 7.553 -1.622 1.00 84.81 417 LEU A O 1
ATOM 3281 N N . GLY A 1 418 ? -10.851 8.747 -3.157 1.00 82.25 418 GLY A N 1
ATOM 3282 C CA . GLY A 1 418 ? -11.969 7.800 -3.237 1.00 82.25 418 GLY A CA 1
ATOM 3283 C C . GLY A 1 418 ? -11.536 6.461 -3.848 1.00 82.25 418 GLY A C 1
ATOM 3284 O O . GLY A 1 418 ? -10.745 6.449 -4.793 1.00 82.25 418 GLY A O 1
ATOM 3285 N N . GLY A 1 419 ? -12.059 5.353 -3.309 1.00 83.44 419 GLY A N 1
ATOM 3286 C CA . GLY A 1 419 ? -11.734 3.992 -3.762 1.00 83.44 419 GLY A CA 1
ATOM 3287 C C . GLY A 1 419 ? -10.366 3.469 -3.298 1.00 83.44 419 GLY A C 1
ATOM 3288 O O . GLY A 1 419 ? -9.879 2.478 -3.828 1.00 83.44 419 GLY A O 1
ATOM 3289 N N . GLU A 1 420 ? -9.723 4.143 -2.339 1.00 90.12 420 GLU A N 1
ATOM 3290 C CA . GLU A 1 420 ? -8.381 3.811 -1.829 1.00 90.12 420 GLU A CA 1
ATOM 3291 C C . GLU A 1 420 ? -8.389 3.231 -0.400 1.00 90.12 420 GLU A C 1
ATOM 3293 O O . GLU A 1 420 ? -7.347 3.127 0.246 1.00 90.12 420 GLU A O 1
ATOM 3298 N N . VAL A 1 421 ? -9.560 2.878 0.133 1.00 91.19 421 VAL A N 1
ATOM 3299 C CA . VAL A 1 421 ? -9.716 2.396 1.512 1.00 91.19 421 VAL A CA 1
ATOM 3300 C C . VAL A 1 421 ? -10.592 1.154 1.522 1.00 91.19 421 VAL A C 1
ATOM 3302 O O . VAL A 1 421 ? -11.705 1.191 1.007 1.00 91.19 421 VAL A O 1
ATOM 3305 N N . ALA A 1 422 ? -10.133 0.099 2.193 1.00 91.19 422 ALA A N 1
ATOM 3306 C CA . ALA A 1 422 ? -10.969 -1.034 2.564 1.00 91.19 422 ALA A CA 1
ATOM 3307 C C . ALA A 1 422 ? -10.911 -1.298 4.066 1.00 91.19 422 ALA A C 1
ATOM 3309 O O . ALA A 1 422 ? -9.843 -1.278 4.683 1.00 91.19 422 ALA A O 1
ATOM 3310 N N . VAL A 1 423 ? -12.067 -1.587 4.657 1.00 91.00 423 VAL A N 1
ATOM 3311 C CA . VAL A 1 423 ? -12.187 -1.923 6.080 1.00 91.00 423 VAL A CA 1
ATOM 3312 C C . VAL A 1 423 ? -12.448 -3.414 6.214 1.00 91.00 423 VAL A C 1
ATOM 3314 O O . VAL A 1 423 ? -13.483 -3.916 5.779 1.00 91.00 423 VAL A O 1
ATOM 3317 N N . LEU A 1 424 ? -11.512 -4.123 6.838 1.00 91.25 424 LEU A N 1
ATOM 3318 C CA . LEU A 1 424 ? -11.662 -5.524 7.200 1.00 91.25 424 LEU A CA 1
ATOM 3319 C C . LEU A 1 424 ? -12.453 -5.647 8.502 1.00 91.25 424 LEU A C 1
ATOM 3321 O O . LEU A 1 424 ? -12.095 -5.052 9.522 1.00 91.25 424 LEU A O 1
ATOM 3325 N N . ARG A 1 425 ? -13.500 -6.468 8.482 1.00 89.31 425 ARG A N 1
ATOM 3326 C CA . ARG A 1 425 ? -14.302 -6.806 9.662 1.00 89.31 425 ARG A CA 1
ATOM 3327 C C . ARG A 1 425 ? -14.440 -8.313 9.802 1.00 89.31 425 ARG A C 1
ATOM 3329 O O . ARG A 1 425 ? -14.215 -9.063 8.854 1.00 89.31 425 ARG A O 1
ATOM 3336 N N . ARG A 1 426 ? -14.794 -8.744 11.010 1.00 86.75 426 ARG A N 1
ATOM 3337 C CA . ARG A 1 426 ? -15.211 -10.115 11.303 1.00 86.75 426 ARG A CA 1
ATOM 3338 C C . ARG A 1 426 ? -16.719 -10.130 11.500 1.00 86.75 426 ARG A C 1
ATOM 3340 O O . ARG A 1 426 ? -17.255 -9.262 12.185 1.00 86.75 426 ARG A O 1
ATOM 3347 N N . ASP A 1 427 ? -17.395 -11.091 10.890 1.00 85.31 427 ASP A N 1
ATOM 3348 C CA . ASP A 1 427 ? -18.818 -11.308 11.131 1.00 85.31 427 ASP A CA 1
ATOM 3349 C C . ASP A 1 427 ? -19.062 -12.059 12.457 1.00 85.31 427 ASP A C 1
ATOM 3351 O O . ASP A 1 427 ? -18.132 -12.433 13.178 1.00 85.31 427 ASP A O 1
ATOM 3355 N N . LYS A 1 428 ? -20.337 -12.311 12.781 1.00 80.88 428 LYS A N 1
ATOM 3356 C CA . LYS A 1 428 ? -20.735 -13.061 13.987 1.00 80.88 428 LYS A CA 1
ATOM 3357 C C . LYS A 1 428 ? -20.251 -14.518 13.987 1.00 80.88 428 LYS A C 1
ATOM 3359 O O . LYS A 1 428 ? -20.204 -15.139 15.045 1.00 80.88 428 LYS A O 1
ATOM 3364 N N . HIS A 1 429 ? -19.911 -15.064 12.822 1.00 79.94 429 HIS A N 1
ATOM 3365 C CA . HIS A 1 429 ? -19.367 -16.410 12.656 1.00 79.94 429 HIS A CA 1
ATOM 3366 C C . HIS A 1 429 ? -17.828 -16.426 12.675 1.00 79.94 429 HIS A C 1
ATOM 3368 O O . HIS A 1 429 ? -17.226 -17.498 12.617 1.00 79.94 429 HIS A O 1
ATOM 3374 N N . GLY A 1 430 ? -17.189 -15.259 12.818 1.00 79.31 430 GLY A N 1
ATOM 3375 C CA . GLY A 1 430 ? -15.739 -15.091 12.839 1.00 79.31 430 GLY A CA 1
ATOM 3376 C C . GLY A 1 430 ? -15.089 -15.046 11.454 1.00 79.31 430 GLY A C 1
ATOM 3377 O O . GLY A 1 430 ? -13.858 -15.017 11.381 1.00 79.31 430 GLY A O 1
ATOM 3378 N N . GLU A 1 431 ? -15.879 -15.023 10.380 1.00 85.94 431 GLU A N 1
ATOM 3379 C CA . GLU A 1 431 ? -15.407 -14.948 8.999 1.00 85.94 431 GLU A CA 1
ATOM 3380 C C . GLU A 1 431 ? -15.022 -13.502 8.651 1.00 85.94 431 GLU A C 1
ATOM 3382 O O . GLU A 1 431 ? -15.697 -12.539 9.024 1.00 85.94 431 GLU A O 1
ATOM 3387 N N . ILE A 1 432 ? -13.894 -13.345 7.956 1.00 89.94 432 ILE A N 1
ATOM 3388 C CA . ILE A 1 432 ? -13.322 -12.036 7.622 1.00 89.94 432 ILE A CA 1
ATOM 3389 C C . ILE A 1 432 ? -13.844 -11.580 6.258 1.00 89.94 432 ILE A C 1
ATOM 3391 O O . ILE A 1 432 ? -13.730 -12.318 5.282 1.00 89.94 432 ILE A O 1
ATOM 3395 N N . TYR A 1 433 ? -14.338 -10.346 6.172 1.00 88.25 433 TYR A N 1
ATOM 3396 C CA . TYR A 1 433 ? -14.778 -9.718 4.923 1.00 88.25 433 TYR A CA 1
ATOM 3397 C C . TYR A 1 433 ? -14.292 -8.264 4.821 1.00 88.25 433 TYR A C 1
ATOM 3399 O O . TYR A 1 433 ? -13.937 -7.649 5.829 1.00 88.25 433 TYR A O 1
ATOM 3407 N N . ALA A 1 434 ? -14.262 -7.720 3.601 1.00 89.00 434 ALA A N 1
ATOM 3408 C CA . ALA A 1 434 ? -13.881 -6.336 3.322 1.00 89.00 434 ALA A CA 1
ATOM 3409 C C . ALA A 1 434 ? -15.092 -5.478 2.941 1.00 89.00 434 ALA A C 1
ATOM 3411 O O . ALA A 1 434 ? -15.978 -5.926 2.214 1.00 89.00 434 ALA A O 1
ATOM 3412 N N . LEU A 1 435 ? -15.101 -4.237 3.421 1.00 85.38 435 LEU A N 1
ATOM 3413 C CA . LEU A 1 435 ? -15.990 -3.163 2.983 1.00 85.38 435 LEU A CA 1
ATOM 3414 C C . LEU A 1 435 ? -15.178 -2.183 2.129 1.00 85.38 435 LEU A C 1
ATOM 3416 O O . LEU A 1 435 ? -14.215 -1.612 2.638 1.00 85.38 435 LEU A O 1
ATOM 3420 N N . GLU A 1 436 ? -15.558 -2.002 0.864 1.00 78.25 436 GLU A N 1
ATOM 3421 C CA . GLU A 1 436 ? -14.819 -1.189 -0.125 1.00 78.25 436 GLU A CA 1
ATOM 3422 C C . GLU A 1 436 ? -15.612 0.043 -0.589 1.00 78.25 436 GLU A C 1
ATOM 3424 O O . GLU A 1 436 ? -15.031 1.102 -0.819 1.00 78.25 436 GLU A O 1
ATOM 3429 N N . ASP A 1 437 ? -16.947 -0.052 -0.624 1.00 72.38 437 ASP A N 1
ATOM 3430 C CA . ASP A 1 437 ? -17.862 1.033 -1.015 1.00 72.38 437 ASP A CA 1
ATOM 3431 C C . ASP A 1 437 ? -18.071 2.053 0.119 1.00 72.38 437 ASP A C 1
ATOM 3433 O O . ASP A 1 437 ? -19.186 2.296 0.590 1.00 72.38 437 ASP A O 1
ATOM 3437 N N . LEU A 1 438 ? -16.974 2.629 0.599 1.00 74.94 438 LEU A N 1
ATOM 3438 C CA . LEU A 1 438 ? -16.974 3.576 1.706 1.00 74.94 438 LEU A CA 1
ATOM 3439 C C . LEU A 1 438 ? -16.977 5.029 1.202 1.00 74.94 438 LEU A C 1
ATOM 3441 O O . LEU A 1 438 ? -16.441 5.326 0.127 1.00 74.94 438 LEU A O 1
ATOM 3445 N N . PRO A 1 439 ? -17.553 5.972 1.972 1.00 72.88 439 PRO A N 1
ATOM 3446 C CA . PRO A 1 439 ? -17.484 7.386 1.630 1.00 72.88 439 PRO A CA 1
ATOM 3447 C C . PRO A 1 439 ? -16.027 7.860 1.564 1.00 72.88 439 PRO A C 1
ATOM 3449 O O . PRO A 1 439 ? -15.136 7.323 2.219 1.00 72.88 439 PRO A O 1
ATOM 3452 N N . SER A 1 440 ? -15.766 8.892 0.763 1.00 75.81 440 SER A N 1
ATOM 3453 C CA . SER A 1 440 ? -14.406 9.417 0.641 1.00 75.81 440 SER A CA 1
ATOM 3454 C C . SER A 1 440 ? -13.923 10.026 1.962 1.00 75.81 440 SER A C 1
ATOM 3456 O O . SER A 1 440 ? -14.556 10.927 2.519 1.00 75.81 440 SER A O 1
ATOM 3458 N N . VAL A 1 441 ? -12.749 9.583 2.419 1.00 78.62 441 VAL A N 1
ATOM 3459 C CA . VAL A 1 441 ? -12.091 10.074 3.642 1.00 78.62 441 VAL A CA 1
ATOM 3460 C C . VAL A 1 441 ? -11.569 11.509 3.522 1.00 78.62 441 VAL A C 1
ATOM 3462 O O . VAL A 1 441 ? -11.292 12.145 4.541 1.00 78.62 441 VAL A O 1
ATOM 3465 N N . SER A 1 442 ? -11.443 12.051 2.303 1.00 70.75 442 SER A N 1
ATOM 3466 C CA . SER A 1 442 ? -10.802 13.353 2.068 1.00 70.75 442 SER A CA 1
ATOM 3467 C C . SER A 1 442 ? -11.522 14.504 2.774 1.00 70.75 442 SER A C 1
ATOM 3469 O O . SER A 1 442 ? -10.873 15.436 3.247 1.00 70.75 442 SER A O 1
ATOM 3471 N N . ASN A 1 443 ? -12.851 14.416 2.895 1.00 71.44 443 ASN A N 1
ATOM 3472 C CA . ASN A 1 443 ? -13.701 15.520 3.353 1.00 71.44 443 ASN A CA 1
ATOM 3473 C C . ASN A 1 443 ? -14.152 15.395 4.816 1.00 71.44 443 ASN A C 1
ATOM 3475 O O . ASN A 1 443 ? -14.761 16.322 5.348 1.00 71.44 443 ASN A O 1
ATOM 3479 N N . LEU A 1 444 ? -13.868 14.273 5.480 1.00 75.06 444 LEU A N 1
ATOM 3480 C CA . LEU A 1 444 ? -14.282 14.046 6.867 1.00 75.06 444 LEU A CA 1
ATOM 3481 C C . LEU A 1 444 ? -13.319 14.730 7.839 1.00 75.06 444 LEU A C 1
ATOM 3483 O O . LEU A 1 444 ? -12.112 14.754 7.600 1.00 75.06 444 LEU A O 1
ATOM 3487 N N . ARG A 1 445 ? -13.807 15.272 8.960 1.00 75.88 445 ARG A N 1
ATOM 3488 C CA . ARG A 1 445 ? -12.951 15.652 10.106 1.00 75.88 445 ARG A CA 1
ATOM 3489 C C . ARG A 1 445 ? -12.412 14.396 10.800 1.00 75.88 445 ARG A C 1
ATOM 3491 O O . ARG A 1 445 ? -12.959 13.317 10.618 1.00 75.88 445 ARG A O 1
ATOM 3498 N N . VAL A 1 446 ? -11.344 14.521 11.594 1.00 76.06 446 VAL A N 1
ATOM 3499 C CA . VAL A 1 446 ? -10.740 13.358 12.284 1.00 76.06 446 VAL A CA 1
ATOM 3500 C C . VAL A 1 446 ? -11.752 12.679 13.211 1.00 76.06 446 VAL A C 1
ATOM 3502 O O . VAL A 1 446 ? -11.905 11.468 13.145 1.00 76.06 446 VAL A O 1
ATOM 3505 N N . GLU A 1 447 ? -12.502 13.457 13.992 1.00 71.25 447 GLU A N 1
ATOM 3506 C CA . GLU A 1 447 ? -13.570 12.941 14.862 1.00 71.25 447 GLU A CA 1
ATOM 3507 C C . GLU A 1 447 ? -14.666 12.218 14.072 1.00 71.25 447 GLU A C 1
ATOM 3509 O O . GLU A 1 447 ? -15.059 11.117 14.428 1.00 71.25 447 GLU A O 1
ATOM 3514 N N . GLN A 1 448 ? -15.106 12.793 12.949 1.00 71.69 448 GLN A N 1
ATOM 3515 C CA . GLN A 1 448 ? -16.105 12.164 12.078 1.00 71.69 448 GLN A CA 1
ATOM 3516 C C . GLN A 1 448 ? -15.591 10.868 11.455 1.00 71.69 448 GLN A C 1
ATOM 3518 O O . GLN A 1 448 ? -16.353 9.943 11.228 1.00 71.69 448 GLN A O 1
ATOM 3523 N N . LEU A 1 449 ? -14.299 10.802 11.146 1.00 78.31 449 LEU A N 1
ATOM 3524 C CA . LEU A 1 449 ? -13.674 9.621 10.572 1.00 78.31 449 LEU A CA 1
ATOM 3525 C C . LEU A 1 449 ? -13.530 8.514 11.627 1.00 78.31 449 LEU A C 1
ATOM 3527 O O . LEU A 1 449 ? -13.791 7.354 11.319 1.00 78.31 449 LEU A O 1
ATOM 3531 N N . LEU A 1 450 ? -13.235 8.877 12.876 1.00 75.94 450 LEU A N 1
ATOM 3532 C CA . LEU A 1 450 ? -13.263 7.967 14.018 1.00 75.94 450 LEU A CA 1
ATOM 3533 C C . LEU A 1 450 ? -14.666 7.391 14.281 1.00 75.94 450 LEU A C 1
ATOM 3535 O O . LEU A 1 450 ? -14.788 6.189 14.515 1.00 75.94 450 LEU A O 1
ATOM 3539 N N . THR A 1 451 ? -15.718 8.208 14.175 1.00 72.38 451 THR A N 1
ATOM 3540 C CA . THR A 1 451 ? -17.112 7.763 14.373 1.00 72.38 451 THR A CA 1
ATOM 3541 C C . THR A 1 451 ? -17.773 7.164 13.126 1.00 72.38 451 THR A C 1
ATOM 3543 O O . THR A 1 451 ? -18.845 6.570 13.209 1.00 72.38 451 THR A O 1
ATOM 3546 N N . SER A 1 452 ? -17.148 7.292 11.954 1.00 75.88 452 SER A N 1
ATOM 3547 C CA . SER A 1 452 ? -17.662 6.747 10.690 1.00 75.88 452 SER A CA 1
ATOM 3548 C C . SER A 1 452 ? -17.503 5.230 10.573 1.00 75.88 452 SER A C 1
ATOM 3550 O O . SER A 1 452 ? -16.771 4.595 11.329 1.00 75.88 452 SER A O 1
ATOM 3552 N N . GLU A 1 453 ? -18.079 4.654 9.515 1.00 67.06 453 GLU A N 1
ATOM 3553 C CA . GLU A 1 453 ? -17.924 3.239 9.152 1.00 67.06 453 GLU A CA 1
ATOM 3554 C C . GLU A 1 453 ? -16.463 2.795 8.919 1.00 67.06 453 GLU A C 1
ATOM 3556 O O . GLU A 1 453 ? -16.186 1.591 8.948 1.00 67.06 453 GLU A O 1
ATOM 3561 N N . HIS A 1 454 ? -15.523 3.736 8.748 1.00 73.50 454 HIS A N 1
ATOM 3562 C CA . HIS A 1 454 ? -14.094 3.448 8.594 1.00 73.50 454 HIS A CA 1
ATOM 3563 C C . HIS A 1 454 ? -13.446 2.871 9.863 1.00 73.50 454 HIS A C 1
ATOM 3565 O O . HIS A 1 454 ? -12.613 1.970 9.761 1.00 73.50 454 HIS A O 1
ATOM 3571 N N . PHE A 1 455 ? -13.831 3.372 11.042 1.00 73.81 455 PHE A N 1
ATOM 3572 C CA . PHE A 1 455 ? -13.291 2.941 12.343 1.00 73.81 455 PHE A CA 1
ATOM 3573 C C . PHE A 1 455 ? -14.365 2.389 13.276 1.00 73.81 455 PHE A C 1
ATOM 3575 O O . PHE A 1 455 ? -14.076 1.486 14.054 1.00 73.81 455 PHE A O 1
ATOM 3582 N N . GLY A 1 456 ? -15.597 2.886 13.165 1.00 60.94 456 GLY A N 1
ATOM 3583 C CA . GLY A 1 456 ? -16.749 2.381 13.899 1.00 60.94 456 GLY A CA 1
ATOM 3584 C C . GLY A 1 456 ? -16.727 2.699 15.391 1.00 60.94 456 GLY A C 1
ATOM 3585 O O . GLY A 1 456 ? -17.326 1.947 16.154 1.00 60.94 456 GLY A O 1
ATOM 3586 N N . LEU A 1 457 ? -16.050 3.771 15.828 1.00 64.38 457 LEU A N 1
ATOM 3587 C CA . LEU A 1 457 ? -16.140 4.180 17.229 1.00 64.38 457 LEU A CA 1
ATOM 3588 C C . LEU A 1 457 ? -17.533 4.746 17.516 1.00 64.38 457 LEU A C 1
ATOM 3590 O O . LEU A 1 457 ? -17.999 5.652 16.829 1.00 64.38 457 LEU A O 1
ATOM 3594 N N . HIS A 1 458 ? -18.180 4.236 18.563 1.00 57.75 458 HIS A N 1
ATOM 3595 C CA . HIS A 1 458 ? -19.460 4.766 19.039 1.00 57.75 458 HIS A CA 1
ATOM 3596 C C . HIS A 1 458 ? -19.322 6.199 19.570 1.00 57.75 458 HIS A C 1
ATOM 3598 O O . HIS A 1 458 ? -20.235 7.007 19.425 1.00 57.75 458 HIS A O 1
ATOM 3604 N N . SER A 1 459 ? -18.161 6.512 20.148 1.00 58.72 459 SER A N 1
ATOM 3605 C CA . SER A 1 459 ? -17.834 7.800 20.742 1.00 58.72 459 SER A CA 1
ATOM 3606 C C . SER A 1 459 ? -16.326 8.039 20.673 1.00 58.72 459 SER A C 1
ATOM 3608 O O . SER A 1 459 ? -15.531 7.100 20.723 1.00 58.72 459 SER A O 1
ATOM 3610 N N . THR A 1 460 ? -15.923 9.302 20.547 1.00 62.47 460 THR A N 1
ATOM 3611 C CA . THR A 1 460 ? -14.527 9.740 20.726 1.00 62.47 460 THR A CA 1
ATOM 3612 C C . THR A 1 460 ? -14.274 10.306 22.122 1.00 62.47 460 THR A C 1
ATOM 3614 O O . THR A 1 460 ? -13.186 10.820 22.379 1.00 62.47 460 THR A O 1
ATOM 3617 N N . LEU A 1 461 ? -15.281 10.273 22.999 1.00 64.31 461 LEU A N 1
ATOM 3618 C CA . LEU A 1 461 ? -15.165 10.725 24.380 1.00 64.31 461 LEU A CA 1
ATOM 3619 C C . LEU A 1 461 ? -14.417 9.693 25.222 1.00 64.31 461 LEU A C 1
ATOM 3621 O O . LEU A 1 461 ? -14.389 8.505 24.906 1.00 64.31 461 LEU A O 1
ATOM 3625 N N . ASP A 1 462 ? -13.806 10.172 26.302 1.00 69.38 462 ASP A N 1
ATOM 3626 C CA . ASP A 1 462 ? -13.275 9.297 27.341 1.00 69.38 462 ASP A CA 1
ATOM 3627 C C . ASP A 1 462 ? -14.431 8.453 27.918 1.00 69.38 462 ASP A C 1
ATOM 3629 O O . ASP A 1 462 ? -15.477 9.037 28.222 1.00 69.38 462 ASP A O 1
ATOM 3633 N N . PRO A 1 463 ? -14.278 7.125 28.091 1.00 74.12 463 PRO A N 1
ATOM 3634 C CA . PRO A 1 463 ? -15.306 6.270 28.685 1.00 74.12 463 PRO A CA 1
ATOM 3635 C C . PRO A 1 463 ? -15.877 6.808 30.004 1.00 74.12 463 PRO A C 1
ATOM 3637 O O . PRO A 1 463 ? -17.080 6.717 30.227 1.00 74.12 463 PRO A O 1
ATOM 3640 N N . VAL A 1 464 ? -15.041 7.431 30.846 1.00 75.06 464 VAL A N 1
ATOM 3641 C CA . VAL A 1 464 ? -15.483 8.024 32.119 1.00 75.06 464 VAL A CA 1
ATOM 3642 C C . VAL A 1 464 ? -16.434 9.196 31.873 1.00 75.06 464 VAL A C 1
ATOM 3644 O O . VAL A 1 464 ? -17.460 9.319 32.535 1.00 75.06 464 VAL A O 1
ATOM 3647 N N . ILE A 1 465 ? -16.120 10.045 30.893 1.00 74.94 465 ILE A N 1
ATOM 3648 C CA . ILE A 1 465 ? -16.974 11.176 30.512 1.00 74.94 465 ILE A CA 1
ATOM 3649 C C . ILE A 1 465 ? -18.255 10.666 29.849 1.00 74.94 465 ILE A C 1
ATOM 3651 O O . ILE A 1 465 ? -19.321 11.214 30.097 1.00 74.94 465 ILE A O 1
ATOM 3655 N N . GLU A 1 466 ? -18.180 9.615 29.034 1.00 74.25 466 GLU A N 1
ATOM 3656 C CA . GLU A 1 466 ? -19.358 9.021 28.399 1.00 74.25 466 GLU A CA 1
ATOM 3657 C C . GLU A 1 466 ? -20.348 8.460 29.432 1.00 74.25 466 GLU A C 1
ATOM 3659 O O . GLU A 1 466 ? -21.552 8.691 29.312 1.00 74.25 466 GLU A O 1
ATOM 3664 N N . ASP A 1 467 ? -19.854 7.781 30.470 1.00 78.62 467 ASP A N 1
ATOM 3665 C CA . ASP A 1 467 ? -20.688 7.285 31.568 1.00 78.62 467 ASP A CA 1
ATOM 3666 C C . ASP A 1 467 ? -21.307 8.438 32.373 1.00 78.62 467 ASP A C 1
ATOM 3668 O O . ASP A 1 467 ? -22.504 8.406 32.665 1.00 78.62 467 ASP A O 1
ATOM 3672 N N . LEU A 1 468 ? -20.539 9.503 32.642 1.00 78.81 468 LEU A N 1
ATOM 3673 C CA . LEU A 1 468 ? -21.049 10.723 33.281 1.00 78.81 468 LEU A CA 1
ATOM 3674 C C . LEU A 1 468 ? -22.123 11.419 32.435 1.00 78.81 468 LEU A C 1
ATOM 3676 O O . LEU A 1 468 ? -23.109 11.912 32.980 1.00 78.81 468 LEU A O 1
ATOM 3680 N N . VAL A 1 469 ? -21.969 11.451 31.108 1.00 75.88 469 VAL A N 1
ATOM 3681 C CA . VAL A 1 469 ? -22.967 12.018 30.187 1.00 75.88 469 VAL A CA 1
ATOM 3682 C C . VAL A 1 469 ? -24.240 11.174 30.174 1.00 75.88 469 VAL A C 1
ATOM 3684 O O . VAL A 1 469 ? -25.330 11.735 30.240 1.00 75.88 469 VAL A O 1
ATOM 3687 N N . LYS A 1 470 ? -24.131 9.840 30.165 1.00 79.38 470 LYS A N 1
ATOM 3688 C CA . LYS A 1 470 ? -25.298 8.947 30.274 1.00 79.38 470 LYS A CA 1
ATOM 3689 C C . LYS A 1 470 ? -26.024 9.122 31.608 1.00 79.38 470 LYS A C 1
ATOM 3691 O O . LYS A 1 470 ? -27.253 9.149 31.631 1.00 79.38 470 LYS A O 1
ATOM 3696 N N . GLU A 1 471 ? -25.279 9.260 32.706 1.00 79.62 471 GLU A N 1
ATOM 3697 C CA . GLU A 1 471 ? -25.838 9.526 34.037 1.00 79.62 471 GLU A CA 1
ATOM 3698 C C . GLU A 1 471 ? -26.538 10.898 34.069 1.00 79.62 471 GLU A C 1
ATOM 3700 O O . GLU A 1 471 ? -27.678 11.000 34.521 1.00 79.62 471 GLU A O 1
ATOM 3705 N N . TYR A 1 472 ? -25.912 11.933 33.501 1.00 78.81 472 TYR A N 1
ATOM 3706 C CA . TYR A 1 472 ? -26.478 13.277 33.352 1.00 78.81 472 TYR A CA 1
ATOM 3707 C C . TYR A 1 472 ? -27.782 13.291 32.538 1.00 78.81 472 TYR A C 1
ATOM 3709 O O . TYR A 1 472 ? -28.792 13.827 33.001 1.00 78.81 472 TYR A O 1
ATOM 3717 N N . GLU A 1 473 ? -27.795 12.672 31.354 1.00 76.25 473 GLU A N 1
ATOM 3718 C CA . GLU A 1 473 ? -28.988 12.566 30.503 1.00 76.25 473 GLU A CA 1
ATOM 3719 C C . GLU A 1 473 ? -30.104 11.773 31.194 1.00 76.25 473 GLU A C 1
ATOM 3721 O O . GLU A 1 473 ? -31.271 12.176 31.152 1.00 76.25 473 GLU A O 1
ATOM 3726 N N . GLY A 1 474 ? -29.747 10.684 31.884 1.00 79.50 474 GLY A N 1
ATOM 3727 C CA . GLY A 1 474 ? -30.679 9.882 32.669 1.00 79.50 474 GLY A CA 1
ATOM 3728 C C . GLY A 1 474 ? -31.339 10.691 33.785 1.00 79.50 474 GLY A C 1
ATOM 3729 O O . GLY A 1 474 ? -32.563 10.694 33.901 1.00 79.50 474 GLY A O 1
ATOM 3730 N N . LEU A 1 475 ? -30.551 11.438 34.563 1.00 80.12 475 LEU A N 1
ATOM 3731 C CA . LEU A 1 475 ? -31.055 12.285 35.648 1.00 80.12 475 LEU A CA 1
ATOM 3732 C C . LEU A 1 475 ? -31.891 13.461 35.128 1.00 80.12 475 LEU A C 1
ATOM 3734 O O . LEU A 1 475 ? -32.858 13.863 35.783 1.00 80.12 475 LEU A O 1
ATOM 3738 N N . ILE A 1 476 ? -31.576 13.998 33.943 1.00 76.12 476 ILE A N 1
ATOM 3739 C CA . ILE A 1 476 ? -32.349 15.097 33.362 1.00 76.12 476 ILE A CA 1
ATOM 3740 C C . ILE A 1 476 ? -33.764 14.675 32.973 1.00 76.12 476 ILE A C 1
ATOM 3742 O O . ILE A 1 476 ? -34.703 15.446 33.189 1.00 76.12 476 ILE A O 1
ATOM 3746 N N . GLN A 1 477 ? -33.925 13.456 32.459 1.00 73.00 477 GLN A N 1
ATOM 3747 C CA . GLN A 1 477 ? -35.211 12.930 31.995 1.00 73.00 477 GLN A CA 1
ATOM 3748 C C . GLN A 1 477 ? -36.168 12.523 33.130 1.00 73.00 477 GLN A C 1
ATOM 3750 O O . GLN A 1 477 ? -37.368 12.365 32.891 1.00 73.00 477 GLN A O 1
ATOM 3755 N N . VAL A 1 478 ? -35.682 12.371 34.368 1.00 79.50 478 VAL A N 1
ATOM 3756 C CA . VAL A 1 478 ? -36.521 12.017 35.524 1.00 79.50 478 VAL A CA 1
ATOM 3757 C C . VAL A 1 478 ? -37.367 13.218 35.968 1.00 79.50 478 VAL A C 1
ATOM 3759 O O . VAL A 1 478 ? -36.854 14.216 36.477 1.00 79.50 478 VAL A O 1
ATOM 3762 N N . ASN A 1 479 ? -38.693 13.101 35.831 1.00 61.06 479 ASN A N 1
ATOM 3763 C CA . ASN A 1 479 ? -39.657 14.072 36.355 1.00 61.06 479 ASN A CA 1
ATOM 3764 C C . ASN A 1 479 ? -39.870 13.858 37.866 1.00 61.06 479 ASN A C 1
ATOM 3766 O O . ASN A 1 479 ? -40.416 12.835 38.272 1.00 61.06 479 ASN A O 1
ATOM 3770 N N . GLY A 1 480 ? -39.482 14.841 38.688 1.00 65.00 480 GLY A N 1
ATOM 3771 C CA . GLY A 1 480 ? -39.595 14.779 40.155 1.00 65.00 480 GLY A CA 1
ATOM 3772 C C . GLY A 1 480 ? -38.341 14.236 40.849 1.00 65.00 480 GLY A C 1
ATOM 3773 O O . GLY A 1 480 ? -38.424 13.277 41.612 1.00 65.00 480 GLY A O 1
ATOM 3774 N N . ARG A 1 481 ? -37.183 14.848 40.567 1.00 70.75 481 ARG A N 1
ATOM 3775 C CA . ARG A 1 481 ? -35.868 14.473 41.115 1.00 70.75 481 ARG A CA 1
ATOM 3776 C C . ARG A 1 481 ? -35.853 14.544 42.646 1.00 70.75 481 ARG A C 1
ATOM 3778 O O . ARG A 1 481 ? -36.411 15.469 43.240 1.00 70.75 481 ARG A O 1
ATOM 3785 N N . SER A 1 482 ? -35.212 13.574 43.296 1.00 76.75 482 SER A N 1
ATOM 3786 C CA . SER A 1 482 ? -34.971 13.642 44.738 1.00 76.75 482 SER A CA 1
ATOM 3787 C C . SER A 1 482 ? -33.850 14.644 45.056 1.00 76.75 482 SER A C 1
ATOM 3789 O O . SER A 1 482 ? -33.036 14.978 44.200 1.00 76.75 482 SER A O 1
ATOM 3791 N N . LYS A 1 483 ? -33.740 15.087 46.317 1.00 75.00 483 LYS A N 1
ATOM 3792 C CA . LYS A 1 483 ? -32.614 15.940 46.763 1.00 75.00 483 LYS A CA 1
ATOM 3793 C C . LYS A 1 483 ? -31.237 15.287 46.560 1.00 75.00 483 LYS A C 1
ATOM 3795 O O . LYS A 1 483 ? -30.229 15.982 46.461 1.00 75.00 483 LYS A O 1
ATOM 3800 N N . LEU A 1 484 ? -31.199 13.955 46.545 1.00 75.44 484 LEU A N 1
ATOM 3801 C CA . LEU A 1 484 ? -29.994 13.168 46.293 1.00 75.44 484 LEU A CA 1
ATOM 3802 C C . LEU A 1 484 ? -29.614 13.226 44.807 1.00 75.44 484 LEU A C 1
ATOM 3804 O O . LEU A 1 484 ? -28.450 13.448 44.490 1.00 75.44 484 LEU A O 1
ATOM 3808 N N . ASP A 1 485 ? -30.608 13.138 43.923 1.00 76.38 485 ASP A N 1
ATOM 3809 C CA . ASP A 1 485 ? -30.429 13.253 42.471 1.00 76.38 485 ASP A CA 1
ATOM 3810 C C . ASP A 1 485 ? -29.997 14.667 42.062 1.00 76.38 485 ASP A C 1
ATOM 3812 O O . ASP A 1 485 ? -29.142 14.818 41.198 1.00 76.38 485 ASP A O 1
ATOM 3816 N N . GLU A 1 486 ? -30.538 15.709 42.706 1.00 76.81 486 GLU A N 1
ATOM 3817 C CA . GLU A 1 486 ? -30.103 17.098 42.484 1.00 76.81 486 GLU A CA 1
ATOM 3818 C C . GLU A 1 486 ? -28.642 17.317 42.896 1.00 76.81 486 GLU A C 1
ATOM 3820 O O . GLU A 1 486 ? -27.878 17.916 42.144 1.00 76.81 486 GLU A O 1
ATOM 3825 N N . SER A 1 487 ? -28.233 16.780 44.051 1.00 80.00 487 SER A N 1
ATOM 3826 C CA . SER A 1 487 ? -26.846 16.904 44.525 1.00 80.00 487 SER A CA 1
ATOM 3827 C C . SER A 1 487 ? -25.873 16.176 43.593 1.00 80.00 487 SER A C 1
ATOM 3829 O O . SER A 1 487 ? -24.825 16.715 43.242 1.00 80.00 487 SER A O 1
ATOM 3831 N N . ARG A 1 488 ? -26.248 14.972 43.140 1.00 81.44 488 ARG A N 1
ATOM 3832 C CA . ARG A 1 488 ? -25.454 14.186 42.189 1.00 81.44 488 ARG A CA 1
ATOM 3833 C C . ARG A 1 488 ? -25.375 14.857 40.817 1.00 81.44 488 ARG A C 1
ATOM 3835 O O . ARG A 1 488 ? -24.321 14.853 40.191 1.00 81.44 488 ARG A O 1
ATOM 3842 N N . LEU A 1 489 ? -26.465 15.472 40.362 1.00 80.31 489 LEU A N 1
ATOM 3843 C CA . LEU A 1 489 ? -26.492 16.226 39.113 1.00 80.31 489 LEU A CA 1
ATOM 3844 C C . LEU A 1 489 ? -25.553 17.441 39.165 1.00 80.31 489 LEU A C 1
ATOM 3846 O O . LEU A 1 489 ? -24.835 17.687 38.198 1.00 80.31 489 LEU A O 1
ATOM 3850 N N . ASP A 1 490 ? -25.525 18.175 40.279 1.00 78.81 490 ASP A N 1
ATOM 3851 C CA . ASP A 1 490 ? -24.612 19.310 40.462 1.00 78.81 490 ASP A CA 1
ATOM 3852 C C . ASP A 1 490 ? -23.137 18.872 40.449 1.00 78.81 490 ASP A C 1
ATOM 3854 O O . ASP A 1 490 ? -22.312 19.532 39.810 1.00 78.81 490 ASP A O 1
ATOM 3858 N N . GLU A 1 491 ? -22.814 17.734 41.074 1.00 82.44 491 GLU A N 1
ATOM 3859 C CA . GLU A 1 491 ? -21.479 17.121 41.008 1.00 82.44 491 GLU A CA 1
ATOM 3860 C C . GLU A 1 491 ? -21.087 16.766 39.567 1.00 82.44 491 GLU A C 1
ATOM 3862 O O . GLU A 1 491 ? -20.027 17.182 39.097 1.00 82.44 491 GLU A O 1
ATOM 3867 N N . ILE A 1 492 ? -21.963 16.072 38.830 1.00 80.50 492 ILE A N 1
ATOM 3868 C CA . ILE A 1 492 ? -21.705 15.674 37.436 1.00 80.50 492 ILE A CA 1
ATOM 3869 C C . ILE A 1 492 ? -21.544 16.905 36.536 1.00 80.50 492 ILE A C 1
ATOM 3871 O O . ILE A 1 492 ? -20.647 16.953 35.695 1.00 80.50 492 ILE A O 1
ATOM 3875 N N . ILE A 1 493 ? -22.371 17.939 36.722 1.00 75.38 493 ILE A N 1
ATOM 3876 C CA . ILE A 1 493 ? -22.240 19.201 35.984 1.00 75.38 493 ILE A CA 1
ATOM 3877 C C . ILE A 1 493 ? -20.877 19.839 36.258 1.00 75.38 493 ILE A C 1
ATOM 3879 O O . ILE A 1 493 ? -20.266 20.389 35.335 1.00 75.38 493 ILE A O 1
ATOM 3883 N N . GLN A 1 494 ? -20.396 19.792 37.499 1.00 76.50 494 GLN A N 1
ATOM 3884 C CA . GLN A 1 494 ? -19.101 20.349 37.867 1.00 76.50 494 GLN A CA 1
ATOM 3885 C C . GLN A 1 494 ? -17.948 19.560 37.226 1.00 76.50 494 GLN A C 1
ATOM 3887 O O . GLN A 1 494 ? -17.094 20.172 36.583 1.00 76.50 494 GLN A O 1
ATOM 3892 N N . GLU A 1 495 ? -17.991 18.227 37.265 1.00 77.81 495 GLU A N 1
ATOM 3893 C CA . GLU A 1 495 ? -17.003 17.354 36.612 1.00 77.81 495 GLU A CA 1
ATOM 3894 C C . GLU A 1 495 ? -16.980 17.527 35.080 1.00 77.81 495 GLU A C 1
ATOM 3896 O O . GLU A 1 495 ? -15.914 17.712 34.484 1.00 77.81 495 GLU A O 1
ATOM 3901 N N . LEU A 1 496 ? -18.147 17.572 34.427 1.00 75.38 496 LEU A N 1
ATOM 3902 C CA . LEU A 1 496 ? -18.260 17.815 32.981 1.00 75.38 496 LEU A CA 1
ATOM 3903 C C . LEU A 1 496 ? -17.820 19.236 32.588 1.00 75.38 496 LEU A C 1
ATOM 3905 O O . LEU A 1 496 ? -17.334 19.463 31.473 1.00 75.38 496 LEU A O 1
ATOM 3909 N N . THR A 1 497 ? -17.971 20.208 33.492 1.00 69.69 497 THR A N 1
ATOM 3910 C CA . THR A 1 497 ? -17.482 21.579 33.290 1.00 69.69 497 THR A CA 1
ATOM 3911 C C . THR A 1 497 ? -15.960 21.640 33.376 1.00 69.69 497 THR A C 1
ATOM 3913 O O . THR A 1 497 ? -15.331 22.289 32.534 1.00 69.69 497 THR A O 1
ATOM 3916 N N . ASP A 1 498 ? -15.363 20.948 34.344 1.00 73.00 498 ASP A N 1
ATOM 3917 C CA . ASP A 1 498 ? -13.909 20.875 34.510 1.00 73.00 498 ASP A CA 1
ATOM 3918 C C . ASP A 1 498 ? -13.249 20.137 33.333 1.00 73.00 498 ASP A C 1
ATOM 3920 O O . ASP A 1 498 ? -12.212 20.575 32.823 1.00 73.00 498 ASP A O 1
ATOM 3924 N N . ALA A 1 499 ? -13.917 19.110 32.797 1.00 66.94 499 ALA A N 1
ATOM 3925 C CA . ALA A 1 499 ? -13.532 18.417 31.565 1.00 66.94 499 ALA A CA 1
ATOM 3926 C C . ALA A 1 499 ? -13.748 19.244 30.275 1.00 66.94 499 ALA A C 1
ATOM 3928 O O . ALA A 1 499 ? -13.425 18.780 29.181 1.00 66.94 499 ALA A O 1
ATOM 3929 N N . ARG A 1 500 ? -14.273 20.478 30.378 1.00 64.06 500 ARG A N 1
ATOM 3930 C CA . ARG A 1 500 ? -14.630 21.378 29.258 1.00 64.06 500 ARG A CA 1
ATOM 3931 C C . ARG A 1 500 ? -15.657 20.804 28.275 1.00 64.06 500 ARG A C 1
ATOM 3933 O O . ARG A 1 500 ? -15.756 21.295 27.150 1.00 64.06 500 ARG A O 1
ATOM 3940 N N . TYR A 1 501 ? -16.442 19.818 28.697 1.00 65.62 501 TYR A N 1
ATOM 3941 C CA . TYR A 1 501 ? -17.458 19.184 27.860 1.00 65.62 501 TYR A CA 1
ATOM 3942 C C . TYR A 1 501 ? -18.670 20.106 27.629 1.00 65.62 501 TYR A C 1
ATOM 3944 O O . TYR A 1 501 ? -19.157 20.234 26.511 1.00 65.62 501 TYR A O 1
ATOM 3952 N N . LEU A 1 502 ? -19.091 20.859 28.653 1.00 62.81 502 LEU A N 1
ATOM 3953 C CA . LEU A 1 502 ? -20.243 21.783 28.605 1.00 62.81 502 LEU A CA 1
ATOM 3954 C C . LEU A 1 502 ? -19.900 23.194 28.068 1.00 62.81 502 LEU A C 1
ATOM 3956 O O . LEU A 1 502 ? -20.553 24.185 28.400 1.00 62.81 502 LEU A O 1
ATOM 3960 N N . GLY A 1 503 ? -18.862 23.301 27.234 1.00 57.78 503 GLY A N 1
ATOM 3961 C CA . GLY A 1 503 ? -18.394 24.564 26.660 1.00 57.78 503 GLY A CA 1
ATOM 3962 C C . GLY A 1 503 ? -17.389 25.311 27.544 1.00 57.78 503 GLY A C 1
ATOM 3963 O O . GLY A 1 503 ? -17.426 25.284 28.775 1.00 57.78 503 GLY A O 1
ATOM 3964 N N . SER A 1 504 ? -16.453 26.005 26.897 1.00 53.22 504 SER A N 1
ATOM 3965 C CA . SER A 1 504 ? -15.330 26.675 27.575 1.00 53.22 504 SER A CA 1
ATOM 3966 C C . SER A 1 504 ? -15.693 28.065 28.110 1.00 53.22 504 SER A C 1
ATOM 3968 O O . SER A 1 504 ? -15.033 28.593 29.010 1.00 53.22 504 SER A O 1
ATOM 3970 N N . SER A 1 505 ? -16.754 28.673 27.570 1.00 60.06 505 SER A N 1
ATOM 3971 C CA . SER A 1 505 ? -17.158 30.040 27.887 1.00 60.06 505 SER A CA 1
ATOM 3972 C C . SER A 1 505 ? -18.385 30.099 28.807 1.00 60.06 505 SER A C 1
ATOM 3974 O O . SER A 1 505 ? -19.280 29.257 28.782 1.00 60.06 505 SER A O 1
ATOM 3976 N N . ARG A 1 506 ? -18.484 31.156 29.631 1.00 54.31 506 ARG A N 1
ATOM 3977 C CA . ARG A 1 506 ? -19.677 31.412 30.470 1.00 54.31 506 ARG A CA 1
ATOM 3978 C C . ARG A 1 506 ? -20.963 31.528 29.638 1.00 54.31 506 ARG A C 1
ATOM 3980 O O . ARG A 1 506 ? -22.021 31.198 30.152 1.00 54.31 506 ARG A O 1
ATOM 3987 N N . ARG A 1 507 ? -20.870 31.991 28.384 1.00 54.97 507 ARG A N 1
ATOM 3988 C CA . ARG A 1 507 ? -22.013 32.156 27.473 1.00 54.97 507 ARG A CA 1
ATOM 3989 C C . ARG A 1 507 ? -22.520 30.824 26.925 1.00 54.97 507 ARG A C 1
ATOM 3991 O O . ARG A 1 507 ? -23.721 30.604 26.984 1.00 54.97 507 ARG A O 1
ATOM 3998 N N . GLU A 1 508 ? -21.631 29.941 26.467 1.00 58.28 508 GLU A N 1
ATOM 3999 C CA . GLU A 1 508 ? -22.011 28.587 26.022 1.00 58.28 508 GLU A CA 1
ATOM 4000 C C . GLU A 1 508 ? -22.675 27.799 27.151 1.00 58.28 508 GLU A C 1
ATOM 4002 O O . GLU A 1 508 ? -23.740 27.230 26.948 1.00 58.28 508 GLU A O 1
ATOM 4007 N N . ARG A 1 509 ? -22.122 27.875 28.369 1.00 59.97 509 ARG A N 1
ATOM 4008 C CA . ARG A 1 509 ? -22.699 27.222 29.556 1.00 59.97 509 ARG A CA 1
ATOM 4009 C C . ARG A 1 509 ? -24.103 27.719 29.900 1.00 59.97 509 ARG A C 1
ATOM 4011 O O . ARG A 1 509 ? -24.947 26.944 30.333 1.00 59.97 509 ARG A O 1
ATOM 4018 N N . LEU A 1 510 ? -24.350 29.020 29.730 1.00 55.31 510 LEU A N 1
ATOM 4019 C CA . LEU A 1 510 ? -25.665 29.620 29.965 1.00 55.31 510 LEU A CA 1
ATOM 4020 C C . LEU A 1 510 ? -26.656 29.231 28.864 1.00 55.31 510 LEU A C 1
ATOM 4022 O O . LEU A 1 510 ? -27.812 28.981 29.168 1.00 55.31 510 LEU A O 1
ATOM 4026 N N . ALA A 1 511 ? -26.201 29.143 27.612 1.00 59.34 511 ALA A N 1
ATOM 4027 C CA . ALA A 1 511 ? -27.022 28.702 26.490 1.00 59.34 511 ALA A CA 1
ATOM 4028 C C . ALA A 1 511 ? -27.428 27.225 26.617 1.00 59.34 511 ALA A C 1
ATOM 4030 O O . ALA A 1 511 ? -28.602 26.915 26.448 1.00 59.34 511 ALA A O 1
ATOM 4031 N N . LEU A 1 512 ? -26.494 26.341 26.987 1.00 63.19 512 LEU A N 1
ATOM 4032 C CA . LEU A 1 512 ? -26.770 24.919 27.222 1.00 63.19 512 LEU A CA 1
ATOM 4033 C C . LEU A 1 512 ? -27.754 24.727 28.385 1.00 63.19 512 LEU A C 1
ATOM 4035 O O . LEU A 1 512 ? -28.813 24.150 28.188 1.00 63.19 512 LEU A O 1
ATOM 4039 N N . ARG A 1 513 ? -27.516 25.365 29.543 1.00 57.25 513 ARG A N 1
ATOM 4040 C CA . ARG A 1 513 ? -28.459 25.314 30.681 1.00 57.25 513 ARG A CA 1
ATOM 4041 C C . ARG A 1 513 ? -29.861 25.842 30.369 1.00 57.25 513 ARG A C 1
ATOM 4043 O O . ARG A 1 513 ? -30.810 25.462 31.050 1.00 57.25 513 ARG A O 1
ATOM 4050 N N . LEU A 1 514 ? -29.994 26.777 29.430 1.00 58.69 514 LEU A N 1
ATOM 4051 C CA . LEU A 1 514 ? -31.302 27.270 28.996 1.00 58.69 514 LEU A CA 1
ATOM 4052 C C . LEU A 1 514 ? -31.996 26.253 28.082 1.00 58.69 514 LEU A C 1
ATOM 4054 O O . LEU A 1 514 ? -33.190 26.037 28.246 1.00 58.69 514 LEU A O 1
ATOM 4058 N N . LEU A 1 515 ? -31.248 25.592 27.193 1.00 62.00 515 LEU A N 1
ATOM 4059 C CA . LEU A 1 515 ? -31.754 24.505 26.348 1.00 62.00 515 LEU A CA 1
ATOM 4060 C C . LEU A 1 515 ? -32.154 23.262 27.153 1.00 62.00 515 LEU A C 1
ATOM 4062 O O . LEU A 1 515 ? -33.105 22.598 26.774 1.00 62.00 515 LEU A O 1
ATOM 4066 N N . ASP A 1 516 ? -31.466 22.961 28.257 1.00 58.91 516 ASP A N 1
ATOM 4067 C CA . ASP A 1 516 ? -31.762 21.776 29.078 1.00 58.91 516 ASP A CA 1
ATOM 4068 C C . ASP A 1 516 ? -32.943 21.996 30.043 1.00 58.91 516 ASP A C 1
ATOM 4070 O O . ASP A 1 516 ? -33.611 21.045 30.451 1.00 58.91 516 ASP A O 1
ATOM 4074 N N . ASN A 1 517 ? -33.204 23.252 30.432 1.00 59.72 517 ASN A N 1
ATOM 4075 C CA . ASN A 1 517 ? -34.338 23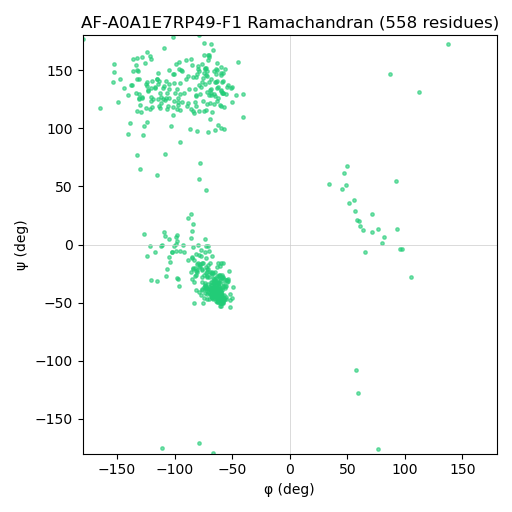.624 31.290 1.00 59.72 517 ASN A CA 1
ATOM 4076 C C . ASN A 1 517 ? -35.631 23.848 30.500 1.00 59.72 517 ASN A C 1
ATOM 4078 O O . ASN A 1 517 ? -36.723 23.629 31.029 1.00 59.72 517 ASN A O 1
ATOM 4082 N N . GLU A 1 518 ? -35.529 24.287 29.247 1.00 51.22 518 GLU A N 1
ATOM 4083 C CA . GLU A 1 518 ? -36.652 24.226 28.324 1.00 51.22 518 GLU A CA 1
ATOM 4084 C C . GLU A 1 518 ? -36.721 22.800 27.781 1.00 51.22 518 GLU A C 1
ATOM 4086 O O . GLU A 1 518 ? -35.977 22.432 26.882 1.00 51.22 518 GLU A O 1
ATOM 4091 N N . GLY A 1 519 ? -37.587 21.967 28.374 1.00 52.72 519 GLY A N 1
ATOM 4092 C CA . GLY A 1 519 ? -37.818 20.595 27.910 1.00 52.72 519 GLY A CA 1
ATOM 4093 C C . GLY A 1 519 ? -37.976 20.510 26.382 1.00 52.72 519 GLY A C 1
ATOM 4094 O O . GLY A 1 519 ? -38.321 21.510 25.747 1.00 52.72 519 GLY A O 1
ATOM 4095 N N . PRO A 1 520 ? -37.731 19.329 25.780 1.00 48.72 520 PRO A N 1
ATOM 4096 C CA . PRO A 1 520 ? -37.440 19.187 24.356 1.00 48.72 520 PRO A CA 1
ATOM 4097 C C . PRO A 1 520 ? -38.423 20.000 23.505 1.00 48.72 520 PRO A C 1
ATOM 4099 O O . PRO A 1 520 ? -39.638 19.862 23.700 1.00 48.72 520 PRO A O 1
ATOM 4102 N N . PRO A 1 521 ? -37.941 20.841 22.568 1.00 47.81 521 PRO A N 1
ATOM 4103 C CA . PRO A 1 521 ? -38.834 21.602 21.712 1.00 47.81 521 PRO A CA 1
ATOM 4104 C C . PRO A 1 521 ? -39.780 20.621 21.024 1.00 47.81 521 PRO A C 1
ATOM 4106 O O . PRO A 1 521 ? -39.349 19.564 20.559 1.00 47.81 521 PRO A O 1
ATOM 4109 N N . GLN A 1 522 ? -41.072 20.954 20.975 1.00 38.44 522 GLN A N 1
ATOM 4110 C CA . GLN A 1 522 ? -42.046 20.174 20.218 1.00 38.44 522 GLN A CA 1
ATOM 4111 C C . GLN A 1 522 ? -41.569 20.113 18.767 1.00 38.44 522 GLN A C 1
ATOM 4113 O O . GLN A 1 522 ? -41.734 21.068 18.009 1.00 38.44 522 GLN A O 1
ATOM 4118 N N . ILE A 1 523 ? -40.935 19.004 18.387 1.00 38.53 523 ILE A N 1
ATOM 4119 C CA . ILE A 1 523 ? -40.570 18.739 17.002 1.00 38.53 523 ILE A CA 1
ATOM 4120 C C . ILE A 1 523 ? -41.901 18.733 16.246 1.00 38.53 523 ILE A C 1
ATOM 4122 O O . ILE A 1 523 ? -42.771 17.924 16.589 1.00 38.53 523 ILE A O 1
ATOM 4126 N N . PRO A 1 524 ? -42.117 19.626 15.262 1.00 35.47 524 PRO A N 1
ATOM 4127 C CA . PRO A 1 524 ? -43.337 19.584 14.482 1.00 35.47 524 PRO A CA 1
ATOM 4128 C C . PRO A 1 524 ? -43.419 18.197 13.854 1.00 35.47 524 PRO A C 1
ATOM 4130 O O . PRO A 1 524 ? -42.524 17.801 13.106 1.00 35.47 524 PRO A O 1
ATOM 4133 N N . GLN A 1 525 ? -44.467 17.442 14.193 1.00 39.47 525 GLN A N 1
ATOM 4134 C CA . GLN A 1 525 ? -44.760 16.183 13.525 1.00 39.47 525 GLN A CA 1
ATOM 4135 C C . GLN A 1 525 ? -44.967 16.502 12.047 1.00 39.47 525 GLN A C 1
ATOM 4137 O O . GLN A 1 525 ? -46.015 17.007 11.642 1.00 39.47 525 GLN A O 1
ATOM 4142 N N . VAL A 1 526 ? -43.938 16.256 11.238 1.00 40.25 526 VAL A N 1
ATOM 4143 C CA . VAL A 1 526 ? -44.056 16.330 9.789 1.00 40.25 526 VAL A CA 1
ATOM 4144 C C . VAL A 1 526 ? -45.112 15.302 9.407 1.00 40.25 526 VAL A C 1
ATOM 4146 O O . VAL A 1 526 ? -44.985 14.119 9.722 1.00 40.25 526 VAL A O 1
ATOM 4149 N N . SER A 1 527 ? -46.185 15.787 8.785 1.00 42.06 527 SER A N 1
ATOM 4150 C CA . SER A 1 527 ? -47.311 14.995 8.300 1.00 42.06 527 SER A CA 1
ATOM 4151 C C . SER A 1 527 ? -46.831 13.693 7.663 1.00 42.06 527 SER A C 1
ATOM 4153 O O . SER A 1 527 ? -45.959 13.720 6.792 1.00 42.06 527 SER A O 1
ATOM 4155 N N . SER A 1 528 ? -47.424 12.578 8.087 1.00 42.38 528 SER A N 1
ATOM 4156 C CA . SER A 1 528 ? -47.143 11.223 7.614 1.00 42.38 528 SER A CA 1
ATOM 4157 C C . SER A 1 528 ? -46.927 11.177 6.096 1.00 42.38 528 SER A C 1
ATOM 4159 O O . SER A 1 528 ? -47.872 11.338 5.317 1.00 42.38 528 SER A O 1
ATOM 4161 N N . ILE A 1 529 ? -45.688 10.942 5.666 1.00 49.16 529 ILE A N 1
ATOM 4162 C CA . ILE A 1 529 ? -45.380 10.669 4.263 1.00 49.16 529 ILE A CA 1
ATOM 4163 C C . ILE A 1 529 ? -45.967 9.290 3.946 1.00 49.16 529 ILE A C 1
ATOM 4165 O O . ILE A 1 529 ? -45.644 8.301 4.606 1.00 49.16 529 ILE A O 1
ATOM 4169 N N . LYS A 1 530 ? -46.866 9.213 2.959 1.00 49.78 530 LYS A N 1
ATOM 4170 C CA . LYS A 1 530 ? -47.431 7.935 2.509 1.00 49.78 530 LYS A CA 1
ATOM 4171 C C . LYS A 1 530 ? -46.307 7.062 1.946 1.00 49.78 530 LYS A C 1
ATOM 4173 O O . LYS A 1 530 ? -45.627 7.450 1.003 1.00 49.78 530 LYS A O 1
ATOM 4178 N N . VAL A 1 531 ? -46.160 5.857 2.498 1.00 51.66 531 VAL A N 1
ATOM 4179 C CA . VAL A 1 531 ? -45.127 4.856 2.154 1.00 51.66 531 VAL A CA 1
ATOM 4180 C C . VAL A 1 531 ? -45.069 4.540 0.650 1.00 51.66 531 VAL A C 1
ATOM 4182 O O . VAL A 1 531 ? -44.023 4.156 0.141 1.00 51.66 531 VAL A O 1
ATOM 4185 N N . SER A 1 532 ? -46.153 4.780 -0.092 1.00 52.97 532 SER A N 1
ATOM 4186 C CA . SER A 1 532 ? -46.230 4.576 -1.541 1.00 52.97 532 SER A CA 1
ATOM 4187 C C . SER A 1 532 ? -45.411 5.563 -2.391 1.00 52.97 532 SER A C 1
ATOM 4189 O O . SER A 1 532 ? -45.386 5.404 -3.606 1.00 52.97 532 SER A O 1
ATOM 4191 N N . SER A 1 533 ? -44.778 6.590 -1.806 1.00 46.41 533 SER A N 1
ATOM 4192 C CA . SER A 1 533 ? -43.938 7.560 -2.537 1.00 46.41 533 SER A CA 1
ATOM 4193 C C . SER A 1 533 ? -42.434 7.428 -2.267 1.00 46.41 533 SER A C 1
ATOM 4195 O O . SER A 1 533 ? -41.665 8.291 -2.689 1.00 46.41 533 SER A O 1
ATOM 4197 N N . LEU A 1 534 ? -41.997 6.396 -1.541 1.00 49.47 534 LEU A N 1
ATOM 4198 C CA . LEU A 1 534 ? -40.588 6.164 -1.215 1.00 49.47 534 LEU A CA 1
ATOM 4199 C C . LEU A 1 534 ? -40.029 5.019 -2.062 1.00 49.47 534 LEU A C 1
ATOM 4201 O O . LEU A 1 534 ? -40.689 4.004 -2.252 1.00 49.47 534 LEU A O 1
ATOM 4205 N N . SER A 1 535 ? -38.803 5.184 -2.567 1.00 61.41 535 SER A N 1
ATOM 4206 C CA . SER A 1 535 ? -38.125 4.137 -3.340 1.00 61.41 535 SER A CA 1
ATOM 4207 C C . SER A 1 535 ? -37.852 2.898 -2.480 1.00 61.41 535 SER A C 1
ATOM 4209 O O . SER A 1 535 ? -37.535 3.030 -1.293 1.00 61.41 535 SER A O 1
ATOM 4211 N N . ASP A 1 536 ? -37.894 1.707 -3.085 1.00 50.69 536 ASP A N 1
ATOM 4212 C CA . ASP A 1 536 ? -37.682 0.420 -2.398 1.00 50.69 536 ASP A CA 1
ATOM 4213 C C . ASP A 1 536 ? -36.366 0.371 -1.600 1.00 50.69 536 ASP A C 1
ATOM 4215 O O . ASP A 1 536 ? -36.279 -0.252 -0.540 1.00 50.69 536 ASP A O 1
ATOM 4219 N N . ASN A 1 537 ? -35.349 1.107 -2.057 1.00 43.91 537 ASN A N 1
ATOM 4220 C CA . ASN A 1 537 ? -34.040 1.190 -1.413 1.00 43.91 537 ASN A CA 1
ATOM 4221 C C . ASN A 1 537 ? -34.079 1.983 -0.087 1.00 43.91 537 ASN A C 1
ATOM 4223 O O . ASN A 1 537 ? -33.390 1.655 0.881 1.00 43.91 537 ASN A O 1
ATOM 4227 N N . THR A 1 538 ? -34.937 3.003 -0.004 1.00 49.84 538 THR A N 1
ATOM 4228 C CA . THR A 1 538 ? -35.157 3.784 1.224 1.00 49.84 538 THR A CA 1
ATOM 4229 C C . THR A 1 538 ? -35.937 2.966 2.255 1.00 49.84 538 THR A C 1
ATOM 4231 O O . THR A 1 538 ? -35.625 3.006 3.445 1.00 49.84 538 THR A O 1
ATOM 4234 N N . VAL A 1 539 ? -36.907 2.169 1.796 1.00 53.38 539 VAL A N 1
ATOM 4235 C CA . VAL A 1 539 ? -37.701 1.269 2.650 1.00 53.38 539 VAL A CA 1
ATOM 4236 C C . VAL A 1 539 ? -36.830 0.144 3.221 1.00 53.38 539 VAL A C 1
ATOM 4238 O O . VAL A 1 539 ? -36.958 -0.198 4.398 1.00 53.38 539 VAL A O 1
ATOM 4241 N N . ALA A 1 540 ? -35.890 -0.384 2.430 1.00 50.88 540 ALA A N 1
ATOM 4242 C CA . ALA A 1 540 ? -34.925 -1.382 2.887 1.00 50.88 540 ALA A CA 1
ATOM 4243 C C . ALA A 1 540 ? -33.980 -0.835 3.974 1.00 50.88 540 ALA A C 1
ATOM 4245 O O . ALA A 1 540 ? -33.756 -1.512 4.979 1.00 50.88 540 ALA A O 1
ATOM 4246 N N . LYS A 1 541 ? -33.480 0.403 3.826 1.00 48.38 541 LYS A N 1
ATOM 4247 C CA . LYS A 1 541 ? -32.656 1.070 4.854 1.00 48.38 541 LYS A CA 1
ATOM 4248 C C . LYS A 1 541 ? -33.426 1.323 6.153 1.00 48.38 541 LYS A C 1
ATOM 4250 O O . LYS A 1 541 ? -32.897 1.056 7.228 1.00 48.38 541 LYS A O 1
ATOM 4255 N N . LEU A 1 542 ? -34.678 1.771 6.058 1.00 46.66 542 LEU A N 1
ATOM 4256 C CA . LEU A 1 542 ? -35.535 2.014 7.224 1.00 46.66 542 LEU A CA 1
ATOM 4257 C C . LEU A 1 542 ? -35.872 0.727 7.987 1.00 46.66 542 LEU A C 1
ATOM 4259 O O . LEU A 1 542 ? -35.779 0.710 9.211 1.00 46.66 542 LEU A O 1
ATOM 4263 N N . ARG A 1 543 ? -36.182 -0.377 7.293 1.00 52.34 543 ARG A N 1
ATOM 4264 C CA . ARG A 1 543 ? -36.398 -1.680 7.953 1.00 52.34 543 ARG A CA 1
ATOM 4265 C C . ARG A 1 543 ? -35.151 -2.190 8.673 1.00 52.34 543 ARG A C 1
ATOM 4267 O O . ARG A 1 543 ? -35.279 -2.812 9.721 1.00 52.34 543 ARG A O 1
ATOM 4274 N N . ARG A 1 544 ? -33.964 -1.915 8.127 1.00 47.97 544 ARG A N 1
ATOM 4275 C CA . ARG A 1 544 ? -32.685 -2.314 8.727 1.00 47.97 544 ARG A CA 1
ATOM 4276 C C . ARG A 1 544 ? -32.411 -1.559 10.029 1.00 47.97 544 ARG A C 1
ATOM 4278 O O . ARG A 1 544 ? -32.121 -2.197 11.030 1.00 47.97 544 ARG A O 1
ATOM 4285 N N . LEU A 1 545 ? -32.628 -0.242 10.029 1.00 44.44 545 LEU A N 1
ATOM 4286 C CA . LEU A 1 545 ? -32.505 0.604 11.224 1.00 44.44 545 LEU A CA 1
ATOM 4287 C C . LEU A 1 545 ? -33.544 0.256 12.302 1.00 44.44 545 LEU A C 1
ATOM 4289 O O . LEU A 1 545 ? -33.231 0.260 13.486 1.00 44.44 545 LEU A O 1
ATOM 4293 N N . MET A 1 546 ? -34.775 -0.101 11.914 1.00 42.81 546 MET A N 1
ATOM 4294 C CA . MET A 1 546 ? -35.806 -0.511 12.879 1.00 42.81 546 MET A CA 1
ATOM 4295 C C . MET A 1 546 ? -35.547 -1.895 13.497 1.00 42.81 546 MET A C 1
ATOM 4297 O O . MET A 1 546 ? -35.967 -2.136 14.625 1.00 42.81 546 MET A O 1
ATOM 4301 N N . MET A 1 547 ? -34.842 -2.793 12.799 1.00 45.25 547 MET A N 1
ATOM 4302 C CA . MET A 1 547 ? -34.415 -4.084 13.360 1.00 45.25 547 MET A CA 1
ATOM 4303 C C . MET A 1 547 ? -33.227 -3.962 14.327 1.00 45.25 547 MET A C 1
ATOM 4305 O O . MET A 1 547 ? -33.052 -4.844 15.160 1.00 45.25 547 MET A O 1
ATOM 4309 N N . GLU A 1 548 ? -32.438 -2.886 14.257 1.00 41.31 548 GLU A N 1
ATOM 4310 C CA . GLU A 1 548 ? -31.324 -2.633 15.185 1.00 41.31 548 GLU A CA 1
ATOM 4311 C C . GLU A 1 548 ? -31.782 -2.130 16.567 1.00 41.31 548 GLU A C 1
ATOM 4313 O O . GLU A 1 548 ? -31.013 -2.208 17.520 1.00 41.31 548 GLU A O 1
ATOM 4318 N N . ILE A 1 549 ? -33.031 -1.660 16.701 1.00 39.12 549 ILE A N 1
ATOM 4319 C CA . ILE A 1 549 ? -33.533 -0.998 17.922 1.00 39.12 549 ILE A CA 1
ATOM 4320 C C . ILE A 1 549 ? -34.478 -1.893 18.754 1.00 39.12 549 ILE A C 1
ATOM 4322 O O . ILE A 1 549 ? -34.777 -1.560 19.897 1.00 39.12 549 ILE A O 1
ATOM 4326 N N . ALA A 1 550 ? -34.945 -3.041 18.253 1.00 29.41 550 ALA A N 1
ATOM 4327 C CA . ALA A 1 550 ? -35.898 -3.872 19.000 1.00 29.41 550 ALA A CA 1
ATOM 4328 C C . ALA A 1 550 ? -35.199 -4.845 19.979 1.00 29.41 550 ALA A C 1
ATOM 4330 O O . ALA A 1 550 ? -34.511 -5.761 19.523 1.00 29.41 550 ALA A O 1
ATOM 4331 N N . PRO A 1 551 ? -35.407 -4.738 21.307 1.00 34.44 551 PRO A N 1
ATOM 4332 C CA . PRO A 1 551 ? -35.100 -5.831 22.217 1.00 34.44 551 PRO A CA 1
ATOM 4333 C C . PRO A 1 551 ? -36.170 -6.925 22.086 1.00 34.44 551 PRO A C 1
ATOM 4335 O O . PRO A 1 551 ? -37.354 -6.643 21.894 1.00 34.44 551 PRO A O 1
ATOM 4338 N N . ALA A 1 552 ? -35.746 -8.186 22.183 1.00 37.22 552 ALA A N 1
ATOM 4339 C CA . ALA A 1 552 ? -36.626 -9.347 22.176 1.00 37.22 552 ALA A CA 1
ATOM 4340 C C . ALA A 1 552 ? -37.583 -9.309 23.382 1.00 37.22 552 ALA A C 1
ATOM 4342 O O . ALA A 1 552 ? -37.194 -9.618 24.505 1.00 37.22 552 ALA A O 1
ATOM 4343 N N . LEU A 1 553 ? -38.840 -8.935 23.144 1.00 31.55 553 LEU A N 1
ATOM 4344 C CA . LEU A 1 553 ? -39.958 -9.229 24.036 1.00 31.55 553 LEU A CA 1
ATOM 4345 C C . LEU A 1 553 ? -40.630 -10.506 23.524 1.00 31.55 553 LEU A C 1
ATOM 4347 O O . LEU A 1 553 ? -41.547 -10.462 22.706 1.00 31.55 553 LEU A O 1
ATOM 4351 N N . GLU A 1 554 ? -40.138 -11.654 23.986 1.00 33.28 554 GLU A N 1
ATOM 4352 C CA . GLU A 1 554 ? -40.929 -12.883 23.992 1.00 33.28 554 GLU A CA 1
ATOM 4353 C C . GLU A 1 554 ? -42.047 -12.708 25.028 1.00 33.28 554 GLU A C 1
ATOM 4355 O O . GLU A 1 554 ? -41.800 -12.687 26.233 1.00 33.28 554 GLU A O 1
ATOM 4360 N N . VAL A 1 555 ? -43.283 -12.547 24.559 1.00 32.88 555 VAL A N 1
ATOM 4361 C CA . VAL A 1 555 ? -44.483 -12.721 25.384 1.00 32.88 555 VAL A CA 1
ATOM 4362 C C . VAL A 1 555 ? -45.044 -14.107 25.054 1.00 32.88 555 VAL A C 1
ATOM 4364 O O . VAL A 1 555 ? -45.287 -14.377 23.874 1.00 32.88 555 VAL A O 1
ATOM 4367 N N . PRO A 1 556 ? -45.231 -15.006 26.036 1.00 33.50 556 PRO A N 1
ATOM 4368 C CA . PRO A 1 556 ? -45.845 -16.301 25.786 1.00 33.50 556 PRO A CA 1
ATOM 4369 C C . PRO A 1 556 ? -47.330 -16.107 25.461 1.00 33.50 556 PRO A C 1
ATOM 4371 O O . PRO A 1 556 ? -48.042 -15.371 26.143 1.00 33.50 556 PRO A O 1
ATOM 4374 N N . LEU A 1 557 ? -47.785 -16.768 24.398 1.00 33.16 557 LEU A N 1
ATOM 4375 C CA . LEU A 1 557 ? -49.200 -16.902 24.063 1.00 33.16 557 LEU A CA 1
ATOM 4376 C C . LEU A 1 557 ? -49.851 -17.841 25.086 1.00 33.16 557 LEU A C 1
ATOM 4378 O O . LEU A 1 557 ? -49.756 -19.060 24.946 1.00 33.16 557 LEU A O 1
ATOM 4382 N N . ASP A 1 558 ? -50.478 -17.262 26.107 1.00 31.95 558 ASP A N 1
ATOM 4383 C CA . ASP A 1 558 ? -51.477 -17.946 26.926 1.00 31.95 558 ASP A CA 1
ATOM 4384 C C . ASP A 1 558 ? -52.866 -17.859 26.275 1.00 31.95 558 ASP A C 1
ATOM 4386 O O . ASP A 1 558 ? -53.153 -16.989 25.451 1.00 31.95 558 ASP A O 1
ATOM 4390 N N . GLN A 1 559 ? -53.667 -18.854 26.630 1.00 37.28 559 GLN A N 1
ATOM 4391 C CA . GLN A 1 559 ? -54.889 -19.346 26.003 1.00 37.28 559 GLN A CA 1
ATOM 4392 C C . GLN A 1 559 ? -56.077 -18.376 26.100 1.00 37.28 559 GLN A C 1
ATOM 4394 O O . GLN A 1 559 ? -56.265 -17.743 27.134 1.00 37.28 559 GLN A O 1
ATOM 4399 N N . ASP A 1 560 ? -56.882 -18.312 25.032 1.00 34.44 560 ASP A N 1
ATOM 4400 C CA . ASP A 1 560 ? -58.325 -18.643 25.027 1.00 34.44 560 ASP A CA 1
ATOM 4401 C C . ASP A 1 560 ? -58.907 -18.617 23.600 1.00 34.44 560 ASP A C 1
ATOM 4403 O O . ASP A 1 560 ? -58.653 -17.639 22.853 1.00 34.44 560 ASP A O 1
#

Sequence (560 aa):
MPYDAIVQFERPMLLDPCDPFDAPDDHLAFLPDGVVAGRTERGIATVETLALNRAALVEARRSEAKRFVAASAAERLERASSQGGYAAVWRQLLRRESNQTFVQESLAASDAQNAASKNRADVSTEKARNLENYRAVPRYIERVRIENFGPIRLLNLDLSQSQSARAPCFALLGENGVGKSTVLRAIAMALAGKKYAKRLRLTSKDFLFPNTYKGEVRVSIVGQPDIVMTLLRNRAIEFSTDTSQSLVLAYGATRLLPRGRHKPRHGEPHAKIDNLFDPFMPLTDAEAWLAALEPKCVEDVNKVLRRLLPIEKHLEVVREVVGEGLRVQFTENSDRKISELSDGYQSMLGMAVDIMQVMYLAHESMEDAQGVVLVDELGNHFHPAWRLRCVSALREAFPQIQFIFSTHDPLCLRGLLGGEVAVLRRDKHGEIYALEDLPSVSNLRVEQLLTSEHFGLHSTLDPVIEDLVKEYEGLIQVNGRSKLDESRLDEIIQELTDARYLGSSRRERLALRLLDNEGPPQIPQVSSIKVSSLSDNTVAKLRRLMMEIAPALEVPLDQD

Nearest PDB structures (foldseek):
  8eea-assembly1_E  TM=7.097E-01  e=5.399E-19  Escherichia coli
  8eea-assembly1_F  TM=6.946E-01  e=3.962E-18  Escherichia coli
  8ee4-assembly1_E  TM=7.682E-01  e=1.530E-16  Escherichia coli
  8ee4-assembly1_D  TM=7.252E-01  e=4.630E-16  Escherichia coli
  8ee4-assembly1_F  TM=7.093E-01  e=2.576E-15  Escherichia coli

Mean predicted aligned error: 16.42 Å

Foldseek 3Di:
DPPVVVCVVVVDLEADCPDPVRPLLVQWDADLQQDIFGLDSSSLLHCFQQVCVQPVNSVVLNVVSVVLVVDDPVVLVVLCPDPDPNNSSSVNVVVVVVDVVSVVSNVVRVVVSLVVLVVLQPAFLQVRPSLVSVLRGFKDWQKKWKDQWALAHTEIDGLRPAPDSFFAEAEEAEDPPLCQLRSLVLVQDLQQDDVVCVVLVDALVVIGHPPDAKIWMWIDIPSYDIWIWIRGPPDHIDIPDRHHRFQEEEAAQQQAADDDPQAADDARLRYDHVNSVPVSHHFHNLQVLLFPDDPVVQVLLQVLQCLQDDPVWRWHFDADPPDRTIDIQTPVGGDDDLVNDQPQSNSSSSLSSSLSVSQVSSDVHQQSRAHEYEEEAPVRSHDLVSLQCRLVSCCSSRRSYYYYYYHPQLSNLHPHFQQRYWYWDADPVRHIYIDRNADTSHPDDSQRCCCDPRNPDVHPDDPVLVVLVVLLVVLLPDDPHDPVSVVSNVVSVVVCVVVCVQHVDPVSVVVVVVCSVPPDPPPPPDPDDPPVPDDPVVVVVVVVVVVVPDDDDDDDDDDD

Secondary structure (DSSP, 8-state):
--HHHHHHHH--SS--TTSTT--HHHHEEE-TTS-EEESSHHHHHHHHHTTTT-HHHHHHHHHHHHHHHHS-HHHHHHHHHS-STTHHHHHHHHHHHH-HHHHHHHHHHHHHHHHHHHHHT--BTTTTBSHHHHHHS---EEEEEEEEETTEEEEEEE-TT---SSS-EEEEEESTTSSHHHHHHHHHHHHHHHHHHHHTT--HHHHBPTT-SEEEEEEEETTS--EEEEEETTSPPEES-SS--S-EEEE-SS-PPP-TT-PPPP-BTTEE-HHHH-TTSPPP-HHHHHHT--HHHHHHHHHHHHHHS-GGG-EEEEE-SSSS-EEEEETTBTT--GGGS-HHHHHHHHHHHHHHHHHHHH-S-STT--EEEEETTTTTT--HHHHTTHHHHHHHH-TTEEEEEE-S-GGGGTT--TT-EEEEEE-TTS-EEEE--PPPGGGS-HHHHHHSTTT--S-SS-HHHHHHHHHHHHHHH-SS--HHHHHHHHHHHHHHHHTTTT-SSHHHHHHHHHHHHS------------GGGS-HHHHHHHHHHHHHS-----------

pLDDT: mean 76.03, std 14.23, range [29.41, 96.44]